Protein AF-A0A6A5SFN0-F1 (afdb_monomer_lite)

Organism: NCBI:txid706981

Secondary structure (DSSP, 8-state):
------HHHHHHHHT--HHHHHHHHHS--HHHHHHHHHHHHHHHHHHHHHHHHHHHHHHHHHHHHHHHHHHHHHHHHHHHHHHHHHHHHHHHHHHHHHHHHHHHHHHHHHHHHHHHHHHHHHHHHHHHHHHHHHHHHHHHHHHHHHHHHHHHHHHHHHHHHHHHHHHHHHHHHHHHHHHHHHHHHHHHHHHHHHHHHHHHHHHHHHHHHHHHHHHHHHHHHHHHHHHHHHHHHHHHHHHHHHHHHHHHHHHHHHHHHHHHHHHHHHHHHHHHHHHHHHHHHHHHHHHHHHHHHHHHHHHHHHHHHHHHHHHHHHHHHHHHHHHHHHHHHHHHHHHHHHHHHHHHHHHHHHGGGTTS-----------------------------------------------------TTHHHHHHHHHHHHHHHHHHHHHHHHHHHHHHHHHHHHHHHHHHHHHHHHHHHHHHHHHHHHHHHHHHHHHHHHHHHHHHHHHHHHHHHHHHHHHHHHHHHHHHHHHHHHHHHHHHHH-GGGS-HHHHHHHHHHHHHSS--GGGS-S--HHHHHHHHT----S-HHHHHHHHHHHHHHHHHHHHHHHHHHHHHHHHHHHHHHHHHHHHHHHHHHHHHHHHHHHHHHHHHHHHHHHHHHHHHHTS----------SS------------------PPPP---------

Structure (mmCIF, N/CA/C/O backbone):
data_AF-A0A6A5SFN0-F1
#
_entry.id   AF-A0A6A5SFN0-F1
#
loop_
_atom_site.group_PDB
_atom_site.id
_atom_site.type_symbol
_atom_site.label_atom_id
_atom_site.label_alt_id
_atom_site.label_comp_id
_atom_site.label_asym_id
_atom_site.label_entity_id
_atom_site.label_seq_id
_atom_site.pdbx_PDB_ins_code
_atom_site.Cartn_x
_atom_site.Cartn_y
_atom_site.Cartn_z
_atom_site.occupancy
_atom_site.B_iso_or_equiv
_atom_site.auth_seq_id
_atom_site.auth_comp_id
_atom_site.auth_asym_id
_atom_site.auth_atom_id
_atom_site.pdbx_PDB_model_num
ATOM 1 N N . MET A 1 1 ? 112.144 13.972 -182.171 1.00 34.22 1 MET A N 1
ATOM 2 C CA . MET A 1 1 ? 113.209 14.527 -183.037 1.00 34.22 1 MET A CA 1
ATOM 3 C C . MET A 1 1 ? 113.422 15.958 -182.572 1.00 34.22 1 MET A C 1
ATOM 5 O O . MET A 1 1 ? 113.724 16.100 -181.394 1.00 34.22 1 MET A O 1
ATOM 9 N N . ALA A 1 2 ? 113.160 16.989 -183.385 1.00 35.16 2 ALA A N 1
ATOM 10 C CA . ALA A 1 2 ? 112.775 18.293 -182.840 1.00 35.16 2 ALA A CA 1
ATOM 11 C C . ALA A 1 2 ? 111.522 18.144 -181.948 1.00 35.16 2 ALA A C 1
ATOM 13 O O . ALA A 1 2 ? 110.830 17.122 -182.026 1.00 35.16 2 ALA A O 1
ATOM 14 N N . ALA A 1 3 ? 111.270 19.121 -181.075 1.00 52.25 3 ALA A N 1
ATOM 15 C CA . ALA A 1 3 ? 110.121 19.097 -180.178 1.00 52.25 3 ALA A CA 1
ATOM 16 C C . ALA A 1 3 ? 108.836 19.442 -180.943 1.00 52.25 3 ALA A C 1
ATOM 18 O O . ALA A 1 3 ? 108.681 20.564 -181.422 1.00 52.25 3 ALA A O 1
ATOM 19 N N . GLU A 1 4 ? 107.916 18.485 -181.035 1.00 54.31 4 GLU A N 1
ATOM 20 C CA . GLU A 1 4 ? 106.543 18.751 -181.458 1.00 54.31 4 GLU A CA 1
ATOM 21 C C . GLU A 1 4 ? 105.792 19.352 -180.267 1.00 54.31 4 GLU A C 1
ATOM 23 O O . GLU A 1 4 ? 105.639 18.724 -179.219 1.00 54.31 4 GLU A O 1
ATOM 28 N N . VAL A 1 5 ? 105.386 20.611 -180.411 1.00 60.81 5 VAL A N 1
ATOM 29 C CA . VAL A 1 5 ? 104.535 21.301 -179.442 1.00 60.81 5 VAL A CA 1
ATOM 30 C C . VAL A 1 5 ? 103.116 20.759 -179.607 1.00 60.81 5 VAL A C 1
ATOM 32 O O . VAL A 1 5 ? 102.578 20.828 -180.709 1.00 60.81 5 VAL A O 1
ATOM 35 N N . ASP A 1 6 ? 102.505 20.240 -178.537 1.00 70.44 6 ASP A N 1
ATOM 36 C CA . ASP A 1 6 ? 101.108 19.786 -178.575 1.00 70.44 6 ASP A CA 1
ATOM 37 C C . ASP A 1 6 ? 100.172 20.989 -178.758 1.00 70.44 6 ASP A C 1
ATOM 39 O O . ASP A 1 6 ? 99.832 21.724 -177.823 1.00 70.44 6 ASP A O 1
ATOM 43 N N . VAL A 1 7 ? 99.793 21.199 -180.016 1.00 66.62 7 VAL A N 1
ATOM 44 C CA . VAL A 1 7 ? 98.977 22.329 -180.447 1.00 66.62 7 VAL A CA 1
ATOM 45 C C . VAL A 1 7 ? 97.553 22.223 -179.903 1.00 66.62 7 VAL A C 1
ATOM 47 O O . VAL A 1 7 ? 96.965 23.244 -179.549 1.00 66.62 7 VAL A O 1
ATOM 50 N N . GLY A 1 8 ? 97.017 21.006 -179.775 1.00 70.44 8 GLY A N 1
ATOM 51 C CA . GLY A 1 8 ? 95.661 20.757 -179.288 1.00 70.44 8 GLY A CA 1
ATOM 52 C C . GLY A 1 8 ? 95.521 21.059 -177.798 1.00 70.44 8 GLY A C 1
ATOM 53 O O . GLY A 1 8 ? 94.575 21.737 -177.389 1.00 70.44 8 GLY A O 1
ATOM 54 N N . TYR A 1 9 ? 96.493 20.638 -176.981 1.00 77.44 9 TYR A N 1
ATOM 55 C CA . TYR A 1 9 ? 96.492 20.957 -175.552 1.00 77.44 9 TYR A CA 1
ATOM 56 C C . TYR A 1 9 ? 96.646 22.464 -175.299 1.00 77.44 9 TYR A C 1
ATOM 58 O O . TYR A 1 9 ? 95.940 23.019 -174.452 1.00 77.44 9 TYR A O 1
ATOM 66 N N . LEU A 1 10 ? 97.511 23.162 -176.047 1.00 73.56 10 LEU A N 1
ATOM 67 C CA . LEU A 1 10 ? 97.648 24.620 -175.931 1.00 73.56 10 LEU A CA 1
ATOM 68 C C . LEU A 1 10 ? 96.405 25.369 -176.436 1.00 73.56 10 LEU A C 1
ATOM 70 O O . LEU A 1 10 ? 95.950 26.297 -175.768 1.00 73.56 10 LEU A O 1
ATOM 74 N N . ALA A 1 11 ? 95.806 24.934 -177.547 1.00 66.56 11 ALA A N 1
ATOM 75 C CA . ALA A 1 11 ? 94.547 25.479 -178.052 1.00 66.56 11 ALA A CA 1
ATOM 76 C C . ALA A 1 11 ? 93.419 25.369 -177.010 1.00 66.56 11 ALA A C 1
ATOM 78 O O . ALA A 1 11 ? 92.747 26.356 -176.716 1.00 66.56 11 ALA A O 1
ATOM 79 N N . ALA A 1 12 ? 93.255 24.198 -176.385 1.00 74.81 12 ALA A N 1
ATOM 80 C CA . ALA A 1 12 ? 92.227 23.966 -175.371 1.00 74.81 12 ALA A CA 1
ATOM 81 C C . ALA A 1 12 ? 92.503 24.685 -174.035 1.00 74.81 12 ALA A C 1
ATOM 83 O O . ALA A 1 12 ? 91.576 25.180 -173.393 1.00 74.81 12 ALA A O 1
ATOM 84 N N . SER A 1 13 ? 93.764 24.757 -173.596 1.00 76.69 13 SER A N 1
ATOM 85 C CA . SER A 1 13 ? 94.120 25.371 -172.306 1.00 76.69 13 SER A CA 1
ATOM 86 C C . SER A 1 13 ? 94.161 26.902 -172.346 1.00 76.69 13 SER A C 1
ATOM 88 O O . SER A 1 13 ? 93.802 27.524 -171.341 1.00 76.69 13 SER A O 1
ATOM 90 N N . TYR A 1 14 ? 94.507 27.509 -173.488 1.00 71.19 14 TYR A N 1
ATOM 91 C CA . TYR A 1 14 ? 94.588 28.967 -173.675 1.00 71.19 14 TYR A CA 1
ATOM 92 C C . TYR A 1 14 ? 93.484 29.568 -174.567 1.00 71.19 14 TYR A C 1
ATOM 94 O O . TYR A 1 14 ? 93.459 30.779 -174.765 1.00 71.19 14 TYR A O 1
ATOM 102 N N . SER A 1 15 ? 92.547 28.751 -175.060 1.00 72.69 15 SER A N 1
ATOM 103 C CA . SER A 1 15 ? 91.431 29.150 -175.940 1.00 72.69 15 SER A CA 1
ATOM 104 C C . SER A 1 15 ? 91.854 29.744 -177.298 1.00 72.69 15 SER A C 1
ATOM 106 O O . SER A 1 15 ? 91.111 30.519 -177.903 1.00 72.69 15 SER A O 1
ATOM 108 N N . VAL A 1 16 ? 93.034 29.360 -177.794 1.00 70.75 16 VAL A N 1
ATOM 109 C CA . VAL A 1 16 ? 93.592 29.799 -179.085 1.00 70.75 16 VAL A CA 1
ATOM 110 C C . VAL A 1 16 ? 93.090 28.873 -180.205 1.00 70.75 16 VAL A C 1
ATOM 112 O O . VAL A 1 16 ? 93.127 27.657 -180.023 1.00 70.75 16 VAL A O 1
ATOM 115 N N . PRO A 1 17 ? 92.683 29.366 -181.390 1.00 73.62 17 PRO A N 1
ATOM 116 C CA . PRO A 1 17 ? 92.381 28.491 -182.522 1.00 73.62 17 PRO A CA 1
ATOM 117 C C . PRO A 1 17 ? 93.615 27.691 -182.968 1.00 73.62 17 PRO A C 1
ATOM 119 O O . PRO A 1 17 ? 94.667 28.264 -183.252 1.00 73.62 17 PRO A O 1
ATOM 122 N N . GLU A 1 18 ? 93.480 26.368 -183.092 1.00 69.88 18 GLU A N 1
ATOM 123 C CA . GLU A 1 18 ? 94.599 25.467 -183.417 1.00 69.88 18 GLU A CA 1
ATOM 124 C C . GLU A 1 18 ? 95.299 25.849 -184.736 1.00 69.88 18 GLU A C 1
ATOM 126 O O . GLU A 1 18 ? 96.526 25.901 -184.808 1.00 69.88 18 GLU A O 1
ATOM 131 N N . ALA A 1 19 ? 94.525 26.237 -185.756 1.00 66.88 19 ALA A N 1
ATOM 132 C CA . ALA A 1 19 ? 95.046 26.709 -187.040 1.00 66.88 19 ALA A CA 1
ATOM 133 C C . ALA A 1 19 ? 95.943 27.960 -186.916 1.00 66.88 19 ALA A C 1
ATOM 135 O O . ALA A 1 19 ? 96.891 28.117 -187.685 1.00 66.88 19 ALA A O 1
ATOM 136 N N . SER A 1 20 ? 95.697 28.838 -185.936 1.00 66.19 20 SER A N 1
ATOM 137 C CA . SER A 1 20 ? 96.551 30.004 -185.669 1.00 66.19 20 SER A CA 1
ATOM 138 C C . SER A 1 20 ? 97.899 29.589 -185.073 1.00 66.19 20 SER A C 1
ATOM 140 O O . SER A 1 20 ? 98.931 30.143 -185.447 1.00 66.19 20 SER A O 1
ATOM 142 N N . LEU A 1 21 ? 97.920 28.575 -184.204 1.00 66.81 21 LEU A N 1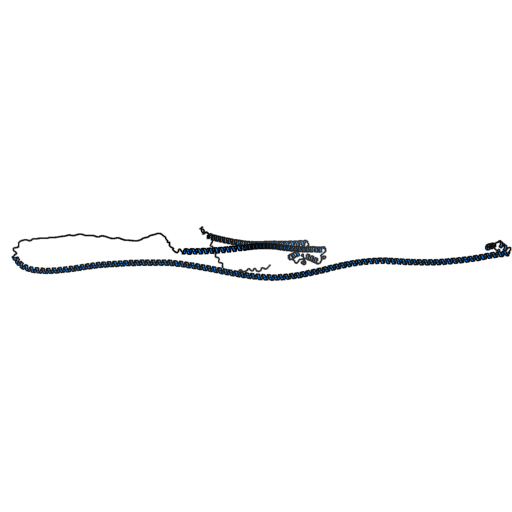
ATOM 143 C CA . LEU A 1 21 ? 99.158 28.019 -183.649 1.00 66.81 21 LEU A CA 1
ATOM 144 C C . LEU A 1 21 ? 99.956 27.208 -184.690 1.00 66.81 21 LEU A C 1
ATOM 146 O O . LEU A 1 21 ? 101.181 27.313 -184.742 1.00 66.81 21 LEU A O 1
ATOM 150 N N . GLN A 1 22 ? 99.286 26.456 -185.571 1.00 70.38 22 GLN A N 1
ATOM 151 C CA . GLN A 1 22 ? 99.940 25.779 -186.702 1.00 70.38 22 GLN A CA 1
ATOM 152 C C . GLN A 1 22 ? 100.518 26.789 -187.720 1.00 70.38 22 GLN A C 1
ATOM 154 O O . GLN A 1 22 ? 101.612 26.587 -188.255 1.00 70.38 22 GLN A O 1
ATOM 159 N N . SER A 1 23 ? 99.831 27.917 -187.944 1.00 64.56 23 SER A N 1
ATOM 160 C CA . SER A 1 23 ? 100.342 29.041 -188.745 1.00 64.56 23 SER A CA 1
ATOM 161 C C . SER A 1 23 ? 101.598 29.667 -188.118 1.00 64.56 23 SER A C 1
ATOM 163 O O . SER A 1 23 ? 102.597 29.868 -188.804 1.00 64.56 23 SER A O 1
ATOM 165 N N . LEU A 1 24 ? 101.617 29.861 -186.792 1.00 65.81 24 LEU A N 1
ATOM 166 C CA . LEU A 1 24 ? 102.796 30.335 -186.046 1.00 65.81 24 LEU A CA 1
ATOM 167 C C . LEU A 1 24 ? 104.043 29.461 -186.239 1.00 65.81 24 LEU A C 1
ATOM 169 O O . LEU A 1 24 ? 105.145 29.990 -186.369 1.00 65.81 24 LEU A O 1
ATOM 173 N N . LEU A 1 25 ? 103.872 28.137 -186.265 1.00 68.62 25 LEU A N 1
ATOM 174 C CA . LEU A 1 25 ? 104.961 27.173 -186.463 1.00 68.62 25 LEU A CA 1
ATOM 175 C C . LEU A 1 25 ? 105.492 27.127 -187.906 1.00 68.62 25 LEU A C 1
ATOM 177 O O . LEU A 1 25 ? 106.639 26.734 -188.112 1.00 68.62 25 LEU A O 1
ATOM 181 N N . SER A 1 26 ? 104.682 27.511 -188.897 1.00 66.69 26 SER A N 1
ATOM 182 C CA . SER A 1 26 ? 105.016 27.394 -190.326 1.00 66.69 26 SER A CA 1
ATOM 183 C C . SER A 1 26 ? 105.405 28.720 -190.993 1.00 66.69 26 SER A C 1
ATOM 185 O O . SER A 1 26 ? 106.253 28.721 -191.885 1.00 66.69 26 SER A O 1
ATOM 187 N N . ALA A 1 27 ? 104.832 29.846 -190.559 1.00 62.66 27 ALA A N 1
ATOM 188 C CA . ALA A 1 27 ? 105.102 31.185 -191.082 1.00 62.66 27 ALA A CA 1
ATOM 189 C C . ALA A 1 27 ? 104.865 32.268 -189.998 1.00 62.66 27 ALA A C 1
ATOM 191 O O . ALA A 1 27 ? 103.830 32.938 -190.004 1.00 62.66 27 ALA A O 1
ATOM 192 N N . PRO A 1 28 ? 105.803 32.468 -189.050 1.00 69.12 28 PRO A N 1
ATOM 193 C CA . PRO A 1 28 ? 105.602 33.373 -187.919 1.00 69.12 28 PRO A CA 1
ATOM 194 C C . PRO A 1 28 ? 105.538 34.851 -188.340 1.00 69.12 28 PRO A C 1
ATOM 196 O O . PRO A 1 28 ? 106.556 35.478 -188.639 1.00 69.12 28 PRO A O 1
ATOM 199 N N . THR A 1 29 ? 104.341 35.439 -188.288 1.00 63.84 29 THR A N 1
ATOM 200 C CA . THR A 1 29 ? 104.135 36.895 -188.316 1.00 63.84 29 THR A CA 1
ATOM 201 C C . THR A 1 29 ? 104.077 37.462 -186.895 1.00 63.84 29 THR A C 1
ATOM 203 O O . THR A 1 29 ? 103.599 36.815 -185.962 1.00 63.84 29 THR A O 1
ATOM 206 N N . VAL A 1 30 ? 104.559 38.697 -186.714 1.00 71.00 30 VAL A N 1
ATOM 207 C CA . VAL A 1 30 ? 104.664 39.347 -185.388 1.00 71.00 30 VAL A CA 1
ATOM 208 C C . VAL A 1 30 ? 103.293 39.500 -184.711 1.00 71.00 30 VAL A C 1
ATOM 210 O O . VAL A 1 30 ? 103.172 39.299 -183.503 1.00 71.00 30 VAL A O 1
ATOM 213 N N . GLU A 1 31 ? 102.253 39.787 -185.496 1.00 72.94 31 GLU A N 1
ATOM 214 C CA . GLU A 1 31 ? 100.871 39.955 -185.030 1.00 72.94 31 GLU A CA 1
ATOM 215 C C . GLU A 1 31 ? 100.316 38.679 -184.376 1.00 72.94 31 GLU A C 1
ATOM 217 O O . GLU A 1 31 ? 99.690 38.744 -183.317 1.00 72.94 31 GLU A O 1
ATOM 222 N N . LEU A 1 32 ? 100.597 37.500 -184.949 1.00 69.62 32 LEU A N 1
ATOM 223 C CA . LEU A 1 32 ? 100.154 36.223 -184.383 1.00 69.62 32 LEU A CA 1
ATOM 224 C C . LEU A 1 32 ? 100.845 35.917 -183.044 1.00 69.62 32 LEU A C 1
ATOM 226 O O . LEU A 1 32 ? 100.198 35.409 -182.128 1.00 69.62 32 LEU A O 1
ATOM 230 N N . VAL A 1 33 ? 102.128 36.271 -182.891 1.00 76.00 33 VAL A N 1
ATOM 231 C CA . VAL A 1 33 ? 102.851 36.119 -181.612 1.00 76.00 33 VAL A CA 1
ATOM 232 C C . VAL A 1 33 ? 102.227 37.012 -180.533 1.00 76.00 33 VAL A C 1
ATOM 234 O O . VAL A 1 33 ? 102.019 36.565 -179.406 1.00 76.00 33 VAL A O 1
ATOM 237 N N . GLN A 1 34 ? 101.868 38.255 -180.871 1.00 76.62 34 GLN A N 1
ATOM 238 C CA . GLN A 1 34 ? 101.181 39.161 -179.943 1.00 76.62 34 GLN A CA 1
ATOM 239 C C . GLN A 1 34 ? 99.765 38.676 -179.589 1.00 76.62 34 GLN A C 1
ATOM 241 O O . GLN A 1 34 ? 99.374 38.747 -178.421 1.00 76.62 34 GLN A O 1
ATOM 246 N N . SER A 1 35 ? 99.018 38.118 -180.549 1.00 77.06 35 SER A N 1
ATOM 247 C CA . SER A 1 35 ? 97.711 37.496 -180.284 1.00 77.06 35 SER A CA 1
ATOM 248 C C . SER A 1 35 ? 97.812 36.294 -179.340 1.00 77.06 35 SER A C 1
ATOM 250 O O . SER A 1 35 ? 96.906 36.078 -178.540 1.00 77.06 35 SER A O 1
ATOM 252 N N . LEU A 1 36 ? 98.896 35.515 -179.412 1.00 77.31 36 LEU A N 1
ATOM 253 C CA . LEU A 1 36 ? 99.126 34.405 -178.490 1.00 77.31 36 LEU A CA 1
ATOM 254 C C . LEU A 1 36 ? 99.480 34.911 -177.085 1.00 77.31 36 LEU A C 1
ATOM 256 O O . LEU A 1 36 ? 98.876 34.484 -176.103 1.00 77.31 36 LEU A O 1
ATOM 260 N N . LEU A 1 37 ? 100.428 35.848 -176.979 1.00 79.38 37 LEU A N 1
ATOM 261 C CA . LEU A 1 37 ? 100.883 36.379 -175.689 1.00 79.38 37 LEU A CA 1
ATOM 262 C C . LEU A 1 37 ? 99.765 37.092 -174.916 1.00 79.38 37 LEU A C 1
ATOM 264 O O . LEU A 1 37 ? 99.659 36.908 -173.708 1.00 79.38 37 LEU A O 1
ATOM 268 N N . THR A 1 38 ? 98.893 37.839 -175.597 1.00 81.88 38 THR A N 1
ATOM 269 C CA . THR A 1 38 ? 97.737 38.503 -174.962 1.00 81.88 38 THR A CA 1
ATOM 270 C C . THR A 1 38 ? 96.676 37.514 -174.467 1.00 81.88 38 THR A C 1
ATOM 272 O O . THR A 1 38 ? 96.080 37.738 -173.414 1.00 81.88 38 THR A O 1
ATOM 275 N N . GLN A 1 39 ? 96.469 36.386 -175.158 1.00 79.12 39 GLN A N 1
ATOM 276 C CA . GLN A 1 39 ? 95.572 35.319 -174.689 1.00 79.12 39 GLN A CA 1
ATOM 277 C C . GLN A 1 39 ? 96.179 34.539 -173.511 1.00 79.12 39 GLN A C 1
ATOM 279 O O . GLN A 1 39 ? 95.469 34.239 -172.550 1.00 79.12 39 GLN A O 1
ATOM 284 N N . ILE A 1 40 ? 97.497 34.299 -173.518 1.00 80.75 40 ILE A N 1
ATOM 285 C CA . ILE A 1 40 ? 98.229 33.743 -172.368 1.00 80.75 40 ILE A CA 1
ATOM 286 C C . ILE A 1 40 ? 98.139 34.683 -171.156 1.00 80.75 40 ILE A C 1
ATOM 288 O O . ILE A 1 40 ? 97.845 34.218 -170.057 1.00 80.75 40 ILE A O 1
ATOM 292 N N . GLU A 1 41 ? 98.322 35.994 -171.342 1.00 82.88 41 GLU A N 1
ATOM 293 C CA . GLU A 1 41 ? 98.200 36.988 -170.267 1.00 82.88 41 GLU A CA 1
ATOM 294 C C . GLU A 1 41 ? 96.783 37.016 -169.673 1.00 82.88 41 GLU A C 1
ATOM 296 O O . GLU A 1 41 ? 96.625 36.986 -168.452 1.00 82.88 41 GLU A O 1
ATOM 301 N N . ALA A 1 42 ? 95.744 37.008 -170.515 1.00 81.81 42 ALA A N 1
ATOM 302 C CA . ALA A 1 42 ? 94.356 36.955 -170.059 1.00 81.81 42 ALA A CA 1
ATOM 303 C C . ALA A 1 42 ? 94.061 35.683 -169.238 1.00 81.81 42 ALA A C 1
ATOM 305 O O . ALA A 1 42 ? 93.382 35.750 -168.214 1.00 81.81 42 ALA A O 1
ATOM 306 N N . LYS A 1 43 ? 94.611 34.532 -169.647 1.00 82.50 43 LYS A N 1
ATOM 307 C CA . LYS A 1 43 ? 94.486 33.260 -168.917 1.00 82.50 43 LYS A CA 1
ATOM 308 C C . LYS A 1 43 ? 95.298 33.209 -167.624 1.00 82.50 43 LYS A C 1
ATOM 310 O O . LYS A 1 43 ? 94.837 32.580 -166.676 1.00 82.50 43 LYS A O 1
ATOM 315 N N . ALA A 1 44 ? 96.458 33.864 -167.572 1.00 82.12 44 ALA A N 1
ATOM 316 C CA . ALA A 1 44 ? 97.243 34.009 -166.348 1.00 82.12 44 ALA A CA 1
ATOM 317 C C . ALA A 1 44 ? 96.487 34.860 -165.317 1.00 82.12 44 ALA A C 1
ATOM 319 O O . ALA A 1 44 ? 96.239 34.386 -164.213 1.00 82.12 44 ALA A O 1
ATOM 320 N N . ARG A 1 45 ? 95.997 36.044 -165.719 1.00 84.31 45 ARG A N 1
ATOM 321 C CA . ARG A 1 45 ? 95.159 36.902 -164.862 1.00 84.31 45 ARG A CA 1
ATOM 322 C C . ARG A 1 45 ? 93.926 36.157 -164.344 1.00 84.31 45 ARG A C 1
ATOM 324 O O . ARG A 1 45 ? 93.705 36.134 -163.144 1.00 84.31 45 ARG A O 1
ATOM 331 N N . ALA A 1 46 ? 93.196 35.452 -165.213 1.00 84.81 46 ALA A N 1
ATOM 332 C CA . ALA A 1 46 ? 92.029 34.665 -164.804 1.00 84.81 46 ALA A CA 1
ATOM 333 C C . ALA A 1 46 ? 92.361 33.499 -163.844 1.00 84.81 46 ALA A C 1
ATOM 335 O O . ALA A 1 46 ? 91.497 33.076 -163.077 1.00 84.81 46 ALA A O 1
ATOM 336 N N . TYR A 1 47 ? 93.588 32.964 -163.877 1.00 86.19 47 TYR A N 1
ATOM 337 C CA . TYR A 1 47 ? 94.053 31.982 -162.895 1.00 86.19 47 TYR A CA 1
ATOM 338 C C . TYR A 1 47 ? 94.404 32.643 -161.556 1.00 86.19 47 TYR A C 1
ATOM 340 O O . TYR A 1 47 ? 93.999 32.134 -160.513 1.00 86.19 47 TYR A O 1
ATOM 348 N N . ASP A 1 48 ? 95.100 33.783 -161.577 1.00 86.69 48 ASP A N 1
ATOM 349 C CA . ASP A 1 48 ? 95.427 34.556 -160.372 1.00 86.69 48 ASP A CA 1
ATOM 350 C C . ASP A 1 48 ? 94.155 35.069 -159.673 1.00 86.69 48 ASP A C 1
ATOM 352 O O . ASP A 1 48 ? 94.025 34.931 -158.454 1.00 86.69 48 ASP A O 1
ATOM 356 N N . ASP A 1 49 ? 93.179 35.566 -160.443 1.00 87.00 49 ASP A N 1
ATOM 357 C CA . ASP A 1 49 ? 91.848 35.960 -159.972 1.00 87.00 49 ASP A CA 1
ATOM 358 C C . ASP A 1 49 ? 91.156 34.779 -159.272 1.00 87.00 49 ASP A C 1
ATOM 360 O O . ASP A 1 49 ? 90.782 34.892 -158.104 1.00 87.00 49 ASP A O 1
ATOM 364 N N . LEU A 1 50 ? 91.062 33.615 -159.928 1.00 86.81 50 LEU A N 1
ATOM 365 C CA . LEU A 1 50 ? 90.400 32.422 -159.383 1.00 86.81 50 LEU A CA 1
ATOM 366 C C . LEU A 1 50 ? 91.156 31.811 -158.187 1.00 86.81 50 LEU A C 1
ATOM 368 O O . LEU A 1 50 ? 90.537 31.278 -157.264 1.00 86.81 50 LEU A O 1
ATOM 372 N N . GLN A 1 51 ? 92.486 31.928 -158.141 1.00 88.25 51 GLN A N 1
ATOM 373 C CA . GLN A 1 51 ? 93.275 31.569 -156.962 1.00 88.25 51 GLN A CA 1
ATOM 374 C C . GLN A 1 51 ? 93.021 32.548 -155.804 1.00 88.25 51 GLN A C 1
ATOM 376 O O . GLN A 1 51 ? 92.945 32.114 -154.652 1.00 88.25 51 GLN A O 1
ATOM 381 N N . SER A 1 52 ? 92.836 33.842 -156.088 1.00 87.06 52 SER A N 1
ATOM 382 C CA . SER A 1 52 ? 92.460 34.843 -155.084 1.00 87.06 52 SER A CA 1
ATOM 383 C C . SER A 1 52 ? 91.040 34.614 -154.551 1.00 87.06 52 SER A C 1
ATOM 385 O O . SER A 1 52 ? 90.838 34.666 -153.337 1.00 87.06 52 SER A O 1
ATOM 387 N N . GLU A 1 53 ? 90.085 34.250 -155.417 1.00 88.19 53 GLU A N 1
ATOM 388 C CA . GLU A 1 53 ? 88.735 33.848 -155.017 1.00 88.19 53 GLU A CA 1
ATOM 389 C C . GLU A 1 53 ? 88.775 32.592 -154.149 1.00 88.19 53 GLU A C 1
ATOM 391 O O . GLU A 1 53 ? 88.166 32.588 -153.085 1.00 88.19 53 GLU A O 1
ATOM 396 N N . ARG A 1 54 ? 89.553 31.566 -154.519 1.00 88.94 54 ARG A N 1
ATOM 397 C CA . ARG A 1 54 ? 89.704 30.345 -153.711 1.00 88.94 54 ARG A CA 1
ATOM 398 C C . ARG A 1 54 ? 90.315 30.621 -152.331 1.00 88.94 54 ARG A C 1
ATOM 400 O O . ARG A 1 54 ? 89.852 30.070 -151.337 1.00 88.94 54 ARG A O 1
ATOM 407 N N . ILE A 1 55 ? 91.335 31.479 -152.240 1.00 88.38 55 ILE A N 1
ATOM 408 C CA . ILE A 1 55 ? 91.906 31.889 -150.943 1.00 88.38 55 ILE A CA 1
ATOM 409 C C . ILE A 1 55 ? 90.859 32.657 -150.128 1.00 88.38 55 ILE A C 1
ATOM 411 O O . ILE A 1 55 ? 90.714 32.429 -148.928 1.00 88.38 55 ILE A O 1
ATOM 415 N N . ARG A 1 56 ? 90.090 33.534 -150.779 1.00 90.44 56 ARG A N 1
ATOM 416 C CA . ARG A 1 56 ? 89.011 34.286 -150.143 1.00 90.44 56 ARG A CA 1
ATOM 417 C C . ARG A 1 56 ? 87.891 33.373 -149.635 1.00 90.44 56 ARG A C 1
ATOM 419 O O . ARG A 1 56 ? 87.475 33.554 -148.496 1.00 90.44 56 ARG A O 1
ATOM 426 N N . THR A 1 57 ? 87.429 32.394 -150.414 1.00 89.25 57 THR A N 1
ATOM 427 C CA . THR A 1 57 ? 86.389 31.448 -149.977 1.00 89.25 57 THR A CA 1
ATOM 428 C C . THR A 1 57 ? 86.871 30.559 -148.843 1.00 89.25 57 THR A C 1
ATOM 430 O O . THR A 1 57 ? 86.091 30.280 -147.939 1.00 89.25 57 THR A O 1
ATOM 433 N N . ASP A 1 58 ? 88.145 30.159 -148.840 1.00 87.38 58 ASP A N 1
ATOM 434 C CA . ASP A 1 58 ? 88.717 29.377 -147.742 1.00 87.38 58 ASP A CA 1
ATOM 435 C C . ASP A 1 58 ? 88.791 30.207 -146.450 1.00 87.38 58 ASP A C 1
ATOM 437 O O . ASP A 1 58 ? 88.418 29.712 -145.392 1.00 87.38 58 ASP A O 1
ATOM 441 N N . VAL A 1 59 ? 89.173 31.490 -146.525 1.00 91.06 59 VAL A N 1
ATOM 442 C CA . VAL A 1 59 ? 89.164 32.408 -145.368 1.00 91.06 59 VAL A CA 1
ATOM 443 C C . VAL A 1 59 ? 87.738 32.727 -144.898 1.00 91.06 59 VAL A C 1
ATOM 445 O O . VAL A 1 59 ? 87.482 32.750 -143.695 1.00 91.06 59 VAL A O 1
ATOM 448 N N . GLU A 1 60 ? 86.787 32.941 -145.813 1.00 91.19 60 GLU A N 1
ATOM 449 C CA . GLU A 1 60 ? 85.368 33.128 -145.473 1.00 91.19 60 GLU A CA 1
ATOM 450 C C . GLU A 1 60 ? 84.774 31.855 -144.832 1.00 91.19 60 GLU A C 1
ATOM 452 O O . GLU A 1 60 ? 83.991 31.954 -143.883 1.00 91.19 60 GLU A O 1
ATOM 457 N N . LEU A 1 61 ? 85.198 30.662 -145.268 1.00 89.56 61 LEU A N 1
ATOM 458 C CA . LEU A 1 61 ? 84.791 29.377 -144.696 1.00 89.56 61 LEU A CA 1
ATOM 459 C C . LEU A 1 61 ? 85.461 29.099 -143.343 1.00 89.56 61 LEU A C 1
ATOM 461 O O . LEU A 1 61 ? 84.763 28.695 -142.416 1.00 89.56 61 LEU A O 1
ATOM 465 N N . GLU A 1 62 ? 86.758 29.366 -143.168 1.00 90.19 62 GLU A N 1
ATOM 466 C CA . GLU A 1 62 ? 87.414 29.285 -141.856 1.00 90.19 62 GLU A CA 1
ATOM 467 C C . GLU A 1 62 ? 86.788 30.267 -140.860 1.00 90.19 62 GLU A C 1
ATOM 469 O O . GLU A 1 62 ? 86.509 29.886 -139.724 1.00 90.19 62 GLU A O 1
ATOM 474 N N . ALA A 1 63 ? 86.481 31.500 -141.275 1.00 90.25 63 ALA A N 1
ATOM 475 C CA . ALA A 1 63 ? 85.779 32.469 -140.436 1.00 90.25 63 ALA A CA 1
ATOM 476 C C . ALA A 1 63 ? 84.354 32.000 -140.079 1.00 90.25 63 ALA A C 1
ATOM 478 O O . ALA A 1 63 ? 83.913 32.166 -138.936 1.00 90.25 63 ALA A O 1
ATOM 479 N N . ALA A 1 64 ? 83.639 31.366 -141.015 1.00 91.44 64 ALA A N 1
ATOM 480 C CA . ALA A 1 64 ? 82.330 30.770 -140.758 1.00 91.44 64 ALA A CA 1
ATOM 481 C C . ALA A 1 64 ? 82.408 29.557 -139.811 1.00 91.44 64 ALA A C 1
ATOM 483 O O . ALA A 1 64 ? 81.563 29.429 -138.922 1.00 91.44 64 ALA A O 1
ATOM 484 N N . VAL A 1 65 ? 83.429 28.703 -139.946 1.00 90.88 65 VAL A N 1
ATOM 485 C CA . VAL A 1 65 ? 83.673 27.538 -139.078 1.00 90.88 65 VAL A CA 1
ATOM 486 C C . VAL A 1 65 ? 84.099 27.980 -137.680 1.00 90.88 65 VAL A C 1
ATOM 488 O O . VAL A 1 65 ? 83.480 27.551 -136.710 1.00 90.88 65 VAL A O 1
ATOM 491 N N . GLN A 1 66 ? 85.067 28.891 -137.545 1.00 91.19 66 GLN A N 1
ATOM 492 C CA . GLN A 1 66 ? 85.486 29.440 -136.250 1.00 91.19 66 GLN A CA 1
ATOM 493 C C . GLN A 1 66 ? 84.341 30.196 -135.563 1.00 91.19 66 GLN A C 1
ATOM 495 O O . GLN A 1 66 ? 84.101 30.003 -134.371 1.00 91.19 66 GLN A O 1
ATOM 500 N N . GLY A 1 67 ? 83.574 31.001 -136.306 1.00 92.56 67 GLY A N 1
ATOM 501 C CA . GLY A 1 67 ? 82.377 31.668 -135.792 1.00 92.56 67 GLY A CA 1
ATOM 502 C C . GLY A 1 67 ? 81.270 30.684 -135.393 1.00 92.56 67 GLY A C 1
ATOM 503 O O . GLY A 1 67 ? 80.593 30.891 -134.385 1.00 92.56 67 GLY A O 1
ATOM 504 N N . GLY A 1 68 ? 81.103 29.590 -136.140 1.00 90.75 68 GLY A N 1
ATOM 505 C CA . GLY A 1 68 ? 80.197 28.487 -135.819 1.00 90.75 68 GLY A CA 1
ATOM 506 C C . GLY A 1 68 ? 80.613 27.745 -134.549 1.00 90.75 68 GLY A C 1
ATOM 507 O O . GLY A 1 68 ? 79.798 27.574 -133.644 1.00 90.75 68 GLY A O 1
ATOM 508 N N . GLU A 1 69 ? 81.890 27.386 -134.428 1.00 91.06 69 GLU A N 1
ATOM 509 C CA . GLU A 1 69 ? 82.473 26.785 -133.230 1.00 91.06 69 GLU A CA 1
ATOM 510 C C . GLU A 1 69 ? 82.369 27.702 -132.012 1.00 91.06 69 GLU A C 1
ATOM 512 O O . GLU A 1 69 ? 81.986 27.246 -130.937 1.00 91.06 69 GLU A O 1
ATOM 517 N N . GLN A 1 70 ? 82.662 28.997 -132.151 1.00 92.31 70 GLN A N 1
ATOM 518 C CA . GLN A 1 70 ? 82.562 29.946 -131.045 1.00 92.31 70 GLN A CA 1
ATOM 519 C C . GLN A 1 70 ? 81.111 30.077 -130.559 1.00 92.31 70 GLN A C 1
ATOM 521 O O . GLN A 1 70 ? 80.873 30.057 -129.350 1.00 92.31 70 GLN A O 1
ATOM 526 N N . ARG A 1 71 ? 80.131 30.112 -131.477 1.00 92.19 71 ARG A N 1
ATOM 527 C CA . ARG A 1 71 ? 78.698 30.046 -131.136 1.00 92.19 71 ARG A CA 1
ATOM 528 C C . ARG A 1 71 ? 78.330 28.717 -130.477 1.00 92.19 71 ARG A C 1
ATOM 530 O O . ARG A 1 71 ? 77.637 28.734 -129.468 1.00 92.19 71 ARG A O 1
ATOM 537 N N . ALA A 1 72 ? 78.804 27.580 -130.987 1.00 90.38 72 ALA A N 1
ATOM 538 C CA . ALA A 1 72 ? 78.513 26.260 -130.424 1.00 90.38 72 ALA A CA 1
ATOM 539 C C . ALA A 1 72 ? 79.098 26.091 -129.010 1.00 90.38 72 ALA A C 1
ATOM 541 O O . ALA A 1 72 ? 78.409 25.615 -128.109 1.00 90.38 72 ALA A O 1
ATOM 542 N N . ARG A 1 73 ? 80.337 26.547 -128.784 1.00 92.75 73 ARG A N 1
ATOM 543 C CA . ARG A 1 73 ? 80.995 26.585 -127.468 1.00 92.75 73 ARG A CA 1
ATOM 544 C C . ARG A 1 73 ? 80.257 27.526 -126.506 1.00 92.75 73 ARG A C 1
ATOM 546 O O . ARG A 1 73 ? 80.037 27.151 -125.356 1.00 92.75 73 ARG A O 1
ATOM 553 N N . ALA A 1 74 ? 79.823 28.703 -126.968 1.00 92.62 74 ALA A N 1
ATOM 554 C CA . ALA A 1 74 ? 79.031 29.640 -126.167 1.00 92.62 74 ALA A CA 1
ATOM 555 C C . ALA A 1 74 ? 77.651 29.069 -125.795 1.00 92.62 74 ALA A C 1
ATOM 557 O O . ALA A 1 74 ? 77.286 29.082 -124.621 1.00 92.62 74 ALA A O 1
ATOM 558 N N . LEU A 1 75 ? 76.920 28.502 -126.762 1.00 91.50 75 LEU A N 1
ATOM 559 C CA . LEU A 1 75 ? 75.630 27.846 -126.537 1.00 91.50 75 LEU A CA 1
ATOM 560 C C . LEU A 1 75 ? 75.770 26.683 -125.551 1.00 91.50 75 LEU A C 1
ATOM 562 O O . LEU A 1 75 ? 75.037 26.644 -124.564 1.00 91.50 75 LEU A O 1
ATOM 566 N N . LYS A 1 76 ? 76.766 25.806 -125.741 1.00 94.06 76 LYS A N 1
ATOM 567 C CA . LYS A 1 76 ? 77.062 24.708 -124.811 1.00 94.06 76 LYS A CA 1
ATOM 568 C C . LYS A 1 76 ? 77.347 25.220 -123.393 1.00 94.06 76 LYS A C 1
ATOM 570 O O . LYS A 1 76 ? 76.783 24.698 -122.435 1.00 94.06 76 LYS A O 1
ATOM 575 N N . ALA A 1 77 ? 78.144 26.280 -123.251 1.00 93.19 77 ALA A N 1
ATOM 576 C CA . ALA A 1 77 ? 78.400 26.903 -121.953 1.00 93.19 77 ALA A CA 1
ATOM 577 C C . ALA A 1 77 ? 77.128 27.506 -121.320 1.00 93.19 77 ALA A C 1
ATOM 579 O O . ALA A 1 77 ? 76.963 27.427 -120.103 1.00 93.19 77 ALA A O 1
ATOM 580 N N . THR A 1 78 ? 76.204 28.069 -122.111 1.00 93.50 78 THR A N 1
ATOM 581 C CA . THR A 1 78 ? 74.904 28.533 -121.590 1.00 93.50 78 THR A CA 1
ATOM 582 C C . THR A 1 78 ? 73.975 27.385 -121.201 1.00 93.50 78 THR A C 1
ATOM 584 O O . THR A 1 78 ? 73.344 27.473 -120.152 1.00 93.50 78 THR A O 1
ATOM 587 N N . THR A 1 79 ? 73.934 26.278 -121.952 1.00 91.44 79 THR A N 1
ATOM 588 C CA . THR A 1 79 ? 73.128 25.103 -121.577 1.00 91.44 79 THR A CA 1
ATOM 589 C C . THR A 1 79 ? 73.688 24.392 -120.348 1.00 91.44 79 THR A C 1
ATOM 591 O O . THR A 1 79 ? 72.915 23.974 -119.496 1.00 91.44 79 THR A O 1
ATOM 594 N N . GLU A 1 80 ? 75.014 24.311 -120.192 1.00 93.44 80 GLU A N 1
ATOM 595 C CA . GLU A 1 80 ? 75.640 23.747 -118.988 1.00 93.44 80 GLU A CA 1
ATOM 596 C C . GLU A 1 80 ? 75.407 24.613 -117.740 1.00 93.44 80 GLU A C 1
ATOM 598 O O . GLU A 1 80 ? 75.271 24.069 -116.645 1.00 93.44 80 GLU A O 1
ATOM 603 N N . ARG A 1 81 ? 75.338 25.945 -117.884 1.00 93.81 81 ARG A N 1
ATOM 604 C CA . ARG A 1 81 ? 74.930 26.853 -116.795 1.00 93.81 81 ARG A CA 1
ATOM 605 C C . ARG A 1 81 ? 73.457 26.668 -116.446 1.00 93.81 81 ARG A C 1
ATOM 607 O O . ARG A 1 81 ? 73.162 26.323 -115.310 1.00 93.81 81 ARG A O 1
ATOM 614 N N . ALA A 1 82 ? 72.564 26.769 -117.430 1.00 90.38 82 ALA A N 1
ATOM 615 C CA . ALA A 1 82 ? 71.126 26.599 -117.228 1.00 90.38 82 ALA A CA 1
ATOM 616 C C . ALA A 1 82 ? 70.766 25.213 -116.656 1.00 90.38 82 ALA A C 1
ATOM 618 O O . ALA A 1 82 ? 69.861 25.103 -115.832 1.00 90.38 82 ALA A O 1
ATOM 619 N N . GLN A 1 83 ? 71.492 24.152 -117.034 1.00 92.75 83 GLN A N 1
ATOM 620 C CA . GLN A 1 83 ? 71.328 22.829 -116.432 1.00 92.75 83 GLN A CA 1
ATOM 621 C C . GLN A 1 83 ? 71.762 22.817 -114.959 1.00 92.75 83 GLN A C 1
ATOM 623 O O . GLN A 1 83 ? 71.000 22.339 -114.124 1.00 92.75 83 GLN A O 1
ATOM 628 N N . LYS A 1 84 ? 72.937 23.368 -114.619 1.00 95.00 84 LYS A N 1
ATOM 629 C CA . LYS A 1 84 ? 73.408 23.459 -113.223 1.00 95.00 84 LYS A CA 1
ATOM 630 C C . LYS A 1 84 ? 72.466 24.297 -112.362 1.00 95.00 84 LYS A C 1
ATOM 632 O O . LYS A 1 84 ? 72.086 23.860 -111.282 1.00 95.00 84 LYS A O 1
ATOM 637 N N . GLU A 1 85 ? 72.012 25.438 -112.871 1.00 93.31 85 GLU A N 1
ATOM 638 C CA . GLU A 1 85 ? 71.007 26.293 -112.232 1.00 93.31 85 GLU A CA 1
ATOM 639 C C . GLU A 1 85 ? 69.687 25.530 -112.013 1.00 93.31 85 GLU A C 1
ATOM 641 O O . GLU A 1 85 ? 69.129 25.565 -110.918 1.00 93.31 85 GLU A O 1
ATOM 646 N N . ALA A 1 86 ? 69.218 24.753 -112.996 1.00 90.12 86 ALA A N 1
ATOM 647 C CA . ALA A 1 86 ? 68.023 23.918 -112.861 1.00 90.12 86 ALA A CA 1
ATOM 648 C C . ALA A 1 86 ? 68.212 22.686 -111.948 1.00 90.12 86 ALA A C 1
ATOM 650 O O . ALA A 1 86 ? 67.234 22.159 -111.416 1.00 90.12 86 ALA A O 1
ATOM 651 N N . GLU A 1 87 ? 69.432 22.184 -111.765 1.00 93.44 87 GLU A N 1
ATOM 652 C CA . GLU A 1 87 ? 69.755 21.133 -110.789 1.00 93.44 87 GLU A CA 1
ATOM 653 C C . GLU A 1 87 ? 69.847 21.702 -109.366 1.00 93.44 87 GLU A C 1
ATOM 655 O O . GLU A 1 87 ? 69.321 21.100 -108.430 1.00 93.44 87 GLU A O 1
ATOM 660 N N . GLU A 1 88 ? 70.433 22.887 -109.194 1.00 94.25 88 GLU A N 1
ATOM 661 C CA . GLU A 1 88 ? 70.431 23.621 -107.926 1.00 94.25 88 GLU A CA 1
ATOM 662 C C . GLU A 1 88 ? 69.024 24.036 -107.495 1.00 94.25 88 GLU A C 1
ATOM 664 O O . GLU A 1 88 ? 68.677 23.872 -106.328 1.00 94.25 88 GLU A O 1
ATOM 669 N N . LEU A 1 89 ? 68.199 24.546 -108.415 1.00 92.31 89 LEU A N 1
ATOM 670 C CA . LEU A 1 89 ? 66.811 24.909 -108.124 1.00 92.31 89 LEU A CA 1
ATOM 671 C C . LEU A 1 89 ? 65.966 23.683 -107.758 1.00 92.31 89 LEU A C 1
ATOM 673 O O . LEU A 1 89 ? 65.126 23.787 -106.871 1.00 92.31 89 LEU A O 1
ATOM 677 N N . ARG A 1 90 ? 66.214 22.510 -108.361 1.00 93.81 90 ARG A N 1
ATOM 678 C CA . ARG A 1 90 ? 65.562 21.253 -107.943 1.00 93.81 90 ARG A CA 1
ATOM 679 C C . ARG A 1 90 ? 66.002 20.790 -106.554 1.00 93.81 90 ARG A C 1
ATOM 681 O O . ARG A 1 90 ? 65.159 20.311 -105.806 1.00 93.81 90 ARG A O 1
ATOM 688 N N . LYS A 1 91 ? 67.284 20.942 -106.197 1.00 94.56 91 LYS A N 1
ATOM 689 C CA . LYS A 1 91 ? 67.777 20.644 -104.838 1.00 94.56 91 LYS A CA 1
ATOM 690 C C . LYS A 1 91 ? 67.130 21.566 -103.808 1.00 94.56 91 LYS A C 1
ATOM 692 O O . LYS A 1 91 ? 66.493 21.069 -102.891 1.00 94.56 91 LYS A O 1
ATOM 697 N N . LYS A 1 92 ? 67.176 22.881 -104.047 1.00 94.75 92 LYS A N 1
ATOM 698 C CA . LYS A 1 92 ? 66.528 23.902 -103.207 1.00 94.75 92 LYS A CA 1
ATOM 699 C C . LYS A 1 92 ? 65.022 23.648 -103.071 1.00 94.75 92 LYS A C 1
ATOM 701 O O . LYS A 1 92 ? 64.502 23.703 -101.968 1.00 94.75 92 LYS A O 1
ATOM 706 N N . LEU A 1 93 ? 64.326 23.286 -104.155 1.00 92.19 93 LEU A N 1
ATOM 707 C CA . LEU A 1 93 ? 62.905 22.921 -104.100 1.00 92.19 93 LEU A CA 1
ATOM 708 C C . LEU A 1 93 ? 62.655 21.676 -103.234 1.00 92.19 93 LEU A C 1
ATOM 710 O O . LEU A 1 93 ? 61.744 21.697 -102.418 1.00 92.19 93 LEU A O 1
ATOM 714 N N . ALA A 1 94 ? 63.459 20.618 -103.367 1.00 93.31 94 ALA A N 1
ATOM 715 C CA . ALA A 1 94 ? 63.318 19.412 -102.547 1.00 93.31 94 ALA A CA 1
ATOM 716 C C . ALA A 1 94 ? 63.677 19.650 -101.065 1.00 93.31 94 ALA A C 1
ATOM 718 O O . ALA A 1 94 ? 63.066 19.058 -100.176 1.00 93.31 94 ALA A O 1
ATOM 719 N N . GLU A 1 95 ? 64.647 20.526 -100.792 1.00 93.94 95 GLU A N 1
ATOM 720 C CA . GLU A 1 95 ? 65.015 20.980 -99.446 1.00 93.94 95 GLU A CA 1
ATOM 721 C C . GLU A 1 95 ? 63.867 21.779 -98.804 1.00 93.94 95 GLU A C 1
ATOM 723 O O . GLU A 1 95 ? 63.457 21.456 -97.689 1.00 93.94 95 GLU A O 1
ATOM 728 N N . GLU A 1 96 ? 63.278 22.737 -99.527 1.00 91.94 96 GLU A N 1
ATOM 729 C CA . GLU A 1 96 ? 62.121 23.531 -99.084 1.00 91.94 96 GLU A CA 1
ATOM 730 C C . GLU A 1 96 ? 60.832 22.696 -98.962 1.00 91.94 96 GLU A C 1
ATOM 732 O O . GLU A 1 96 ? 60.068 22.875 -98.017 1.00 91.94 96 GLU A O 1
ATOM 737 N N . GLU A 1 97 ? 60.573 21.737 -99.858 1.00 93.31 97 GLU A N 1
ATOM 738 C CA . GLU A 1 97 ? 59.423 20.825 -99.740 1.00 93.31 97 GLU A CA 1
ATOM 739 C C . GLU A 1 97 ? 59.549 19.904 -98.520 1.00 93.31 97 GLU A C 1
ATOM 741 O O . GLU A 1 97 ? 58.563 19.684 -97.813 1.00 93.31 97 GLU A O 1
ATOM 746 N N . ASN A 1 98 ? 60.755 19.410 -98.228 1.00 93.81 98 ASN A N 1
ATOM 747 C CA . ASN A 1 98 ? 61.037 18.625 -97.027 1.00 93.81 98 ASN A CA 1
ATOM 748 C C . ASN A 1 98 ? 60.920 19.493 -95.759 1.00 93.81 98 ASN A C 1
ATOM 750 O O . ASN A 1 98 ? 60.253 19.099 -94.804 1.00 93.81 98 ASN A O 1
ATOM 754 N N . ALA A 1 99 ? 61.468 20.713 -95.769 1.00 93.31 99 ALA A N 1
ATOM 755 C CA . ALA A 1 99 ? 61.301 21.678 -94.682 1.00 93.31 99 ALA A CA 1
ATOM 756 C C . ALA A 1 99 ? 59.820 22.030 -94.449 1.00 93.31 99 ALA A C 1
ATOM 758 O O . ALA A 1 99 ? 59.375 22.084 -93.301 1.00 93.31 99 ALA A O 1
ATOM 759 N N . ARG A 1 100 ? 59.020 22.178 -95.516 1.00 93.94 100 ARG A N 1
ATOM 760 C CA . ARG A 1 100 ? 57.570 22.395 -95.425 1.00 93.94 100 ARG A CA 1
ATOM 761 C C . ARG A 1 100 ? 56.852 21.193 -94.818 1.00 93.94 100 ARG A C 1
ATOM 763 O O . ARG A 1 100 ? 56.021 21.391 -93.942 1.00 93.94 100 ARG A O 1
ATOM 770 N N . GLN A 1 101 ? 57.178 19.965 -95.226 1.00 94.19 101 GLN A N 1
ATOM 771 C CA . GLN A 1 101 ? 56.597 18.744 -94.646 1.00 94.19 101 GLN A CA 1
ATOM 772 C C . GLN A 1 101 ? 56.972 18.574 -93.163 1.00 94.19 101 GLN A C 1
ATOM 774 O O . GLN A 1 101 ? 56.134 18.179 -92.349 1.00 94.19 101 GLN A O 1
ATOM 779 N N . GLN A 1 102 ? 58.201 18.928 -92.778 1.00 93.75 102 GLN A N 1
ATOM 780 C CA . GLN A 1 102 ? 58.636 18.948 -91.377 1.00 93.75 102 GLN A CA 1
ATOM 781 C C . GLN A 1 102 ? 57.905 20.030 -90.569 1.00 93.75 102 GLN A C 1
ATOM 783 O O . GLN A 1 102 ? 57.437 19.755 -89.468 1.00 93.75 102 GLN A O 1
ATOM 788 N N . ALA A 1 103 ? 57.728 21.234 -91.120 1.00 90.62 103 ALA A N 1
ATOM 789 C CA . ALA A 1 103 ? 56.955 22.299 -90.482 1.00 90.62 103 ALA A CA 1
ATOM 790 C C . ALA A 1 103 ? 55.459 21.949 -90.365 1.00 90.62 103 ALA A C 1
ATOM 792 O O . ALA A 1 103 ? 54.839 22.219 -89.341 1.00 90.62 103 ALA A O 1
ATOM 793 N N . GLU A 1 104 ? 54.882 21.309 -91.383 1.00 93.56 104 GLU A N 1
ATOM 794 C CA . GLU A 1 104 ? 53.482 20.876 -91.422 1.00 93.56 104 GLU A CA 1
ATOM 795 C C . GLU A 1 104 ? 53.213 19.745 -90.415 1.00 93.56 104 GLU A C 1
ATOM 797 O O . GLU A 1 104 ? 52.242 19.811 -89.662 1.00 93.56 104 GLU A O 1
ATOM 802 N N . THR A 1 105 ? 54.110 18.759 -90.303 1.00 93.81 105 THR A N 1
ATOM 803 C CA . THR A 1 105 ? 54.016 17.707 -89.273 1.00 93.81 105 THR A CA 1
ATOM 804 C C . THR A 1 105 ? 54.318 18.219 -87.860 1.00 93.81 105 THR A C 1
ATOM 806 O O . THR A 1 105 ? 53.644 17.808 -86.911 1.00 93.81 105 THR A O 1
ATOM 809 N N . ALA A 1 106 ? 55.240 19.173 -87.692 1.00 93.38 106 ALA A N 1
ATOM 810 C CA . ALA A 1 106 ? 55.440 19.881 -86.425 1.00 93.38 106 ALA A CA 1
ATOM 811 C C . ALA A 1 106 ? 54.193 20.690 -86.017 1.00 93.38 106 ALA A C 1
ATOM 813 O O . ALA A 1 106 ? 53.806 20.693 -84.852 1.00 93.38 106 ALA A O 1
ATOM 814 N N . LEU A 1 107 ? 53.509 21.327 -86.972 1.00 93.19 107 LEU A N 1
ATOM 815 C CA . LEU A 1 107 ? 52.275 22.072 -86.727 1.00 93.19 107 LEU A CA 1
ATOM 816 C C . LEU A 1 107 ? 51.106 21.137 -86.379 1.00 93.19 107 LEU A C 1
ATOM 818 O O . LEU A 1 107 ? 50.399 21.397 -85.407 1.00 93.19 107 LEU A O 1
ATOM 822 N N . GLN A 1 108 ? 50.931 20.023 -87.098 1.00 93.12 108 GLN A N 1
ATOM 823 C CA . GLN A 1 108 ? 49.908 19.013 -86.786 1.00 93.12 108 GLN A CA 1
ATOM 824 C C . GLN A 1 108 ? 50.136 18.368 -85.408 1.00 93.12 108 GLN A C 1
ATOM 826 O O . GLN A 1 108 ? 49.191 18.209 -84.634 1.00 93.12 108 GLN A O 1
ATOM 831 N N . THR A 1 109 ? 51.384 18.041 -85.055 1.00 93.44 109 THR A N 1
ATOM 832 C CA . THR A 1 109 ? 51.709 17.509 -83.718 1.00 93.44 109 THR A CA 1
ATOM 833 C C . THR A 1 109 ? 51.527 18.556 -82.619 1.00 93.44 109 THR A C 1
ATOM 835 O O . THR A 1 109 ? 50.967 18.232 -81.571 1.00 93.44 109 THR A O 1
ATOM 838 N N . LEU A 1 110 ? 51.888 19.824 -82.849 1.00 92.25 110 LEU A N 1
ATOM 839 C CA . LEU A 1 110 ? 51.579 20.919 -81.922 1.00 92.25 110 LEU A CA 1
ATOM 840 C C . LEU A 1 110 ? 50.067 21.127 -81.750 1.00 92.25 110 LEU A C 1
ATOM 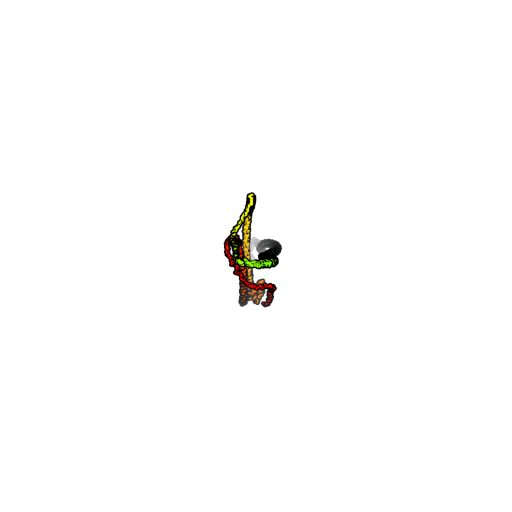842 O O . LEU A 1 110 ? 49.626 21.328 -80.623 1.00 92.25 110 LEU A O 1
ATOM 846 N N . GLN A 1 111 ? 49.257 21.009 -82.807 1.00 94.44 111 GLN A N 1
ATOM 847 C CA . GLN A 1 111 ? 47.791 21.057 -82.710 1.00 94.44 111 GLN A CA 1
ATOM 848 C C . GLN A 1 111 ? 47.218 19.870 -81.918 1.00 94.44 111 GLN A C 1
ATOM 850 O O . GLN A 1 111 ? 46.343 20.062 -81.071 1.00 94.44 111 GLN A O 1
ATOM 855 N N . ALA A 1 112 ? 47.735 18.655 -82.126 1.00 92.38 112 ALA A N 1
ATOM 856 C CA . ALA A 1 112 ? 47.348 17.479 -81.343 1.00 92.38 112 ALA A CA 1
ATOM 857 C C . ALA A 1 112 ? 47.729 17.630 -79.857 1.00 92.38 112 ALA A C 1
ATOM 859 O O . ALA A 1 112 ? 46.931 17.336 -78.968 1.00 92.38 112 ALA A O 1
ATOM 860 N N . THR A 1 113 ? 48.920 18.163 -79.570 1.00 94.12 113 THR A N 1
ATOM 861 C CA . THR A 1 113 ? 49.375 18.409 -78.192 1.00 94.12 113 THR A CA 1
ATOM 862 C C . THR A 1 113 ? 48.583 19.543 -77.535 1.00 94.12 113 THR A C 1
ATOM 864 O O . THR A 1 113 ? 48.202 19.427 -76.374 1.00 94.12 113 THR A O 1
ATOM 867 N N . ALA A 1 114 ? 48.272 20.614 -78.273 1.00 93.12 114 ALA A N 1
ATOM 868 C CA . ALA A 1 114 ? 47.471 21.735 -77.787 1.00 93.12 114 ALA A CA 1
ATOM 869 C C . ALA A 1 114 ? 46.028 21.320 -77.470 1.00 93.12 114 ALA A C 1
ATOM 871 O O . ALA A 1 114 ? 45.539 21.643 -76.394 1.00 93.12 114 ALA A O 1
ATOM 872 N N . SER A 1 115 ? 45.374 20.559 -78.353 1.00 93.62 115 SER A N 1
ATOM 873 C CA . SER A 1 115 ? 44.016 20.040 -78.115 1.00 93.62 115 SER A CA 1
ATOM 874 C C . SER A 1 115 ? 43.966 19.025 -76.967 1.00 93.62 115 SER A C 1
ATOM 876 O O . SER A 1 115 ? 43.085 19.100 -76.114 1.00 93.62 115 SER A O 1
ATOM 878 N N . SER A 1 116 ? 44.955 18.130 -76.869 1.00 93.69 116 SER A N 1
ATOM 879 C CA . SER A 1 116 ? 45.124 17.252 -75.701 1.00 93.69 116 SER A CA 1
ATOM 880 C C . SER A 1 116 ? 45.308 18.056 -74.403 1.00 93.69 116 SER A C 1
ATOM 882 O O . SER A 1 116 ? 44.690 17.748 -73.385 1.00 93.69 116 SER A O 1
ATOM 884 N N . SER A 1 117 ? 46.083 19.146 -74.453 1.00 93.62 117 SER A N 1
ATOM 885 C CA . SER A 1 117 ? 46.273 20.069 -73.329 1.00 93.62 117 SER A CA 1
ATOM 886 C C . SER A 1 117 ? 44.981 20.804 -72.947 1.00 93.62 117 SER A C 1
ATOM 888 O O . SER A 1 117 ? 44.666 20.871 -71.761 1.00 93.62 117 SER A O 1
ATOM 890 N N . THR A 1 118 ? 44.179 21.279 -73.911 1.00 95.38 118 THR A N 1
ATOM 891 C CA . THR A 1 118 ? 42.890 21.928 -73.606 1.00 95.38 118 THR A CA 1
ATOM 892 C C . THR A 1 118 ? 41.900 20.950 -72.978 1.00 95.38 118 THR A C 1
ATOM 894 O O . THR A 1 118 ? 41.320 21.272 -71.942 1.00 95.38 118 THR A O 1
ATOM 897 N N . PHE A 1 119 ? 41.785 19.723 -73.502 1.00 94.94 119 PHE A N 1
ATOM 898 C CA . PHE A 1 119 ? 40.960 18.683 -72.875 1.00 94.94 119 PHE A CA 1
ATOM 899 C C . PHE A 1 119 ? 41.462 18.313 -71.470 1.00 94.94 119 PHE A C 1
ATOM 901 O O . PHE A 1 119 ? 40.655 18.103 -70.565 1.00 94.94 119 PHE A O 1
ATOM 908 N N . ALA A 1 120 ? 42.780 18.286 -71.244 1.00 94.81 120 ALA A N 1
ATOM 909 C CA . ALA A 1 120 ? 43.347 18.084 -69.913 1.00 94.81 120 ALA A CA 1
ATOM 910 C C . ALA A 1 120 ? 43.009 19.245 -68.957 1.00 94.81 120 ALA A C 1
ATOM 912 O O . ALA A 1 120 ? 42.651 18.991 -67.807 1.00 94.81 120 ALA A O 1
ATOM 913 N N . THR A 1 121 ? 43.051 20.504 -69.410 1.00 95.38 121 THR A N 1
ATOM 914 C CA . THR A 1 121 ? 42.627 21.650 -68.585 1.00 95.38 121 THR A CA 1
ATOM 915 C C . THR A 1 121 ? 41.126 21.651 -68.302 1.00 95.38 121 THR A C 1
ATOM 917 O O . THR A 1 121 ? 40.743 21.896 -67.164 1.00 95.38 121 THR A O 1
ATOM 920 N N . GLU A 1 122 ? 40.271 21.289 -69.262 1.00 95.75 122 GLU A N 1
ATOM 921 C CA . GLU A 1 122 ? 38.818 21.160 -69.058 1.00 95.75 122 GLU A CA 1
ATOM 922 C C . GLU A 1 122 ? 38.474 20.015 -68.086 1.00 95.75 122 GLU A C 1
ATOM 924 O O . GLU A 1 122 ? 37.611 20.159 -67.211 1.00 95.75 122 GLU A O 1
ATOM 929 N N . ALA A 1 123 ? 39.189 18.889 -68.175 1.00 95.19 123 ALA A N 1
ATOM 930 C CA . ALA A 1 123 ? 39.076 17.775 -67.235 1.00 95.19 123 ALA A CA 1
ATOM 931 C C . ALA A 1 123 ? 39.542 18.163 -65.817 1.00 95.19 123 ALA A C 1
ATOM 933 O O . ALA A 1 123 ? 38.904 17.794 -64.830 1.00 95.19 123 ALA A O 1
ATOM 934 N N . LEU A 1 124 ? 40.620 18.945 -65.695 1.00 95.62 124 LEU A N 1
ATOM 935 C CA . LEU A 1 124 ? 41.089 19.462 -64.407 1.00 95.62 124 LEU A CA 1
ATOM 936 C C . LEU A 1 124 ? 40.138 20.520 -63.833 1.00 95.62 124 LEU A C 1
ATOM 938 O O . LEU A 1 124 ? 39.814 20.448 -62.651 1.00 95.62 124 LEU A O 1
ATOM 942 N N . GLU A 1 125 ? 39.626 21.449 -64.640 1.00 96.81 125 GLU A N 1
ATOM 943 C CA . GLU A 1 125 ? 38.639 22.446 -64.212 1.00 96.81 125 GLU A CA 1
ATOM 944 C C . GLU A 1 125 ? 37.339 21.804 -63.729 1.00 96.81 125 GLU A C 1
ATOM 946 O O . GLU A 1 125 ? 36.831 22.157 -62.665 1.00 96.81 125 GLU A O 1
ATOM 951 N N . SER A 1 126 ? 36.785 20.863 -64.497 1.00 95.94 126 SER A N 1
ATOM 952 C CA . SER A 1 126 ? 35.583 20.130 -64.091 1.00 95.94 126 SER A CA 1
ATOM 953 C C . SER A 1 126 ? 35.843 19.315 -62.824 1.00 95.94 126 SER A C 1
ATOM 955 O O . SER A 1 126 ? 35.022 19.341 -61.903 1.00 95.94 126 SER A O 1
ATOM 957 N N . ARG A 1 127 ? 37.024 18.691 -62.689 1.00 97.00 127 ARG A N 1
ATOM 958 C CA . ARG A 1 127 ? 37.416 18.017 -61.446 1.00 97.00 127 ARG A CA 1
ATOM 959 C C . ARG A 1 127 ? 37.502 18.985 -60.264 1.00 97.00 127 ARG A C 1
ATOM 961 O O . ARG A 1 127 ? 36.922 18.676 -59.224 1.00 97.00 127 ARG A O 1
ATOM 968 N N . ILE A 1 128 ? 38.136 20.148 -60.417 1.00 96.56 128 ILE A N 1
ATOM 969 C CA . ILE A 1 128 ? 38.201 21.201 -59.390 1.00 96.56 128 ILE A CA 1
ATOM 970 C C . ILE A 1 128 ? 36.787 21.637 -58.993 1.00 96.56 128 ILE A C 1
ATOM 972 O O . ILE A 1 128 ? 36.454 21.577 -57.815 1.00 96.56 128 ILE A O 1
ATOM 976 N N . LYS A 1 129 ? 35.910 21.940 -59.958 1.00 97.19 129 LYS A N 1
ATOM 977 C CA . LYS A 1 129 ? 34.506 22.316 -59.711 1.00 97.19 129 LYS A CA 1
ATOM 978 C C . LYS A 1 129 ? 33.744 21.237 -58.918 1.00 97.19 129 LYS A C 1
ATOM 980 O O . LYS A 1 129 ? 33.034 21.576 -57.971 1.00 97.19 129 LYS A O 1
ATOM 985 N N . THR A 1 130 ? 33.940 19.942 -59.212 1.00 96.31 130 THR A N 1
ATOM 986 C CA . THR A 1 130 ? 33.342 18.853 -58.400 1.00 96.31 130 THR A CA 1
ATOM 987 C C . THR A 1 130 ? 33.927 18.752 -56.989 1.00 96.31 130 THR A C 1
ATOM 989 O O . THR A 1 130 ? 33.183 18.503 -56.043 1.00 96.31 130 THR A O 1
ATOM 992 N N . LEU A 1 131 ? 35.238 18.961 -56.825 1.00 95.62 131 LEU A N 1
ATOM 993 C CA . LEU A 1 131 ? 35.904 18.922 -55.520 1.00 95.62 131 LEU A CA 1
ATOM 994 C C . LEU A 1 131 ? 35.518 20.122 -54.650 1.00 95.62 131 LEU A C 1
ATOM 996 O O . LEU A 1 131 ? 35.313 19.955 -53.452 1.00 95.62 131 LEU A O 1
ATOM 1000 N N . GLU A 1 132 ? 35.360 21.310 -55.236 1.00 97.12 132 GLU A N 1
ATOM 1001 C CA . GLU A 1 132 ? 34.843 22.478 -54.527 1.00 97.12 132 GLU A CA 1
ATOM 1002 C C . GLU A 1 132 ? 33.387 22.294 -54.090 1.00 97.12 132 GLU A C 1
ATOM 1004 O O . GLU A 1 132 ? 33.063 22.668 -52.966 1.00 97.12 132 GLU A O 1
ATOM 1009 N N . SER A 1 133 ? 32.515 21.728 -54.941 1.00 97.00 133 SER A N 1
ATOM 1010 C CA . SER A 1 133 ? 31.137 21.401 -54.538 1.00 97.00 133 SER A CA 1
ATOM 1011 C C . SER A 1 133 ? 31.159 20.452 -53.348 1.00 97.00 133 SER A C 1
ATOM 1013 O O . SER A 1 133 ? 30.697 20.823 -52.278 1.00 97.00 133 SER A O 1
ATOM 1015 N N . HIS A 1 134 ? 31.832 19.306 -53.483 1.00 96.38 134 HIS A N 1
ATOM 1016 C CA . HIS A 1 134 ? 31.947 18.320 -52.411 1.00 96.38 134 HIS A CA 1
ATOM 1017 C C . HIS A 1 134 ? 32.547 18.906 -51.120 1.00 96.38 134 HIS A C 1
ATOM 1019 O O . HIS A 1 134 ? 32.174 18.493 -50.027 1.00 96.38 134 HIS A O 1
ATOM 1025 N N . ASN A 1 135 ? 33.469 19.870 -51.211 1.00 97.12 135 ASN A N 1
ATOM 1026 C CA . ASN A 1 135 ? 34.014 20.565 -50.043 1.00 97.12 135 ASN A CA 1
ATOM 1027 C C . ASN A 1 135 ? 32.968 21.493 -49.392 1.00 97.12 135 ASN A C 1
ATOM 1029 O O . ASN A 1 135 ? 32.786 21.440 -48.180 1.00 97.12 135 ASN A O 1
ATOM 1033 N N . ARG A 1 136 ? 32.210 22.273 -50.178 1.00 96.88 136 ARG A N 1
ATOM 1034 C CA . ARG A 1 136 ? 31.073 23.074 -49.675 1.00 96.88 136 ARG A CA 1
ATOM 1035 C C . ARG A 1 136 ? 30.008 22.185 -49.023 1.00 96.88 136 ARG A C 1
ATOM 1037 O O . ARG A 1 136 ? 29.563 22.488 -47.921 1.00 96.88 136 ARG A O 1
ATOM 1044 N N . ASP A 1 137 ? 29.668 21.066 -49.659 1.00 96.81 137 ASP A N 1
ATOM 1045 C CA . ASP A 1 137 ? 28.694 20.088 -49.169 1.00 96.81 137 ASP A CA 1
ATOM 1046 C C . ASP A 1 137 ? 29.175 19.422 -47.861 1.00 96.81 137 ASP A C 1
ATOM 1048 O O . ASP A 1 137 ? 28.413 19.290 -46.901 1.00 96.81 137 ASP A O 1
ATOM 1052 N N . ALA A 1 138 ? 30.462 19.065 -47.774 1.00 96.25 138 ALA A N 1
ATOM 1053 C CA . ALA A 1 138 ? 31.075 18.509 -46.566 1.00 96.25 138 ALA A CA 1
ATOM 1054 C C . ALA A 1 138 ? 31.177 19.531 -45.420 1.00 96.25 138 ALA A C 1
ATOM 1056 O O . ALA A 1 138 ? 30.944 19.167 -44.266 1.00 96.25 138 ALA A O 1
ATOM 1057 N N . MET A 1 139 ? 31.472 20.800 -45.719 1.00 97.19 139 MET A N 1
ATOM 1058 C CA . MET A 1 139 ? 31.465 21.888 -44.735 1.00 97.19 139 MET A CA 1
ATOM 1059 C C . MET A 1 139 ? 30.053 22.150 -44.206 1.00 97.19 139 MET A C 1
ATOM 1061 O O . MET A 1 139 ? 29.865 22.154 -42.994 1.00 97.19 139 MET A O 1
ATOM 1065 N N . ALA A 1 140 ? 29.042 22.235 -45.076 1.00 97.31 140 ALA A N 1
ATOM 1066 C CA . ALA A 1 140 ? 27.644 22.358 -44.660 1.00 97.31 140 ALA A CA 1
ATOM 1067 C C . ALA A 1 140 ? 27.183 21.153 -43.811 1.00 97.31 140 ALA A C 1
ATOM 1069 O O . ALA A 1 140 ? 26.485 21.321 -42.809 1.00 97.31 140 ALA A O 1
ATOM 1070 N N . MET A 1 141 ? 27.625 19.932 -44.147 1.00 96.81 141 MET A N 1
ATOM 1071 C CA . MET A 1 141 ? 27.387 18.742 -43.319 1.00 96.81 141 MET A CA 1
ATOM 1072 C C . MET A 1 141 ? 28.093 18.831 -41.954 1.00 96.81 141 MET A C 1
ATOM 1074 O O . MET A 1 141 ? 27.557 18.353 -40.952 1.00 96.81 141 MET A O 1
ATOM 1078 N N . HIS A 1 142 ? 29.291 19.418 -41.895 1.00 96.94 142 HIS A N 1
ATOM 1079 C CA . HIS A 1 142 ? 30.028 19.604 -40.649 1.00 96.94 142 HIS A CA 1
ATOM 1080 C C . HIS A 1 142 ? 29.373 20.669 -39.761 1.00 96.94 142 HIS A C 1
ATOM 1082 O O . HIS A 1 142 ? 29.169 20.405 -38.577 1.00 96.94 142 HIS A O 1
ATOM 1088 N N . GLU A 1 143 ? 28.982 21.813 -40.320 1.00 97.50 143 GLU A N 1
ATOM 1089 C CA . GLU A 1 143 ? 28.249 22.880 -39.628 1.00 97.50 143 GLU A CA 1
ATOM 1090 C C . GLU A 1 143 ? 26.914 22.363 -39.073 1.00 97.50 143 GLU A C 1
ATOM 1092 O O . GLU A 1 143 ? 26.619 22.549 -37.892 1.00 97.50 143 GLU A O 1
ATOM 1097 N N . ALA A 1 144 ? 26.150 21.607 -39.871 1.00 97.06 144 ALA A N 1
ATOM 1098 C CA . ALA A 1 144 ? 24.917 20.963 -39.418 1.00 97.06 144 ALA A CA 1
ATOM 1099 C C . ALA A 1 144 ? 25.150 19.978 -38.254 1.00 97.06 144 ALA A C 1
ATOM 1101 O O . ALA A 1 144 ? 24.336 19.913 -37.330 1.00 97.06 144 ALA A O 1
ATOM 1102 N N . LYS A 1 145 ? 26.272 19.240 -38.257 1.00 97.00 145 LYS A N 1
ATOM 1103 C CA . LYS A 1 145 ? 26.675 18.376 -37.133 1.00 97.00 145 LYS A CA 1
ATOM 1104 C C . LYS A 1 145 ? 27.082 19.177 -35.896 1.00 97.00 145 LYS A C 1
ATOM 1106 O O . LYS A 1 145 ? 26.691 18.790 -34.803 1.00 97.00 145 LYS A O 1
ATOM 1111 N N . VAL A 1 146 ? 27.818 20.281 -36.044 1.00 97.88 146 VAL A N 1
ATOM 1112 C CA . VAL A 1 146 ? 28.189 21.161 -34.918 1.00 97.88 146 VAL A CA 1
ATOM 1113 C C . VAL A 1 146 ? 26.931 21.716 -34.251 1.00 97.88 146 VAL A C 1
ATOM 1115 O O . VAL A 1 146 ? 26.744 21.502 -33.059 1.00 97.88 146 VAL A O 1
ATOM 1118 N N . VAL A 1 147 ? 25.991 22.268 -35.025 1.00 98.06 147 VAL A N 1
ATOM 1119 C CA . VAL A 1 147 ? 24.703 22.762 -34.502 1.00 98.06 147 VAL A CA 1
ATOM 1120 C C . VAL A 1 147 ? 23.882 21.652 -33.824 1.00 98.06 147 VAL A C 1
ATOM 1122 O O . VAL A 1 147 ? 23.186 21.912 -32.842 1.00 98.06 147 VAL A O 1
ATOM 1125 N N . ALA A 1 148 ? 23.956 20.406 -34.304 1.00 96.31 148 ALA A N 1
ATOM 1126 C CA . ALA A 1 148 ? 23.319 19.266 -33.641 1.00 96.31 148 ALA A CA 1
ATOM 1127 C C . ALA A 1 148 ? 24.009 18.887 -32.314 1.00 96.31 148 ALA A C 1
ATOM 1129 O O . ALA A 1 148 ? 23.323 18.579 -31.340 1.00 96.31 148 ALA A O 1
ATOM 1130 N N . HIS A 1 149 ? 25.343 18.949 -32.244 1.00 96.75 149 HIS A N 1
ATOM 1131 C CA . HIS A 1 149 ? 26.096 18.734 -31.006 1.00 96.75 149 HIS A CA 1
ATOM 1132 C C . HIS A 1 149 ? 25.855 19.848 -29.976 1.00 96.75 149 HIS A C 1
ATOM 1134 O O . HIS A 1 149 ? 25.664 19.536 -28.803 1.00 96.75 149 HIS A O 1
ATOM 1140 N N . ASP A 1 150 ? 25.782 21.113 -30.401 1.00 97.62 150 ASP A N 1
ATOM 1141 C CA . ASP A 1 150 ? 25.477 22.250 -29.523 1.00 97.62 150 ASP A CA 1
ATOM 1142 C C . ASP A 1 150 ? 24.079 22.123 -28.898 1.00 97.62 150 ASP A C 1
ATOM 1144 O O . ASP A 1 150 ? 23.913 22.327 -27.695 1.00 97.62 150 ASP A O 1
ATOM 1148 N N . ARG A 1 151 ? 23.075 21.711 -29.689 1.00 97.00 151 ARG A N 1
ATOM 1149 C CA . ARG A 1 151 ? 21.723 21.408 -29.184 1.00 97.00 151 ARG A CA 1
ATOM 1150 C C . ARG A 1 151 ? 21.733 20.255 -28.187 1.00 97.00 151 ARG A C 1
ATOM 1152 O O . ARG A 1 151 ? 21.177 20.396 -27.106 1.00 97.00 151 ARG A O 1
ATOM 1159 N N . LEU A 1 152 ? 22.415 19.154 -28.500 1.00 96.19 152 LEU A N 1
ATOM 1160 C CA . LEU A 1 152 ? 22.510 18.004 -27.597 1.00 96.19 152 LEU A CA 1
ATOM 1161 C C . LEU A 1 152 ? 23.239 18.361 -26.286 1.00 96.19 152 LEU A C 1
ATOM 1163 O O . LEU A 1 152 ? 22.870 17.865 -25.224 1.00 96.19 152 LEU A O 1
ATOM 1167 N N . ALA A 1 153 ? 24.223 19.264 -26.326 1.00 97.25 153 ALA A N 1
ATOM 1168 C CA . ALA A 1 153 ? 24.876 19.799 -25.132 1.00 97.25 153 ALA A CA 1
ATOM 1169 C C . ALA A 1 153 ? 23.944 20.708 -24.303 1.00 97.25 153 ALA A C 1
ATOM 1171 O O . ALA A 1 153 ? 23.954 20.633 -23.072 1.00 97.25 153 ALA A O 1
ATOM 1172 N N . GLN A 1 154 ? 23.108 21.528 -24.952 1.00 97.44 154 GLN A N 1
ATOM 1173 C CA . GLN A 1 154 ? 22.068 22.325 -24.285 1.00 97.44 154 GLN A CA 1
ATOM 1174 C C . GLN A 1 154 ? 21.003 21.429 -23.637 1.00 97.44 154 GLN A C 1
ATOM 1176 O O . GLN A 1 154 ? 20.720 21.586 -22.451 1.00 97.44 154 GLN A O 1
ATOM 1181 N N . GLU A 1 155 ? 20.483 20.438 -24.364 1.00 96.50 155 GLU A N 1
ATOM 1182 C CA . GLU A 1 155 ? 19.526 19.449 -23.854 1.00 96.50 155 GLU A CA 1
ATOM 1183 C C . GLU A 1 155 ? 20.102 18.669 -22.661 1.00 96.50 155 GLU A C 1
ATOM 1185 O O . GLU A 1 155 ? 19.439 18.535 -21.633 1.00 96.50 155 GLU A O 1
ATOM 1190 N N . LEU A 1 156 ? 21.359 18.215 -22.741 1.00 96.50 156 LEU A N 1
ATOM 1191 C CA . LEU A 1 156 ? 22.040 17.530 -21.638 1.00 96.50 156 LEU A CA 1
ATOM 1192 C C . LEU A 1 156 ? 22.194 18.434 -20.402 1.00 96.50 156 LEU A C 1
ATOM 1194 O O . LEU A 1 156 ? 21.975 17.978 -19.277 1.00 96.50 156 LEU A O 1
ATOM 1198 N N . SER A 1 157 ? 22.526 19.713 -20.603 1.00 97.06 157 SER A N 1
ATOM 1199 C CA . SER A 1 157 ? 22.613 20.717 -19.534 1.00 97.06 157 SER A CA 1
ATOM 1200 C C . SER A 1 157 ? 21.250 20.961 -18.872 1.00 97.06 157 SER A C 1
ATOM 1202 O O . SER A 1 157 ? 21.135 20.922 -17.646 1.00 97.06 157 SER A O 1
ATOM 1204 N N . GLU A 1 158 ? 20.186 21.107 -19.667 1.00 97.69 158 GLU A N 1
ATOM 1205 C CA . GLU A 1 158 ? 18.818 21.222 -19.159 1.00 97.69 158 GLU A CA 1
ATOM 1206 C C . GLU A 1 158 ? 18.383 19.990 -18.357 1.00 97.69 158 GLU A C 1
ATOM 1208 O O . GLU A 1 158 ? 17.782 20.138 -17.294 1.00 97.69 158 GLU A O 1
ATOM 1213 N N . GLN A 1 159 ? 18.661 18.776 -18.842 1.00 95.81 159 GLN A N 1
ATOM 1214 C CA . GLN A 1 159 ? 18.307 17.548 -18.122 1.00 95.81 159 GLN A CA 1
ATOM 1215 C C . GLN A 1 159 ? 19.121 17.392 -16.832 1.00 95.81 159 GLN A C 1
ATOM 1217 O O . GLN A 1 159 ? 18.582 16.947 -15.816 1.00 95.81 159 GLN A O 1
ATOM 1222 N N . HIS A 1 160 ? 20.387 17.824 -16.820 1.00 96.81 160 HIS A N 1
ATOM 1223 C CA . HIS A 1 160 ? 21.179 17.883 -15.594 1.00 96.81 160 HIS A CA 1
ATOM 1224 C C . HIS A 1 160 ? 20.580 18.871 -14.581 1.00 96.81 160 HIS A C 1
ATOM 1226 O O . HIS A 1 160 ? 20.377 18.503 -13.424 1.00 96.81 160 HIS A O 1
ATOM 1232 N N . GLN A 1 161 ? 20.211 20.082 -15.015 1.00 97.75 161 GLN A N 1
ATOM 1233 C CA . GLN A 1 161 ? 19.561 21.080 -14.160 1.00 97.75 161 GLN A CA 1
ATOM 1234 C C . GLN A 1 161 ? 18.223 20.566 -13.601 1.00 97.75 161 GLN A C 1
ATOM 1236 O O . GLN A 1 161 ? 17.998 20.632 -12.393 1.00 97.75 161 GLN A O 1
ATOM 1241 N N . LYS A 1 162 ? 17.373 19.963 -14.447 1.00 97.62 162 LYS A N 1
ATOM 1242 C CA . LYS A 1 162 ? 16.108 19.326 -14.035 1.00 97.62 162 LYS A CA 1
ATOM 1243 C C . LYS A 1 162 ? 16.351 18.215 -13.006 1.00 97.62 162 LYS A C 1
ATOM 1245 O O . LYS A 1 162 ? 15.644 18.152 -12.005 1.00 97.62 162 LYS A O 1
ATOM 1250 N N . SER A 1 163 ? 17.384 17.385 -13.187 1.00 95.50 163 SER A N 1
ATOM 1251 C CA . SER A 1 163 ? 17.770 16.351 -12.213 1.00 95.50 163 SER A CA 1
ATOM 1252 C C . SER A 1 163 ? 18.246 16.944 -10.879 1.00 95.50 163 SER A C 1
ATOM 1254 O O . SER A 1 163 ? 17.867 16.453 -9.816 1.00 95.50 163 SER A O 1
ATOM 1256 N N . VAL A 1 164 ? 19.032 18.025 -10.911 1.00 98.06 164 VAL A N 1
ATOM 1257 C CA . VAL A 1 164 ? 19.490 18.745 -9.712 1.00 98.06 164 VAL A CA 1
ATOM 1258 C C . VAL A 1 164 ? 18.318 19.373 -8.953 1.00 98.06 164 VAL A C 1
ATOM 1260 O O . VAL A 1 164 ? 18.264 19.263 -7.728 1.00 98.06 164 VAL A O 1
ATOM 1263 N N . ASP A 1 165 ? 17.358 19.987 -9.643 1.00 97.19 165 ASP A N 1
ATOM 1264 C CA . ASP A 1 165 ? 16.204 20.614 -8.992 1.00 97.19 165 ASP A CA 1
ATOM 1265 C C . ASP A 1 165 ? 15.188 19.587 -8.471 1.00 97.19 165 ASP A C 1
ATOM 1267 O O . ASP A 1 165 ? 14.672 19.760 -7.366 1.00 97.19 165 ASP A O 1
ATOM 1271 N N . LEU A 1 166 ? 14.987 18.462 -9.169 1.00 95.81 166 LEU A N 1
ATOM 1272 C CA . LEU A 1 166 ? 14.226 17.322 -8.641 1.00 95.81 166 LEU A CA 1
ATOM 1273 C C . LEU A 1 166 ? 14.877 16.731 -7.379 1.00 95.81 166 LEU A C 1
ATOM 1275 O O . LEU A 1 166 ? 14.167 16.413 -6.429 1.00 95.81 166 LEU A O 1
ATOM 1279 N N . ARG A 1 167 ? 16.214 16.650 -7.306 1.00 96.50 167 ARG A N 1
ATOM 1280 C CA . ARG A 1 167 ? 16.923 16.217 -6.084 1.00 96.50 167 ARG A CA 1
ATOM 1281 C C . ARG A 1 167 ? 16.719 17.182 -4.910 1.00 96.50 167 ARG A C 1
ATOM 1283 O O . ARG A 1 167 ? 16.525 16.716 -3.794 1.00 96.50 167 ARG A O 1
ATOM 1290 N N . LYS A 1 168 ? 16.698 18.502 -5.147 1.00 97.31 168 LYS A N 1
ATOM 1291 C CA . LYS A 1 168 ? 16.369 19.505 -4.107 1.00 97.31 168 LYS A CA 1
ATOM 1292 C C . LYS A 1 168 ? 14.918 19.388 -3.630 1.00 97.31 168 LYS A C 1
ATOM 1294 O O . LYS A 1 168 ? 14.638 19.574 -2.446 1.00 97.31 168 LYS A O 1
ATOM 1299 N N . GLN A 1 169 ? 13.990 19.111 -4.548 1.00 97.44 169 GLN A N 1
ATOM 1300 C CA . GLN A 1 169 ? 12.585 18.878 -4.209 1.00 97.44 169 GLN A CA 1
ATOM 1301 C C . GLN A 1 169 ? 12.431 17.603 -3.377 1.00 97.44 169 GLN A C 1
ATOM 1303 O O . GLN A 1 169 ? 11.769 17.653 -2.345 1.00 97.44 169 GLN A O 1
ATOM 1308 N N . LEU A 1 170 ? 13.106 16.514 -3.765 1.00 96.12 170 LEU A N 1
ATOM 1309 C CA . LEU A 1 170 ? 13.153 15.263 -3.008 1.00 96.12 170 LEU A CA 1
ATOM 1310 C C . LEU A 1 170 ? 13.657 15.504 -1.578 1.00 96.12 170 LEU A C 1
ATOM 1312 O O . LEU A 1 170 ? 12.911 15.246 -0.639 1.00 96.12 170 LEU A O 1
ATOM 1316 N N . SER A 1 171 ? 14.832 16.119 -1.399 1.00 96.44 171 SER A N 1
ATOM 1317 C CA . SER A 1 171 ? 15.384 16.372 -0.058 1.00 96.44 171 SER A CA 1
ATOM 1318 C C . SER A 1 171 ? 14.501 17.291 0.798 1.00 96.44 171 SER A C 1
ATOM 1320 O O . SER A 1 171 ? 14.404 17.110 2.008 1.00 96.44 171 SER A O 1
ATOM 1322 N N . SER A 1 172 ? 13.804 18.259 0.187 1.00 96.88 172 SER A N 1
ATOM 1323 C CA . SER A 1 172 ? 12.846 19.113 0.906 1.00 96.88 172 SER A CA 1
ATOM 1324 C C . SER A 1 172 ? 11.536 18.395 1.256 1.00 96.88 172 SER A C 1
ATOM 1326 O O . SER A 1 172 ? 10.843 18.811 2.184 1.00 96.88 172 SER A O 1
ATOM 1328 N N . LEU A 1 173 ? 11.156 17.348 0.519 1.00 95.19 173 LEU A N 1
ATOM 1329 C CA . LEU A 1 173 ? 10.023 16.485 0.858 1.00 95.19 173 LEU A CA 1
ATOM 1330 C C . LEU A 1 173 ? 10.414 15.455 1.926 1.00 95.19 173 LEU A C 1
ATOM 1332 O O . LEU A 1 173 ? 9.623 15.214 2.831 1.00 95.19 173 LEU A O 1
ATOM 1336 N N . GLU A 1 174 ? 11.637 14.925 1.884 1.00 96.12 174 GLU A N 1
ATOM 1337 C CA . GLU A 1 174 ? 12.209 14.051 2.917 1.00 96.12 174 GLU A CA 1
ATOM 1338 C C . GLU A 1 174 ? 12.303 14.773 4.274 1.00 96.12 174 GLU A C 1
ATOM 1340 O O . GLU A 1 174 ? 11.807 14.257 5.273 1.00 96.12 174 GLU A O 1
ATOM 1345 N N . GLU A 1 175 ? 12.818 16.009 4.308 1.00 97.06 175 GLU A N 1
ATOM 1346 C CA . GLU A 1 175 ? 12.854 16.860 5.511 1.00 97.06 175 GLU A CA 1
ATOM 1347 C C . GLU A 1 175 ? 11.443 17.139 6.072 1.00 97.06 175 GLU A C 1
ATOM 1349 O O . GLU A 1 175 ? 11.204 17.059 7.282 1.00 97.06 175 GLU A O 1
ATOM 1354 N N . LYS A 1 176 ? 10.467 17.417 5.196 1.00 96.81 176 LYS A N 1
ATOM 1355 C CA . LYS A 1 176 ? 9.055 17.592 5.586 1.00 96.81 176 LYS A CA 1
ATOM 1356 C C . LYS A 1 176 ? 8.438 16.301 6.118 1.00 96.81 176 LYS A C 1
ATOM 1358 O O . LYS A 1 176 ? 7.674 16.351 7.076 1.00 96.81 176 LYS A O 1
ATOM 1363 N N . ASN A 1 177 ? 8.775 15.153 5.536 1.00 95.88 177 ASN A N 1
ATOM 1364 C CA . ASN A 1 177 ? 8.275 13.863 5.994 1.00 95.88 177 ASN A CA 1
ATOM 1365 C C . ASN A 1 177 ? 8.854 13.517 7.376 1.00 95.88 177 ASN A C 1
ATOM 1367 O O . ASN A 1 177 ? 8.101 13.225 8.298 1.00 95.88 177 ASN A O 1
ATOM 1371 N N . GLN A 1 178 ? 10.168 13.677 7.565 1.00 96.25 178 GLN A N 1
ATOM 1372 C CA . GLN A 1 178 ? 10.838 13.444 8.848 1.00 96.25 178 GLN A CA 1
ATOM 1373 C C . GLN A 1 178 ? 10.322 14.380 9.956 1.00 96.25 178 GLN A C 1
ATOM 1375 O O . GLN A 1 178 ? 10.118 13.956 11.096 1.00 96.25 178 GLN A O 1
ATOM 1380 N N . THR A 1 179 ? 10.064 15.654 9.642 1.00 96.50 179 THR A N 1
ATOM 1381 C CA . THR A 1 179 ? 9.483 16.594 10.616 1.00 96.50 179 THR A CA 1
ATOM 1382 C C . THR A 1 179 ? 8.030 16.249 10.953 1.00 96.50 179 THR A C 1
ATOM 1384 O O . THR A 1 179 ? 7.681 16.250 12.137 1.00 96.50 179 THR A O 1
ATOM 1387 N N . LEU A 1 180 ? 7.204 15.859 9.974 1.00 94.56 180 LEU A N 1
ATOM 1388 C CA . LEU A 1 180 ? 5.841 15.362 10.213 1.00 94.56 180 LEU A CA 1
ATOM 1389 C C . LEU A 1 180 ? 5.821 14.056 11.022 1.00 94.56 180 LEU A C 1
ATOM 1391 O O . LEU A 1 180 ? 5.002 13.920 11.928 1.00 94.56 180 LEU A O 1
ATOM 1395 N N . GLU A 1 181 ? 6.746 13.129 10.777 1.00 96.50 181 GLU A N 1
ATOM 1396 C CA . GLU A 1 181 ? 6.896 11.890 11.547 1.00 96.50 181 GLU A CA 1
ATOM 1397 C C . GLU A 1 181 ? 7.325 12.171 13.000 1.00 96.50 181 GLU A C 1
ATOM 1399 O O . GLU A 1 181 ? 6.768 11.599 13.945 1.00 96.50 181 GLU A O 1
ATOM 1404 N N . SER A 1 182 ? 8.231 13.134 13.212 1.00 96.12 182 SER A N 1
ATOM 1405 C CA . SER A 1 182 ? 8.604 13.606 14.556 1.00 96.12 182 SER A CA 1
ATOM 1406 C C . SER A 1 182 ? 7.431 14.274 15.297 1.00 96.12 182 SER A C 1
ATOM 1408 O O . SER A 1 182 ? 7.293 14.143 16.515 1.00 96.12 182 SER A O 1
ATOM 1410 N N . ALA A 1 183 ? 6.531 14.943 14.568 1.00 96.44 183 ALA A N 1
ATOM 1411 C CA . ALA A 1 183 ? 5.309 15.511 15.127 1.00 96.44 183 ALA A CA 1
ATOM 1412 C C . ALA A 1 183 ? 4.273 14.419 15.450 1.00 96.44 183 ALA A C 1
ATOM 1414 O O . ALA A 1 183 ? 3.706 14.423 16.542 1.00 96.44 183 ALA A O 1
ATOM 1415 N N . ALA A 1 184 ? 4.066 13.450 14.554 1.00 94.94 184 ALA A N 1
ATOM 1416 C CA . ALA A 1 184 ? 3.135 12.338 14.745 1.00 94.94 184 ALA A CA 1
ATOM 1417 C C . ALA A 1 184 ? 3.540 11.429 15.918 1.00 94.94 184 ALA A C 1
ATOM 1419 O O . ALA A 1 184 ? 2.690 11.026 16.711 1.00 94.94 184 ALA A O 1
ATOM 1420 N N . THR A 1 185 ? 4.834 11.148 16.084 1.00 95.81 185 THR A N 1
ATOM 1421 C CA . THR A 1 185 ? 5.355 10.390 17.237 1.00 95.81 185 THR A CA 1
ATOM 1422 C C . THR A 1 185 ? 5.204 11.159 18.556 1.00 95.81 185 THR A C 1
ATOM 1424 O O . THR A 1 185 ? 4.800 10.570 19.558 1.00 95.81 185 THR A O 1
ATOM 1427 N N . ASN A 1 186 ? 5.416 12.481 18.563 1.00 97.00 186 ASN A N 1
ATOM 1428 C CA . ASN A 1 186 ? 5.154 13.350 19.721 1.00 97.00 186 ASN A CA 1
ATOM 1429 C C . ASN A 1 186 ? 3.653 13.395 20.081 1.00 97.00 186 ASN A C 1
ATOM 1431 O O . ASN A 1 186 ? 3.300 13.317 21.257 1.00 97.00 186 ASN A O 1
ATOM 1435 N N . VAL A 1 187 ? 2.759 13.454 19.086 1.00 95.81 187 VAL A N 1
ATOM 1436 C CA . VAL A 1 187 ? 1.303 13.361 19.297 1.00 95.81 187 VAL A CA 1
ATOM 1437 C C . VAL A 1 187 ? 0.916 11.997 19.872 1.00 95.81 187 VAL A C 1
ATOM 1439 O O . VAL A 1 187 ? 0.244 11.972 20.898 1.00 95.81 187 VAL A O 1
ATOM 1442 N N . ARG A 1 188 ? 1.407 10.884 19.307 1.00 97.00 188 ARG A N 1
ATOM 1443 C CA . ARG A 1 188 ? 1.174 9.531 19.851 1.00 97.00 188 ARG A CA 1
ATOM 1444 C C . ARG A 1 188 ? 1.651 9.393 21.297 1.00 97.00 188 ARG A C 1
ATOM 1446 O O . ARG A 1 188 ? 0.931 8.835 22.111 1.00 97.00 188 ARG A O 1
ATOM 1453 N N . PHE A 1 189 ? 2.817 9.941 21.648 1.00 96.38 189 PHE A N 1
ATOM 1454 C CA . PHE A 1 189 ? 3.310 9.910 23.031 1.00 96.38 189 PHE A CA 1
ATOM 1455 C C . PHE A 1 189 ? 2.404 10.692 23.999 1.00 96.38 189 PHE A C 1
ATOM 1457 O O . PHE A 1 189 ? 2.132 10.239 25.111 1.00 96.38 189 PHE A O 1
ATOM 1464 N N . ARG A 1 190 ? 1.879 11.851 23.577 1.00 96.69 190 ARG A N 1
ATOM 1465 C CA . ARG A 1 190 ? 0.879 12.604 24.359 1.00 96.69 190 ARG A CA 1
ATOM 1466 C C . ARG A 1 190 ? -0.429 11.833 24.489 1.00 96.69 190 ARG A C 1
ATOM 1468 O O . ARG A 1 190 ? -1.000 11.809 25.572 1.00 96.69 190 ARG A O 1
ATOM 1475 N N . GLU A 1 191 ? -0.876 11.196 23.411 1.00 94.25 191 GLU A N 1
ATOM 1476 C CA . GLU A 1 191 ? -2.071 10.357 23.391 1.00 94.25 191 GLU A CA 1
ATOM 1477 C C . GLU A 1 191 ? -1.940 9.187 24.376 1.00 94.25 191 GLU A C 1
ATOM 1479 O O . GLU A 1 191 ? -2.803 9.030 25.233 1.00 94.25 191 GLU A O 1
ATOM 1484 N N . THR A 1 192 ? -0.830 8.438 24.351 1.00 95.88 192 THR A N 1
ATOM 1485 C CA . THR A 1 192 ? -0.596 7.334 25.297 1.00 95.88 192 THR A CA 1
ATOM 1486 C C . THR A 1 192 ? -0.511 7.807 26.746 1.00 95.88 192 THR A C 1
ATOM 1488 O O . THR A 1 192 ? -0.998 7.116 27.637 1.00 95.88 192 THR A O 1
ATOM 1491 N N . ASN A 1 193 ? 0.051 8.993 27.003 1.00 96.88 193 ASN A N 1
ATOM 1492 C CA . ASN A 1 193 ? 0.104 9.553 28.357 1.00 96.88 193 ASN A CA 1
ATOM 1493 C C . ASN A 1 193 ? -1.294 9.964 28.851 1.00 96.88 193 ASN A C 1
ATOM 1495 O O . ASN A 1 193 ? -1.650 9.662 29.987 1.00 96.88 193 ASN A O 1
ATOM 1499 N N . LEU A 1 194 ? -2.113 10.585 27.993 1.00 94.94 194 LEU A N 1
ATOM 1500 C CA . LEU A 1 194 ? -3.502 10.934 28.314 1.00 94.94 194 LEU A CA 1
ATOM 1501 C C . LEU A 1 194 ? -4.386 9.687 28.471 1.00 94.94 194 LEU A C 1
ATOM 1503 O O . LEU A 1 194 ? -5.245 9.661 29.345 1.00 94.94 194 LEU A O 1
ATOM 1507 N N . GLN A 1 195 ? -4.164 8.633 27.680 1.00 96.31 195 GLN A N 1
ATOM 1508 C CA . GLN A 1 195 ? -4.831 7.338 27.854 1.00 96.31 195 GLN A CA 1
ATOM 1509 C C . GLN A 1 195 ? -4.486 6.716 29.217 1.00 96.31 195 GLN A C 1
ATOM 1511 O O . GLN A 1 195 ? -5.394 6.302 29.936 1.00 96.31 195 GLN A O 1
ATOM 1516 N N . GLN A 1 196 ? -3.208 6.726 29.618 1.00 96.56 196 GLN A N 1
ATOM 1517 C CA . GLN A 1 196 ? -2.773 6.260 30.943 1.00 96.56 196 GLN A CA 1
ATOM 1518 C C . GLN A 1 196 ? -3.354 7.109 32.085 1.00 96.56 196 GLN A C 1
ATOM 1520 O O . GLN A 1 196 ? -3.758 6.555 33.105 1.00 96.56 196 GLN A O 1
ATOM 1525 N N . GLU A 1 197 ? -3.441 8.433 31.927 1.00 96.12 197 GLU A N 1
ATOM 1526 C CA . GLU A 1 197 ? -4.081 9.321 32.907 1.00 96.12 197 GLU A CA 1
ATOM 1527 C C . GLU A 1 197 ? -5.587 9.031 33.028 1.00 96.12 197 GLU A C 1
ATOM 1529 O O . GLU A 1 197 ? -6.100 8.874 34.136 1.00 96.12 197 GLU A O 1
ATOM 1534 N N . ILE A 1 198 ? -6.293 8.862 31.904 1.00 95.50 198 ILE A N 1
ATOM 1535 C CA . ILE A 1 198 ? -7.712 8.471 31.870 1.00 95.50 198 ILE A CA 1
ATOM 1536 C C . ILE A 1 198 ? -7.926 7.104 32.532 1.00 95.50 198 ILE A C 1
ATOM 1538 O O . ILE A 1 198 ? -8.895 6.930 33.269 1.00 95.50 198 ILE A O 1
ATOM 1542 N N . GLU A 1 199 ? -7.041 6.134 32.306 1.00 96.69 199 GLU A N 1
ATOM 1543 C CA . GLU A 1 199 ? -7.140 4.803 32.908 1.00 96.69 199 GLU A CA 1
ATOM 1544 C C . GLU A 1 199 ? -6.847 4.824 34.417 1.00 96.69 199 GLU A C 1
ATOM 1546 O O . GLU A 1 199 ? -7.577 4.208 35.193 1.00 96.69 199 GLU A O 1
ATOM 1551 N N . GLN A 1 200 ? -5.873 5.616 34.875 1.00 96.19 200 GLN A N 1
ATOM 1552 C CA . GLN A 1 200 ? -5.658 5.870 36.305 1.00 96.19 200 GLN A CA 1
ATOM 1553 C C . GLN A 1 200 ? -6.868 6.566 36.948 1.00 96.19 200 GLN A C 1
ATOM 1555 O O . GLN A 1 200 ? -7.304 6.168 38.029 1.00 96.19 200 GLN A O 1
ATOM 1560 N N . LEU A 1 201 ? -7.463 7.562 36.283 1.00 94.81 201 LEU A N 1
ATOM 1561 C CA . LEU A 1 201 ? -8.669 8.247 36.760 1.00 94.81 201 LEU A CA 1
ATOM 1562 C C . LEU A 1 201 ? -9.896 7.321 36.802 1.00 94.81 201 LEU A C 1
ATOM 1564 O O . LEU A 1 201 ? -10.679 7.417 37.748 1.00 94.81 201 LEU A O 1
ATOM 1568 N N . ARG A 1 202 ? -10.043 6.397 35.841 1.00 96.62 202 ARG A N 1
ATOM 1569 C CA . ARG A 1 202 ? -11.068 5.336 35.864 1.00 96.62 202 ARG A CA 1
ATOM 1570 C C . ARG A 1 202 ? -10.860 4.389 37.039 1.00 96.62 202 ARG A C 1
ATOM 1572 O O . ARG A 1 202 ? -11.756 4.280 37.864 1.00 96.62 202 ARG A O 1
ATOM 1579 N N . ASN A 1 203 ? -9.664 3.818 37.187 1.00 96.94 203 ASN A N 1
ATOM 1580 C CA . ASN A 1 203 ? -9.329 2.923 38.299 1.00 96.94 203 ASN A CA 1
ATOM 1581 C C . ASN A 1 203 ? -9.554 3.589 39.671 1.00 96.94 203 ASN A C 1
ATOM 1583 O O . ASN A 1 203 ? -10.077 2.962 40.592 1.00 96.94 203 ASN A O 1
ATOM 1587 N N . ASN A 1 204 ? -9.233 4.881 39.801 1.00 96.38 204 ASN A N 1
ATOM 1588 C CA . ASN A 1 204 ? -9.544 5.664 40.998 1.00 96.38 204 ASN A CA 1
ATOM 1589 C C . ASN A 1 204 ? -11.062 5.837 41.200 1.00 96.38 204 ASN A C 1
ATOM 1591 O O . ASN A 1 204 ? -11.542 5.714 42.325 1.00 96.38 204 ASN A O 1
ATOM 1595 N N . ASN A 1 205 ? -11.838 6.102 40.143 1.00 94.94 205 ASN A N 1
ATOM 1596 C CA . ASN A 1 205 ? -13.297 6.225 40.229 1.00 94.94 205 ASN A CA 1
ATOM 1597 C C . ASN A 1 205 ? -13.974 4.891 40.591 1.00 94.94 205 ASN A C 1
ATOM 1599 O O . ASN A 1 205 ? -14.843 4.862 41.462 1.00 94.94 205 ASN A O 1
ATOM 1603 N N . ASP A 1 206 ? -13.526 3.787 39.998 1.00 96.50 206 ASP A N 1
ATOM 1604 C CA . ASP A 1 206 ? -13.984 2.433 40.312 1.00 96.50 206 ASP A CA 1
ATOM 1605 C C . ASP A 1 206 ? -13.644 2.060 41.764 1.00 96.50 206 ASP A C 1
ATOM 1607 O O . ASP A 1 206 ? -14.480 1.500 42.473 1.00 96.50 206 ASP A O 1
ATOM 1611 N N . TRP A 1 207 ? -12.470 2.463 42.269 1.00 97.62 207 TRP A N 1
ATOM 1612 C CA . TRP A 1 207 ? -12.122 2.309 43.685 1.00 97.62 207 TRP A CA 1
ATOM 1613 C C . TRP A 1 207 ? -13.016 3.153 44.608 1.00 97.62 207 TRP A C 1
ATOM 1615 O O . TRP A 1 207 ? -13.563 2.630 45.581 1.00 97.62 207 TRP A O 1
ATOM 1625 N N . TYR A 1 208 ? -13.231 4.439 44.300 1.00 95.06 208 TYR A N 1
ATOM 1626 C CA . TYR A 1 208 ? -14.106 5.308 45.097 1.00 95.06 208 TYR A CA 1
ATOM 1627 C C . TYR A 1 208 ? -15.568 4.843 45.081 1.00 95.06 208 TYR A C 1
ATOM 1629 O O . TYR A 1 208 ? -16.236 4.903 46.112 1.00 95.06 208 TYR A O 1
ATOM 1637 N N . THR A 1 209 ? -16.085 4.365 43.947 1.00 95.69 209 THR A N 1
ATOM 1638 C CA . THR A 1 209 ? -17.459 3.847 43.849 1.00 95.69 209 THR A CA 1
ATOM 1639 C C . THR A 1 209 ? -17.605 2.483 44.521 1.00 95.69 209 THR A C 1
ATOM 1641 O O . THR A 1 209 ? -18.625 2.245 45.172 1.00 95.69 209 THR A O 1
ATOM 1644 N N . ALA A 1 210 ? -16.582 1.622 44.465 1.00 96.31 210 ALA A N 1
ATOM 1645 C CA . ALA A 1 210 ? -16.530 0.389 45.245 1.00 96.31 210 ALA A CA 1
ATOM 1646 C C . ALA A 1 210 ? -16.531 0.673 46.755 1.00 96.31 210 ALA A C 1
ATOM 1648 O O . ALA A 1 210 ? -17.349 0.095 47.467 1.00 96.31 210 ALA A O 1
ATOM 1649 N N . GLU A 1 211 ? -15.698 1.598 47.244 1.00 95.38 211 GLU A N 1
ATOM 1650 C CA . GLU A 1 211 ? -15.643 1.952 48.670 1.00 95.38 211 GLU A CA 1
ATOM 1651 C C . GLU A 1 211 ? -16.909 2.699 49.137 1.00 95.38 211 GLU A C 1
ATOM 1653 O O . GLU A 1 211 ? -17.424 2.452 50.225 1.00 95.38 211 GLU A O 1
ATOM 1658 N N . LEU A 1 212 ? -17.510 3.556 48.304 1.00 94.94 212 LEU A N 1
ATOM 1659 C CA . LEU A 1 212 ? -18.831 4.126 48.601 1.00 94.94 212 LEU A CA 1
ATOM 1660 C C . LEU A 1 212 ? -19.907 3.035 48.708 1.00 94.94 212 LEU A C 1
ATOM 1662 O O . LEU A 1 212 ? -20.782 3.117 49.573 1.00 94.94 212 LEU A O 1
ATOM 1666 N N . LYS A 1 213 ? -19.835 1.997 47.866 1.00 96.56 213 LYS A N 1
ATOM 1667 C CA . LYS A 1 213 ? -20.764 0.865 47.893 1.00 96.56 213 LYS A CA 1
ATOM 1668 C C . LYS A 1 213 ? -20.554 -0.032 49.115 1.00 96.56 213 LYS A C 1
ATOM 1670 O O . LYS A 1 213 ? -21.542 -0.336 49.778 1.00 96.56 213 LYS A O 1
ATOM 1675 N N . THR A 1 214 ? -19.320 -0.410 49.463 1.00 96.12 214 THR A N 1
ATOM 1676 C CA . THR A 1 214 ? -19.033 -1.200 50.681 1.00 96.12 214 THR A CA 1
ATOM 1677 C C . THR A 1 214 ? -19.518 -0.461 51.925 1.00 96.12 214 THR A C 1
ATOM 1679 O O . THR A 1 214 ? -20.240 -1.043 52.732 1.00 96.12 214 THR A O 1
ATOM 1682 N N . ARG A 1 215 ? -19.246 0.847 52.041 1.00 95.62 215 ARG A N 1
ATOM 1683 C CA . ARG A 1 215 ? -19.741 1.687 53.146 1.00 95.62 215 ARG A CA 1
ATOM 1684 C C . ARG A 1 215 ? -21.265 1.787 53.164 1.00 95.62 215 ARG A C 1
ATOM 1686 O O . ARG A 1 215 ? -21.862 1.701 54.236 1.00 95.62 215 ARG A O 1
ATOM 1693 N N . ALA A 1 216 ? -21.918 1.937 52.011 1.00 95.00 216 ALA A N 1
ATOM 1694 C CA . ALA A 1 216 ? -23.379 1.961 51.926 1.00 95.00 216 ALA A CA 1
ATOM 1695 C C . ALA A 1 216 ? -24.010 0.615 52.330 1.00 95.00 216 ALA A C 1
ATOM 1697 O O . ALA A 1 216 ? -24.998 0.602 53.074 1.00 95.00 216 ALA A O 1
ATOM 1698 N N . ASP A 1 217 ? -23.420 -0.504 51.899 1.00 95.44 217 ASP A N 1
ATOM 1699 C CA . ASP A 1 217 ? -23.836 -1.858 52.262 1.00 95.44 217 ASP A CA 1
ATOM 1700 C C . ASP A 1 217 ? -23.583 -2.147 53.749 1.00 95.44 217 ASP A C 1
ATOM 1702 O O . ASP A 1 217 ? -24.462 -2.692 54.413 1.00 95.44 217 ASP A O 1
ATOM 1706 N N . ASP A 1 218 ? -22.462 -1.715 54.326 1.00 95.56 218 ASP A N 1
ATOM 1707 C CA . ASP A 1 218 ? -22.169 -1.873 55.757 1.00 95.56 218 ASP A CA 1
ATOM 1708 C C . ASP A 1 218 ? -23.070 -0.993 56.633 1.00 95.56 218 ASP A C 1
ATOM 1710 O O . ASP A 1 218 ? -23.624 -1.468 57.625 1.00 95.56 218 ASP A O 1
ATOM 1714 N N . HIS A 1 219 ? -23.357 0.248 56.228 1.00 94.75 219 HIS A N 1
ATOM 1715 C CA . HIS A 1 219 ? -24.408 1.049 56.862 1.00 94.75 219 HIS A CA 1
ATOM 1716 C C . HIS A 1 219 ? -25.810 0.439 56.666 1.00 94.75 219 HIS A C 1
ATOM 1718 O O . HIS A 1 219 ? -26.706 0.678 57.478 1.00 94.75 219 HIS A O 1
ATOM 1724 N N . SER A 1 220 ? -26.048 -0.340 55.606 1.00 94.31 220 SER A N 1
ATOM 1725 C CA . SER A 1 220 ? -27.290 -1.101 55.403 1.00 94.31 220 SER A CA 1
ATOM 1726 C C . SER A 1 220 ? -27.371 -2.303 56.355 1.00 94.31 220 SER A C 1
ATOM 1728 O O . SER A 1 220 ? -28.392 -2.466 57.024 1.00 94.31 220 SER A O 1
ATOM 1730 N N . LYS A 1 221 ? -26.290 -3.086 56.494 1.00 96.19 221 LYS A N 1
ATOM 1731 C CA . LYS A 1 221 ? -26.150 -4.188 57.467 1.00 96.19 221 LYS A CA 1
ATOM 1732 C C . LYS A 1 221 ? -26.332 -3.680 58.895 1.00 96.19 221 LYS A C 1
ATOM 1734 O O . LYS A 1 221 ? -27.267 -4.108 59.560 1.00 96.19 221 LYS A O 1
ATOM 1739 N N . TYR A 1 222 ? -25.567 -2.669 59.309 1.00 95.06 222 TYR A N 1
ATOM 1740 C CA . TYR A 1 222 ? -25.643 -2.083 60.649 1.00 95.06 222 TYR A CA 1
ATOM 1741 C C . TYR A 1 222 ? -27.052 -1.572 60.995 1.00 95.06 222 TYR A C 1
ATOM 1743 O O . TYR A 1 222 ? -27.546 -1.804 62.097 1.00 95.06 222 TYR A O 1
ATOM 1751 N N . ARG A 1 223 ? -27.757 -0.929 60.049 1.00 96.12 223 ARG A N 1
ATOM 1752 C CA . ARG A 1 223 ? -29.163 -0.528 60.253 1.00 96.12 223 ARG A CA 1
ATOM 1753 C C . ARG A 1 223 ? -30.102 -1.730 60.372 1.00 96.12 223 ARG A C 1
ATOM 1755 O O . ARG A 1 223 ? -30.986 -1.702 61.222 1.00 96.12 223 ARG A O 1
ATOM 1762 N N . LYS A 1 224 ? -29.923 -2.787 59.571 1.00 95.88 224 LYS A N 1
ATOM 1763 C CA . LYS A 1 224 ? -30.713 -4.029 59.680 1.00 95.88 224 LYS A CA 1
ATOM 1764 C C . LYS A 1 224 ? -30.467 -4.736 61.014 1.00 95.88 224 LYS A C 1
ATOM 1766 O O . LYS A 1 224 ? -31.430 -5.093 61.680 1.00 95.88 224 LYS A O 1
ATOM 1771 N N . GLU A 1 225 ? -29.212 -4.870 61.429 1.00 95.56 225 GLU A N 1
ATOM 1772 C CA . GLU A 1 225 ? -28.800 -5.458 62.709 1.00 95.56 225 GLU A CA 1
ATOM 1773 C C . GLU A 1 225 ? -29.345 -4.665 63.898 1.00 95.56 225 GLU A C 1
ATOM 1775 O O . GLU A 1 225 ? -29.932 -5.249 64.804 1.00 95.56 225 GLU A O 1
ATOM 1780 N N . LYS A 1 226 ? -29.232 -3.330 63.886 1.00 95.62 226 LYS A N 1
ATOM 1781 C CA . LYS A 1 226 ? -29.782 -2.489 64.958 1.00 95.62 226 LYS A CA 1
ATOM 1782 C C . LYS A 1 226 ? -31.306 -2.494 64.977 1.00 95.62 226 LYS A C 1
ATOM 1784 O O . LYS A 1 226 ? -31.873 -2.575 66.060 1.00 95.62 226 LYS A O 1
ATOM 1789 N N . ASN A 1 227 ? -31.976 -2.508 63.826 1.00 94.75 227 ASN A N 1
ATOM 1790 C CA . ASN A 1 227 ? -33.431 -2.666 63.775 1.00 94.75 227 ASN A CA 1
ATOM 1791 C C . ASN A 1 227 ? -33.876 -4.057 64.258 1.00 94.75 227 ASN A C 1
ATOM 1793 O O . ASN A 1 227 ? -34.882 -4.156 64.952 1.00 94.75 227 ASN A O 1
ATOM 1797 N N . ALA A 1 228 ? -33.123 -5.119 63.952 1.00 94.94 228 ALA A N 1
ATOM 1798 C CA . ALA A 1 228 ? -33.379 -6.461 64.472 1.00 94.94 228 ALA A CA 1
ATOM 1799 C C . ALA A 1 228 ? -33.155 -6.534 65.992 1.00 94.94 228 ALA A C 1
ATOM 1801 O O . ALA A 1 228 ? -33.998 -7.074 66.699 1.00 94.94 228 ALA A O 1
ATOM 1802 N N . GLN A 1 229 ? -32.085 -5.917 66.506 1.00 95.50 229 GLN A N 1
ATOM 1803 C CA . GLN A 1 229 ? -31.813 -5.812 67.942 1.00 95.50 229 GLN A CA 1
ATOM 1804 C C . GLN A 1 229 ? -32.904 -5.009 68.671 1.00 95.50 229 GLN A C 1
ATOM 1806 O O . GLN A 1 229 ? -33.347 -5.414 69.741 1.00 95.50 229 GLN A O 1
ATOM 1811 N N . ILE A 1 230 ? -33.389 -3.910 68.083 1.00 94.62 230 ILE A N 1
ATOM 1812 C CA . ILE A 1 230 ? -34.524 -3.137 68.612 1.00 94.62 230 ILE A CA 1
ATOM 1813 C C . ILE A 1 230 ? -35.805 -3.982 68.604 1.00 94.62 230 ILE A C 1
ATOM 1815 O O . ILE A 1 230 ? -36.503 -4.015 69.611 1.00 94.62 230 ILE A O 1
ATOM 1819 N N . ALA A 1 231 ? -36.099 -4.702 67.518 1.00 93.62 231 ALA A N 1
ATOM 1820 C CA . ALA A 1 231 ? -37.276 -5.568 67.429 1.00 93.62 231 ALA A CA 1
ATOM 1821 C C . ALA A 1 231 ? -37.212 -6.767 68.397 1.00 93.62 231 ALA A C 1
ATOM 1823 O O . ALA A 1 231 ? -38.244 -7.186 68.917 1.00 93.62 231 ALA A O 1
ATOM 1824 N N . GLN A 1 232 ? -36.017 -7.301 68.670 1.00 95.12 232 GLN A N 1
ATOM 1825 C CA . GLN A 1 232 ? -35.797 -8.318 69.698 1.00 95.12 232 GLN A CA 1
ATOM 1826 C C . GLN A 1 232 ? -36.042 -7.742 71.098 1.00 95.12 232 GLN A C 1
ATOM 1828 O O . GLN A 1 232 ? -36.883 -8.270 71.816 1.00 95.12 232 GLN A O 1
ATOM 1833 N N . LEU A 1 233 ? -35.409 -6.618 71.449 1.00 94.19 233 LEU A N 1
ATOM 1834 C CA . LEU A 1 233 ? -35.619 -5.946 72.738 1.00 94.19 233 LEU A CA 1
ATOM 1835 C C . LEU A 1 233 ? -37.084 -5.520 72.942 1.00 94.19 233 LEU A C 1
ATOM 1837 O O . LEU A 1 233 ? -37.585 -5.544 74.061 1.00 94.19 233 LEU A O 1
ATOM 1841 N N . GLN A 1 234 ? -37.800 -5.155 71.874 1.00 95.38 234 GLN A N 1
ATOM 1842 C CA . GLN A 1 234 ? -39.238 -4.867 71.925 1.00 95.38 234 GLN A CA 1
ATOM 1843 C C . GLN A 1 234 ? -40.087 -6.113 72.206 1.00 95.38 234 GLN A C 1
ATOM 1845 O O . GLN A 1 234 ? -41.081 -5.992 72.916 1.00 95.38 234 GLN A O 1
ATOM 1850 N N . ARG A 1 235 ? -39.704 -7.293 71.695 1.00 94.12 235 ARG A N 1
ATOM 1851 C CA . ARG A 1 235 ? -40.349 -8.570 72.047 1.00 94.12 235 ARG A CA 1
ATOM 1852 C C . ARG A 1 235 ? -40.043 -8.955 73.486 1.00 94.12 235 ARG A C 1
ATOM 1854 O O . ARG A 1 235 ? -40.972 -9.104 74.259 1.00 94.12 235 ARG A O 1
ATOM 1861 N N . GLU A 1 236 ? -38.771 -8.977 73.874 1.00 94.25 236 GLU A N 1
ATOM 1862 C CA . GLU A 1 236 ? -38.343 -9.305 75.242 1.00 94.25 236 GLU A CA 1
ATOM 1863 C C . GLU A 1 236 ? -39.014 -8.397 76.289 1.00 94.25 236 GLU A C 1
ATOM 1865 O O . GLU A 1 236 ? -39.421 -8.864 77.349 1.00 94.25 236 GLU A O 1
ATOM 1870 N N . ASN A 1 237 ? -39.203 -7.108 75.981 1.00 92.62 237 ASN A N 1
ATOM 1871 C CA . ASN A 1 237 ? -39.909 -6.163 76.849 1.00 92.62 237 ASN A CA 1
ATOM 1872 C C . ASN A 1 237 ? -41.446 -6.340 76.821 1.00 92.62 237 ASN A C 1
ATOM 1874 O O . ASN A 1 237 ? -42.110 -6.055 77.815 1.00 92.62 237 ASN A O 1
ATOM 1878 N N . ALA A 1 238 ? -42.026 -6.833 75.721 1.00 94.31 238 ALA A N 1
ATOM 1879 C CA . ALA A 1 238 ? -43.441 -7.211 75.659 1.00 94.31 238 ALA A CA 1
ATOM 1880 C C . ALA A 1 238 ? -43.715 -8.514 76.431 1.00 94.31 238 ALA A C 1
ATOM 1882 O O . ALA A 1 238 ? -44.654 -8.560 77.221 1.00 94.31 238 ALA A O 1
ATOM 1883 N N . ASP A 1 239 ? -42.850 -9.520 76.290 1.00 94.88 239 ASP A N 1
ATOM 1884 C CA . ASP A 1 239 ? -42.893 -10.782 77.034 1.00 94.88 239 ASP A CA 1
ATOM 1885 C C . ASP A 1 239 ? -42.683 -10.526 78.544 1.00 94.88 239 ASP A C 1
ATOM 1887 O O . ASP A 1 239 ? -43.376 -11.089 79.398 1.00 94.88 239 ASP A O 1
ATOM 1891 N N . ALA A 1 240 ? -41.778 -9.603 78.899 1.00 93.44 240 ALA A N 1
ATOM 1892 C CA . ALA A 1 240 ? -41.606 -9.115 80.268 1.00 93.44 240 ALA A CA 1
ATOM 1893 C C . ALA A 1 240 ? -42.853 -8.373 80.787 1.00 93.44 240 ALA A C 1
ATOM 1895 O O . ALA A 1 240 ? -43.249 -8.566 81.935 1.00 93.44 240 ALA A O 1
ATOM 1896 N N . ALA A 1 241 ? -43.511 -7.555 79.960 1.00 94.94 241 ALA A N 1
ATOM 1897 C CA . ALA A 1 241 ? -44.751 -6.882 80.342 1.00 94.94 241 ALA A CA 1
ATOM 1898 C C . ALA A 1 241 ? -45.916 -7.871 80.535 1.00 94.94 241 ALA A C 1
ATOM 1900 O O . ALA A 1 241 ? -46.643 -7.762 81.523 1.00 94.94 241 ALA A O 1
ATOM 1901 N N . GLU A 1 242 ? -46.073 -8.865 79.654 1.00 95.00 242 GLU A N 1
ATOM 1902 C CA . GLU A 1 242 ? -47.109 -9.895 79.787 1.00 95.00 242 GLU A CA 1
ATOM 1903 C C . GLU A 1 242 ? -46.867 -10.793 81.007 1.00 95.00 242 GLU A C 1
ATOM 1905 O O . GLU A 1 242 ? -47.808 -11.076 81.748 1.00 95.00 242 GLU A O 1
ATOM 1910 N N . THR A 1 243 ? -45.619 -11.179 81.288 1.00 95.06 243 THR A N 1
ATOM 1911 C CA . THR A 1 243 ? -45.290 -11.934 82.511 1.00 95.06 243 THR A CA 1
ATOM 1912 C C . THR A 1 243 ? -45.484 -11.104 83.782 1.00 95.06 243 THR A C 1
ATOM 1914 O O . THR A 1 243 ? -46.014 -11.630 84.762 1.00 95.06 243 THR A O 1
ATOM 1917 N N . ILE A 1 244 ? -45.168 -9.803 83.776 1.00 93.69 244 ILE A N 1
ATOM 1918 C CA . ILE A 1 244 ? -45.494 -8.884 84.882 1.00 93.69 244 ILE A CA 1
ATOM 1919 C C . ILE A 1 244 ? -47.011 -8.782 85.089 1.00 93.69 244 ILE A C 1
ATOM 1921 O O . ILE A 1 244 ? -47.474 -8.855 86.227 1.00 93.69 244 ILE A O 1
ATOM 1925 N N . ASP A 1 245 ? -47.805 -8.648 84.027 1.00 94.38 245 ASP A N 1
ATOM 1926 C CA . ASP A 1 245 ? -49.264 -8.563 84.144 1.00 94.38 245 ASP A CA 1
ATOM 1927 C C . ASP A 1 245 ? -49.914 -9.907 84.505 1.00 94.38 245 ASP A C 1
ATOM 1929 O O . ASP A 1 245 ? -50.903 -9.926 85.239 1.00 94.38 245 ASP A O 1
ATOM 1933 N N . ALA A 1 246 ? -49.346 -11.039 84.085 1.00 94.56 246 ALA A N 1
ATOM 1934 C CA . ALA A 1 246 ? -49.738 -12.363 84.562 1.00 94.56 246 ALA A CA 1
ATOM 1935 C C . ALA A 1 246 ? -49.455 -12.519 86.067 1.00 94.56 246 ALA A C 1
ATOM 1937 O O . ALA A 1 246 ? -50.351 -12.913 86.817 1.00 94.56 246 ALA A O 1
ATOM 1938 N N . LEU A 1 247 ? -48.261 -12.126 86.527 1.00 93.00 247 LEU A N 1
ATOM 1939 C CA . LEU A 1 247 ? -47.897 -12.126 87.947 1.00 93.00 247 LEU A CA 1
ATOM 1940 C C . LEU A 1 247 ? -48.787 -11.184 88.768 1.00 93.00 247 LEU A C 1
ATOM 1942 O O . LEU A 1 247 ? -49.249 -11.571 89.839 1.00 93.00 247 LEU A O 1
ATOM 1946 N N . ARG A 1 248 ? -49.109 -9.988 88.258 1.00 94.69 248 ARG A N 1
ATOM 1947 C CA . ARG A 1 248 ? -50.081 -9.069 88.881 1.00 94.69 248 ARG A CA 1
ATOM 1948 C C . ARG A 1 248 ? -51.469 -9.689 88.982 1.00 94.69 248 ARG A C 1
ATOM 1950 O O . ARG A 1 248 ? -52.094 -9.578 90.030 1.00 94.69 248 ARG A O 1
ATOM 1957 N N . ARG A 1 249 ? -51.953 -10.379 87.940 1.00 94.06 249 ARG A N 1
ATOM 1958 C CA . ARG A 1 249 ? -53.239 -11.100 87.989 1.00 94.06 249 ARG A CA 1
ATOM 1959 C C . ARG A 1 249 ? -53.213 -12.162 89.091 1.00 94.06 249 ARG A C 1
ATOM 1961 O O . ARG A 1 249 ? -54.112 -12.161 89.932 1.00 94.06 249 ARG A O 1
ATOM 1968 N N . THR A 1 250 ? -52.168 -12.992 89.174 1.00 94.69 250 THR A N 1
ATOM 1969 C CA . THR A 1 250 ? -52.049 -13.983 90.260 1.00 94.69 250 THR A CA 1
ATOM 1970 C C . THR A 1 250 ? -51.902 -13.332 91.636 1.00 94.69 250 THR A C 1
ATOM 1972 O O . THR A 1 250 ? -52.510 -13.801 92.589 1.00 94.69 250 THR A O 1
ATOM 1975 N N . GLU A 1 251 ? -51.180 -12.215 91.751 1.00 92.19 251 GLU A N 1
ATOM 1976 C CA . GLU A 1 251 ? -51.059 -11.437 92.990 1.00 92.19 251 GLU A CA 1
ATOM 1977 C C . GLU A 1 251 ? -52.418 -10.866 93.434 1.00 92.19 251 GLU A C 1
ATOM 1979 O O . GLU A 1 251 ? -52.765 -10.948 94.610 1.00 92.19 251 GLU A O 1
ATOM 1984 N N . THR A 1 252 ? -53.233 -10.343 92.508 1.00 94.00 252 THR A N 1
ATOM 1985 C CA . THR A 1 252 ? -54.590 -9.862 92.825 1.00 94.00 252 THR A CA 1
ATOM 1986 C C . THR A 1 252 ? -55.540 -10.988 93.227 1.00 94.00 252 THR A C 1
ATOM 1988 O O . THR A 1 252 ? -56.297 -10.802 94.175 1.00 94.00 252 THR A O 1
ATOM 1991 N N . LEU A 1 253 ? -55.457 -12.163 92.591 1.00 94.44 253 LEU A N 1
ATOM 1992 C CA . LEU A 1 253 ? -56.236 -13.346 92.977 1.00 94.44 253 LEU A CA 1
ATOM 1993 C C . LEU A 1 253 ? -55.816 -13.871 94.359 1.00 94.44 253 LEU A C 1
ATOM 1995 O O . LEU A 1 253 ? -56.671 -14.186 95.183 1.00 94.44 253 LEU A O 1
ATOM 1999 N N . LEU A 1 254 ? -54.512 -13.903 94.655 1.00 92.31 254 LEU A N 1
ATOM 2000 C CA . LEU A 1 254 ? -54.000 -14.275 95.977 1.00 92.31 254 LEU A CA 1
ATOM 2001 C C . LEU A 1 254 ? -54.410 -13.260 97.053 1.00 92.31 254 LEU A C 1
ATOM 2003 O O . LEU A 1 254 ? -54.822 -13.673 98.133 1.00 92.31 254 LEU A O 1
ATOM 2007 N N . ARG A 1 255 ? -54.377 -11.949 96.765 1.00 94.50 255 ARG A N 1
ATOM 2008 C CA . ARG A 1 255 ? -54.920 -10.920 97.672 1.00 94.50 255 ARG A CA 1
ATOM 2009 C C . ARG A 1 255 ? -56.414 -11.118 97.918 1.00 94.50 255 ARG A C 1
ATOM 2011 O O . ARG A 1 255 ? -56.823 -11.131 99.070 1.00 94.50 255 ARG A O 1
ATOM 2018 N N . GLN A 1 256 ? -57.212 -11.315 96.867 1.00 93.69 256 GLN A N 1
ATOM 2019 C CA . GLN A 1 256 ? -58.648 -11.586 96.996 1.00 93.69 256 GLN A CA 1
ATOM 2020 C C . GLN A 1 256 ? -58.903 -12.815 97.873 1.00 93.69 256 GLN A C 1
ATOM 2022 O O . GLN A 1 256 ? -59.692 -12.732 98.806 1.00 93.69 256 GLN A O 1
ATOM 2027 N N . HIS A 1 257 ? -58.175 -13.911 97.655 1.00 92.62 257 HIS A N 1
ATOM 2028 C CA . HIS A 1 257 ? -58.326 -15.119 98.462 1.00 92.62 257 HIS A CA 1
ATOM 2029 C C . HIS A 1 257 ? -57.858 -14.940 99.921 1.00 92.62 257 HIS A C 1
ATOM 2031 O O . HIS A 1 257 ? -58.451 -15.511 100.832 1.00 92.62 257 HIS A O 1
ATOM 2037 N N . ILE A 1 258 ? -56.848 -14.101 100.179 1.00 93.06 258 ILE A N 1
ATOM 2038 C CA . ILE A 1 258 ? -56.451 -13.715 101.544 1.00 93.06 258 ILE A CA 1
ATOM 2039 C C . ILE A 1 258 ? -57.557 -12.900 102.230 1.00 93.06 258 ILE A C 1
ATOM 2041 O O . ILE A 1 258 ? -57.867 -13.178 103.387 1.00 93.06 258 ILE A O 1
ATOM 2045 N N . GLU A 1 259 ? -58.192 -11.943 101.545 1.00 94.62 259 GLU A N 1
ATOM 2046 C CA . GLU A 1 259 ? -59.331 -11.204 102.113 1.00 94.62 259 GLU A CA 1
ATOM 2047 C C . GLU A 1 259 ? -60.579 -12.094 102.287 1.00 94.62 259 GLU A C 1
ATOM 2049 O O . GLU A 1 259 ? -61.270 -11.969 103.292 1.00 94.62 259 GLU A O 1
ATOM 2054 N N . GLU A 1 260 ? -60.836 -13.063 101.398 1.00 93.81 260 GLU A N 1
ATOM 2055 C CA . GLU A 1 260 ? -61.875 -14.089 101.603 1.00 93.81 260 GLU A CA 1
ATOM 2056 C C . GLU A 1 260 ? -61.611 -14.953 102.843 1.00 93.81 260 GLU A C 1
ATOM 2058 O O . GLU A 1 260 ? -62.546 -15.308 103.560 1.00 93.81 260 GLU A O 1
ATOM 2063 N N . LEU A 1 261 ? -60.354 -15.346 103.078 1.00 92.06 261 LEU A N 1
ATOM 2064 C CA . LEU A 1 261 ? -59.963 -16.158 104.232 1.00 92.06 261 LEU A CA 1
ATOM 2065 C C . LEU A 1 261 ? -60.016 -15.352 105.535 1.00 92.06 261 LEU A C 1
ATOM 2067 O O . LEU A 1 261 ? -60.467 -15.888 106.544 1.00 92.06 261 LEU A O 1
ATOM 2071 N N . LYS A 1 262 ? -59.640 -14.067 105.509 1.00 93.69 262 LYS A N 1
ATOM 2072 C CA . LYS A 1 262 ? -59.862 -13.136 106.627 1.00 93.69 262 LYS A CA 1
ATOM 2073 C C . LYS A 1 262 ? -61.346 -12.969 106.928 1.00 93.69 262 LYS A C 1
ATOM 2075 O O . LYS A 1 262 ? -61.739 -13.190 108.062 1.00 93.69 262 LYS A O 1
ATOM 2080 N N . ALA A 1 263 ? -62.174 -12.666 105.927 1.00 93.38 263 ALA A N 1
ATOM 2081 C CA . ALA A 1 263 ? -63.611 -12.473 106.115 1.00 93.38 263 ALA A CA 1
ATOM 2082 C C . ALA A 1 263 ? -64.300 -13.729 106.681 1.00 93.38 263 ALA A C 1
ATOM 2084 O O . ALA A 1 263 ? -65.189 -13.615 107.518 1.00 93.38 263 ALA A O 1
ATOM 2085 N N . LYS A 1 264 ? -63.855 -14.932 106.288 1.00 94.25 264 LYS A N 1
ATOM 2086 C CA . LYS A 1 264 ? -64.298 -16.199 106.901 1.00 94.25 264 LYS A CA 1
ATOM 2087 C C . LYS A 1 264 ? -63.808 -16.349 108.341 1.00 94.25 264 LYS A C 1
ATOM 2089 O O . LYS A 1 264 ? -64.592 -16.731 109.197 1.00 94.25 264 LYS A O 1
ATOM 2094 N N . ALA A 1 265 ? -62.548 -16.018 108.628 1.00 90.44 265 ALA A N 1
ATOM 2095 C CA . ALA A 1 265 ? -62.019 -16.046 109.992 1.00 90.44 265 ALA A CA 1
ATOM 2096 C C . ALA A 1 265 ? -62.710 -15.021 110.914 1.00 90.44 265 ALA A C 1
ATOM 2098 O O . ALA A 1 265 ? -62.894 -15.309 112.094 1.00 90.44 265 ALA A O 1
ATOM 2099 N N . GLU A 1 266 ? -63.123 -13.869 110.380 1.00 94.25 266 GLU A N 1
ATOM 2100 C CA . GLU A 1 266 ? -63.938 -12.850 111.053 1.00 94.25 266 GLU A CA 1
ATOM 2101 C C . GLU A 1 266 ? -65.394 -13.316 111.242 1.00 94.25 266 GLU A C 1
ATOM 2103 O O . GLU A 1 266 ? -65.939 -13.129 112.327 1.00 94.25 266 GLU A O 1
ATOM 2108 N N . GLU A 1 267 ? -66.013 -13.988 110.258 1.00 94.00 267 GLU A N 1
ATOM 2109 C CA . GLU A 1 267 ? -67.334 -14.629 110.419 1.00 94.00 267 GLU A CA 1
ATOM 2110 C C . GLU A 1 267 ? -67.291 -15.725 111.496 1.00 94.00 267 GLU A C 1
ATOM 2112 O O . GLU A 1 267 ? -68.169 -15.783 112.357 1.00 94.00 267 GLU A O 1
ATOM 2117 N N . ASP A 1 268 ? -66.257 -16.569 111.491 1.00 90.88 268 ASP A N 1
ATOM 2118 C CA . ASP A 1 268 ? -66.077 -17.617 112.494 1.00 90.88 268 ASP A CA 1
ATOM 2119 C C . ASP A 1 268 ? -65.739 -17.038 113.879 1.00 90.88 268 ASP A C 1
ATOM 2121 O O . ASP A 1 268 ? -66.244 -17.556 114.873 1.00 90.88 268 ASP A O 1
ATOM 2125 N N . HIS A 1 269 ? -64.988 -15.931 113.980 1.00 91.56 269 HIS A N 1
ATOM 2126 C CA . HIS A 1 269 ? -64.813 -15.207 115.250 1.00 91.56 269 HIS A CA 1
ATOM 2127 C C . HIS A 1 269 ? -66.133 -14.613 115.747 1.00 91.56 269 HIS A C 1
ATOM 2129 O O . HIS A 1 269 ? -66.485 -14.828 116.901 1.00 91.56 269 HIS A O 1
ATOM 2135 N N . ALA A 1 270 ? -66.909 -13.943 114.891 1.00 92.50 270 ALA A N 1
ATOM 2136 C CA . ALA A 1 270 ? -68.217 -13.405 115.265 1.00 92.50 270 ALA A CA 1
ATOM 2137 C C . ALA A 1 270 ? -69.204 -14.516 115.677 1.00 92.50 270 ALA A C 1
ATOM 2139 O O . ALA A 1 270 ? -69.996 -14.333 116.600 1.00 92.50 270 ALA A O 1
ATOM 2140 N N . ARG A 1 271 ? -69.128 -15.698 115.046 1.00 93.12 271 ARG A N 1
ATOM 2141 C CA . ARG A 1 271 ? -69.873 -16.902 115.447 1.00 93.12 271 ARG A CA 1
ATOM 2142 C C . ARG A 1 271 ? -69.393 -17.455 116.793 1.00 93.12 271 ARG A C 1
ATOM 2144 O O . ARG A 1 271 ? -70.229 -17.894 117.578 1.00 93.12 271 ARG A O 1
ATOM 2151 N N . ILE A 1 272 ? -68.090 -17.436 117.079 1.00 91.25 272 ILE A N 1
ATOM 2152 C CA . ILE A 1 272 ? -67.547 -17.806 118.396 1.00 91.25 272 ILE A CA 1
ATOM 2153 C C . ILE A 1 272 ? -68.025 -16.808 119.458 1.00 91.25 272 ILE A C 1
ATOM 2155 O O . ILE A 1 272 ? -68.585 -17.243 120.457 1.00 91.25 272 ILE A O 1
ATOM 2159 N N . GLU A 1 273 ? -67.929 -15.498 119.220 1.00 91.94 273 GLU A N 1
ATOM 2160 C CA . GLU A 1 273 ? -68.447 -14.464 120.128 1.00 91.94 273 GLU A CA 1
ATOM 2161 C C . GLU A 1 273 ? -69.966 -14.586 120.344 1.00 91.94 273 GLU A C 1
ATOM 2163 O O . GLU A 1 273 ? -70.441 -14.435 121.470 1.00 91.94 273 GLU A O 1
ATOM 2168 N N . GLU A 1 274 ? -70.755 -14.907 119.310 1.00 91.81 274 GLU A N 1
ATOM 2169 C CA . GLU A 1 274 ? -72.193 -15.164 119.459 1.00 91.81 274 GLU A CA 1
ATOM 2170 C C . GLU A 1 274 ? -72.458 -16.414 120.315 1.00 91.81 274 GLU A C 1
ATOM 2172 O O . GLU A 1 274 ? -73.320 -16.374 121.198 1.00 91.81 274 GLU A O 1
ATOM 2177 N N . LEU A 1 275 ? -71.698 -17.496 120.114 1.00 90.31 275 LEU A N 1
ATOM 2178 C CA . LEU A 1 275 ? -71.804 -18.730 120.899 1.00 90.31 275 LEU A CA 1
ATOM 2179 C C . LEU A 1 275 ? -71.342 -18.544 122.351 1.00 90.31 275 LEU A C 1
ATOM 2181 O O . LEU A 1 275 ? -72.022 -19.022 123.256 1.00 90.31 275 LEU A O 1
ATOM 2185 N N . GLU A 1 276 ? -70.259 -17.811 122.604 1.00 90.69 276 GLU A N 1
ATOM 2186 C CA . GLU A 1 276 ? -69.795 -17.446 123.950 1.00 90.69 276 GLU A CA 1
ATOM 2187 C C . GLU A 1 276 ? -70.771 -16.482 124.635 1.00 90.69 276 GLU A C 1
ATOM 2189 O O . GLU A 1 276 ? -71.062 -16.613 125.826 1.00 90.69 276 GLU A O 1
ATOM 2194 N N . SER A 1 277 ? -71.369 -15.553 123.884 1.00 90.31 277 SER A N 1
ATOM 2195 C CA . SER A 1 277 ? -72.428 -14.679 124.385 1.00 90.31 277 SER A CA 1
ATOM 2196 C C . SER A 1 277 ? -73.709 -15.461 124.696 1.00 90.31 277 SER A C 1
ATOM 2198 O O . SER A 1 277 ? -74.383 -15.166 125.680 1.00 90.31 277 SER A O 1
ATOM 2200 N N . ALA A 1 278 ? -74.061 -16.471 123.898 1.00 90.25 278 ALA A N 1
ATOM 2201 C CA . ALA A 1 278 ? -75.186 -17.364 124.167 1.00 90.25 278 ALA A CA 1
ATOM 2202 C C . ALA A 1 278 ? -74.913 -18.282 125.370 1.00 90.25 278 ALA A C 1
ATOM 2204 O O . ALA A 1 278 ? -75.790 -18.440 126.220 1.00 90.25 278 ALA A O 1
ATOM 2205 N N . ALA A 1 279 ? -73.698 -18.827 125.483 1.00 88.69 279 ALA A N 1
ATOM 2206 C CA . ALA A 1 279 ? -73.259 -19.652 126.603 1.00 88.69 279 ALA A CA 1
ATOM 2207 C C . ALA A 1 279 ? -73.258 -18.857 127.913 1.00 88.69 279 ALA A C 1
ATOM 2209 O O . ALA A 1 279 ? -73.931 -19.255 128.855 1.00 88.69 279 ALA A O 1
ATOM 2210 N N . SER A 1 280 ? -72.622 -17.684 127.956 1.00 89.00 280 SER A N 1
ATOM 2211 C CA . SER A 1 280 ? -72.600 -16.822 129.149 1.00 89.00 280 SER A CA 1
ATOM 2212 C C . SER A 1 280 ? -73.987 -16.284 129.534 1.00 89.00 280 SER A C 1
ATOM 2214 O O . SER A 1 280 ? -74.297 -16.185 130.721 1.00 89.00 280 SER A O 1
ATOM 2216 N N . LYS A 1 281 ? -74.881 -16.011 128.567 1.00 90.44 281 LYS A N 1
ATOM 2217 C CA . LYS A 1 281 ? -76.307 -15.734 128.848 1.00 90.44 281 LYS A CA 1
ATOM 2218 C C . LYS A 1 281 ? -77.017 -16.947 129.452 1.00 90.44 281 LYS A C 1
ATOM 2220 O O . LYS A 1 281 ? -77.809 -16.774 130.376 1.00 90.44 281 LYS A O 1
ATOM 2225 N N . ALA A 1 282 ? -76.743 -18.156 128.959 1.00 89.06 282 ALA A N 1
ATOM 2226 C CA . ALA A 1 282 ? -77.299 -19.387 129.513 1.00 89.06 282 ALA A CA 1
ATOM 2227 C C . ALA A 1 282 ? -76.751 -19.668 130.922 1.00 89.06 282 ALA A C 1
ATOM 2229 O O . ALA A 1 282 ? -77.532 -19.950 131.819 1.00 89.06 282 ALA A O 1
ATOM 2230 N N . GLU A 1 283 ? -75.449 -19.515 131.164 1.00 89.25 283 GLU A N 1
ATOM 2231 C CA . GLU A 1 283 ? -74.831 -19.628 132.492 1.00 89.25 283 GLU A CA 1
ATOM 2232 C C . GLU A 1 283 ? -75.401 -18.596 133.471 1.00 89.25 283 GLU A C 1
ATOM 2234 O O . GLU A 1 283 ? -75.790 -18.956 134.579 1.00 89.25 283 GLU A O 1
ATOM 2239 N N . ALA A 1 284 ? -75.543 -17.332 133.061 1.00 88.75 284 ALA A N 1
ATOM 2240 C CA . ALA A 1 284 ? -76.185 -16.301 133.875 1.00 88.75 284 ALA A CA 1
ATOM 2241 C C . ALA A 1 284 ? -77.661 -16.629 134.175 1.00 88.75 284 ALA A C 1
ATOM 2243 O O . ALA A 1 284 ? -78.133 -16.380 135.286 1.00 88.75 284 ALA A O 1
ATOM 2244 N N . HIS A 1 285 ? -78.383 -17.231 133.224 1.00 90.44 285 HIS A N 1
ATOM 2245 C CA . HIS A 1 285 ? -79.747 -17.722 133.425 1.00 90.44 285 HIS 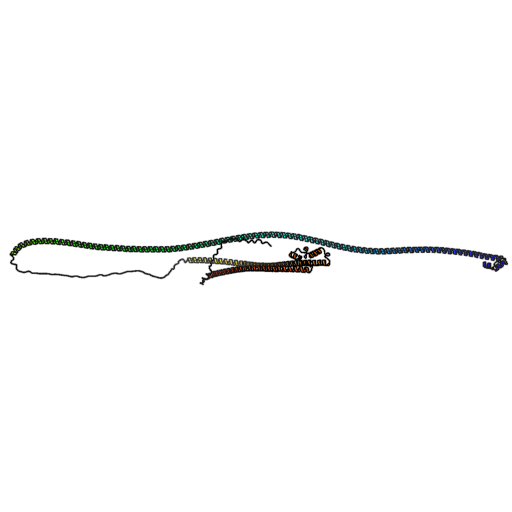A CA 1
ATOM 2246 C C . HIS A 1 285 ? -79.788 -18.905 134.405 1.00 90.44 285 HIS A C 1
ATOM 2248 O O . HIS A 1 285 ? -80.576 -18.857 135.350 1.00 90.44 285 HIS A O 1
ATOM 2254 N N . TRP A 1 286 ? -78.917 -19.909 134.254 1.00 87.88 286 TRP A N 1
ATOM 2255 C CA . TRP A 1 286 ? -78.781 -21.032 135.188 1.00 87.88 286 TRP A CA 1
ATOM 2256 C C . TRP A 1 286 ? -78.400 -20.553 136.594 1.00 87.88 286 TRP A C 1
ATOM 2258 O O . TRP A 1 286 ? -78.968 -21.022 137.576 1.00 87.88 286 TRP A O 1
ATOM 2268 N N . HIS A 1 287 ? -77.499 -19.575 136.721 1.00 90.44 287 HIS A N 1
ATOM 2269 C CA . HIS A 1 287 ? -77.172 -18.947 138.002 1.00 90.44 287 HIS A CA 1
ATOM 2270 C C . HIS A 1 287 ? -78.372 -18.204 138.604 1.00 90.44 287 HIS A C 1
ATOM 2272 O O . HIS A 1 287 ? -78.642 -18.358 139.796 1.00 90.44 287 HIS A O 1
ATOM 2278 N N . ALA A 1 288 ? -79.138 -17.460 137.801 1.00 87.50 288 ALA A N 1
ATOM 2279 C CA . ALA A 1 288 ? -80.352 -16.788 138.261 1.00 87.50 288 ALA A CA 1
ATOM 2280 C C . ALA A 1 288 ? -81.449 -17.781 138.697 1.00 87.50 288 ALA A C 1
ATOM 2282 O O . ALA A 1 288 ? -82.152 -17.514 139.676 1.00 87.50 288 ALA A O 1
ATOM 2283 N N . GLU A 1 289 ? -81.568 -18.935 138.030 1.00 84.62 289 GLU A N 1
ATOM 2284 C CA . GLU A 1 289 ? -82.442 -20.037 138.445 1.00 84.62 289 GLU A CA 1
ATOM 2285 C C . GLU A 1 289 ? -81.947 -20.715 139.724 1.00 84.62 289 GLU A C 1
ATOM 2287 O O . GLU A 1 289 ? -82.744 -20.923 140.635 1.00 84.62 289 GLU A O 1
ATOM 2292 N N . ILE A 1 290 ? -80.645 -20.988 139.854 1.00 86.31 290 ILE A N 1
ATOM 2293 C CA . ILE A 1 290 ? -80.038 -21.543 141.074 1.00 86.31 290 ILE A CA 1
ATOM 2294 C C . ILE A 1 290 ? -80.254 -20.599 142.261 1.00 86.31 290 ILE A C 1
ATOM 2296 O O . ILE A 1 290 ? -80.663 -21.048 143.331 1.00 86.31 290 ILE A O 1
ATOM 2300 N N . ASP A 1 291 ? -80.052 -19.292 142.095 1.00 88.19 291 ASP A N 1
ATOM 2301 C CA . ASP A 1 291 ? -80.292 -18.312 143.158 1.00 88.19 291 ASP A CA 1
ATOM 2302 C C . ASP A 1 291 ? -81.786 -18.031 143.382 1.00 88.19 291 ASP A C 1
ATOM 2304 O O . ASP A 1 291 ? -82.183 -17.612 144.472 1.00 88.19 291 ASP A O 1
ATOM 2308 N N . GLY A 1 292 ? -82.645 -18.282 142.392 1.00 86.81 292 GLY A N 1
ATOM 2309 C CA . GLY A 1 292 ? -84.099 -18.347 142.554 1.00 86.81 292 GLY A CA 1
ATOM 2310 C C . GLY A 1 292 ? -84.518 -19.547 143.408 1.00 86.81 292 GLY A C 1
ATOM 2311 O O . GLY A 1 292 ? -85.187 -19.378 144.426 1.00 86.81 292 GLY A O 1
ATOM 2312 N N . ALA A 1 293 ? -84.045 -20.744 143.060 1.00 79.69 293 ALA A N 1
ATOM 2313 C CA . ALA A 1 293 ? -84.268 -21.986 143.791 1.00 79.69 293 ALA A CA 1
ATOM 2314 C C . ALA A 1 293 ? -83.701 -21.921 145.218 1.00 79.69 293 ALA A C 1
ATOM 2316 O O . ALA A 1 293 ? -84.370 -22.344 146.157 1.00 79.69 293 ALA A O 1
ATOM 2317 N N . ARG A 1 294 ? -82.524 -21.309 145.417 1.00 85.19 294 ARG A N 1
ATOM 2318 C CA . ARG A 1 294 ? -81.963 -21.014 146.747 1.00 85.19 294 ARG A CA 1
ATOM 2319 C C . ARG A 1 294 ? -82.853 -20.070 147.549 1.00 85.19 294 ARG A C 1
ATOM 2321 O O . ARG A 1 294 ? -83.084 -20.350 148.717 1.00 85.19 294 ARG A O 1
ATOM 2328 N N . ARG A 1 295 ? -83.387 -18.995 146.953 1.00 85.25 295 ARG A N 1
ATOM 2329 C CA . ARG A 1 295 ? -84.341 -18.092 147.631 1.00 85.25 295 ARG A CA 1
ATOM 2330 C C . ARG A 1 295 ? -85.653 -18.790 147.989 1.00 85.25 295 ARG A C 1
ATOM 2332 O O . ARG A 1 295 ? -86.190 -18.556 149.064 1.00 85.25 295 ARG A O 1
ATOM 2339 N N . VAL A 1 296 ? -86.151 -19.682 147.134 1.00 83.00 296 VAL A N 1
ATOM 2340 C CA . VAL A 1 296 ? -87.319 -20.522 147.444 1.00 83.00 296 VAL A CA 1
ATOM 2341 C C . VAL A 1 296 ? -86.993 -21.512 148.571 1.00 83.00 296 VAL A C 1
ATOM 2343 O O . VAL A 1 296 ? -87.776 -21.645 149.507 1.00 83.00 296 VAL A O 1
ATOM 2346 N N . ALA A 1 297 ? -85.814 -22.137 148.559 1.00 80.88 297 ALA A N 1
ATOM 2347 C CA . ALA A 1 297 ? -85.357 -23.027 149.625 1.00 80.88 297 ALA A CA 1
ATOM 2348 C C . ALA A 1 297 ? -85.169 -22.296 150.968 1.00 80.88 297 ALA A C 1
ATOM 2350 O O . ALA A 1 297 ? -85.614 -22.805 151.995 1.00 80.88 297 ALA A O 1
ATOM 2351 N N . THR A 1 298 ? -84.590 -21.088 150.984 1.00 84.12 298 THR A N 1
ATOM 2352 C CA . THR A 1 298 ? -84.469 -20.291 152.216 1.00 84.12 298 THR A CA 1
ATOM 2353 C C . THR A 1 298 ? -85.815 -19.757 152.695 1.00 84.12 298 THR A C 1
ATOM 2355 O O . THR A 1 298 ? -86.022 -19.709 153.902 1.00 84.12 298 THR A O 1
ATOM 2358 N N . LEU A 1 299 ? -86.771 -19.453 151.808 1.00 84.44 299 LEU A N 1
ATOM 2359 C CA . LEU A 1 299 ? -88.155 -19.157 152.200 1.00 84.44 299 LEU A CA 1
ATOM 2360 C C . LEU A 1 299 ? -88.864 -20.386 152.792 1.00 84.44 299 LEU A C 1
ATOM 2362 O O . LEU A 1 299 ? -89.555 -20.256 153.799 1.00 84.44 299 LEU A O 1
ATOM 2366 N N . HIS A 1 300 ? -88.668 -21.588 152.238 1.00 81.56 300 HIS A N 1
ATOM 2367 C CA . HIS A 1 300 ? -89.172 -22.825 152.847 1.00 81.56 300 HIS A CA 1
ATOM 2368 C C . HIS A 1 300 ? -88.517 -23.109 154.205 1.00 81.56 300 HIS A C 1
ATOM 2370 O O . HIS A 1 300 ? -89.209 -23.534 155.130 1.00 81.56 300 HIS A O 1
ATOM 2376 N N . GLN A 1 301 ? -87.221 -22.828 154.359 1.00 84.06 301 GLN A N 1
ATOM 2377 C CA . GLN A 1 301 ? -86.518 -22.940 155.636 1.00 84.06 301 GLN A CA 1
ATOM 2378 C C . GLN A 1 301 ? -87.034 -21.914 156.656 1.00 84.06 301 GLN A C 1
ATOM 2380 O O . GLN A 1 301 ? -87.397 -22.300 157.760 1.00 84.06 301 GLN A O 1
ATOM 2385 N N . GLN A 1 302 ? -87.173 -20.640 156.281 1.00 82.69 302 GLN A N 1
ATOM 2386 C CA . GLN A 1 302 ? -87.738 -19.590 157.139 1.00 82.69 302 GLN A CA 1
ATOM 2387 C C . GLN A 1 302 ? -89.191 -19.880 157.536 1.00 82.69 302 GLN A C 1
ATOM 2389 O O . GLN A 1 302 ? -89.565 -19.649 158.680 1.00 82.69 302 GLN A O 1
ATOM 2394 N N . ASN A 1 303 ? -90.002 -20.428 156.627 1.00 81.50 303 ASN A N 1
ATOM 2395 C CA . ASN A 1 303 ? -91.369 -20.865 156.914 1.00 81.50 303 ASN A CA 1
ATOM 2396 C C . ASN A 1 303 ? -91.368 -22.072 157.875 1.00 81.50 303 ASN A C 1
ATOM 2398 O O . ASN A 1 303 ? -92.094 -22.071 158.864 1.00 81.50 303 ASN A O 1
ATOM 2402 N N . SER A 1 304 ? -90.489 -23.058 157.662 1.00 75.12 304 SER A N 1
ATOM 2403 C CA . SER A 1 304 ? -90.263 -24.170 158.600 1.00 75.12 304 SER A CA 1
ATOM 2404 C C . SER A 1 304 ? -89.865 -23.669 159.994 1.00 75.12 304 SER A C 1
ATOM 2406 O O . SER A 1 304 ? -90.486 -24.052 160.981 1.00 75.12 304 SER A O 1
ATOM 2408 N N . ASP A 1 305 ? -88.906 -22.748 160.084 1.00 82.00 305 ASP A N 1
ATOM 2409 C CA . ASP A 1 305 ? -88.419 -22.196 161.351 1.00 82.00 305 ASP A CA 1
ATOM 2410 C C . ASP A 1 305 ? -89.440 -21.253 162.021 1.00 82.00 305 ASP A C 1
ATOM 2412 O O . ASP A 1 305 ? -89.536 -21.233 163.246 1.00 82.00 305 ASP A O 1
ATOM 2416 N N . MET A 1 306 ? -90.279 -20.544 161.255 1.00 79.38 306 MET A N 1
ATOM 2417 C CA . MET A 1 306 ? -91.463 -19.854 161.786 1.00 79.38 306 MET A CA 1
ATOM 2418 C C . MET A 1 306 ? -92.494 -20.836 162.348 1.00 79.38 306 MET A C 1
ATOM 2420 O O . MET A 1 306 ? -93.036 -20.589 163.421 1.00 79.38 306 MET A O 1
ATOM 2424 N N . ASN A 1 307 ? -92.762 -21.950 161.663 1.00 75.25 307 ASN A N 1
ATOM 2425 C CA . ASN A 1 307 ? -93.697 -22.962 162.156 1.00 75.25 307 ASN A CA 1
ATOM 2426 C C . ASN A 1 307 ? -93.153 -23.684 163.400 1.00 75.25 307 ASN A C 1
ATOM 2428 O O . ASN A 1 307 ? -93.944 -23.999 164.282 1.00 75.25 307 ASN A O 1
ATOM 2432 N N . LYS A 1 308 ? -91.828 -23.877 163.520 1.00 81.69 308 LYS A N 1
ATOM 2433 C CA . LYS A 1 308 ? -91.183 -24.338 164.765 1.00 81.69 308 LYS A CA 1
ATOM 2434 C C . LYS A 1 308 ? -91.386 -23.340 165.900 1.00 81.69 308 LYS A C 1
ATOM 2436 O O . LYS A 1 308 ? -91.943 -23.727 166.915 1.00 81.69 308 LYS A O 1
ATOM 2441 N N . ARG A 1 309 ? -91.048 -22.058 165.705 1.00 80.62 309 ARG A N 1
ATOM 2442 C CA . ARG A 1 309 ? -91.271 -21.008 166.722 1.00 80.62 309 ARG A CA 1
ATOM 2443 C C . ARG A 1 309 ? -92.728 -20.937 167.163 1.00 80.62 309 ARG A C 1
ATOM 2445 O O . ARG A 1 309 ? -93.005 -20.867 168.348 1.00 80.62 309 ARG A O 1
ATOM 2452 N N . ARG A 1 310 ? -93.664 -21.044 166.220 1.00 76.75 310 ARG A N 1
ATOM 2453 C CA . ARG A 1 310 ? -95.102 -21.054 166.514 1.00 76.75 310 ARG A CA 1
ATOM 2454 C C . ARG A 1 310 ? -95.555 -22.317 167.258 1.00 76.75 310 ARG A C 1
ATOM 2456 O O . ARG A 1 310 ? -96.534 -22.270 167.994 1.00 76.75 310 ARG A O 1
ATOM 2463 N N . LEU A 1 311 ? -94.858 -23.441 167.077 1.00 74.06 311 LEU A N 1
ATOM 2464 C CA . LEU A 1 311 ? -95.054 -24.667 167.854 1.00 74.06 311 LEU A CA 1
ATOM 2465 C C . LEU A 1 311 ? -94.465 -24.530 169.268 1.00 74.06 311 LEU A C 1
ATOM 2467 O O . LEU A 1 311 ? -95.103 -24.954 170.224 1.00 74.06 311 LEU A O 1
ATOM 2471 N N . GLU A 1 312 ? -93.289 -23.912 169.399 1.00 80.62 312 GLU A N 1
ATOM 2472 C CA . GLU A 1 312 ? -92.622 -23.596 170.671 1.00 80.62 312 GLU A CA 1
ATOM 2473 C C . GLU A 1 312 ? -93.466 -22.609 171.503 1.00 80.62 312 GLU A C 1
ATOM 2475 O O . GLU A 1 312 ? -93.720 -22.858 172.679 1.00 80.62 312 GLU A O 1
ATOM 2480 N N . GLU A 1 313 ? -94.000 -21.552 170.882 1.00 77.06 313 GLU A N 1
ATOM 2481 C CA . GLU A 1 313 ? -94.963 -20.612 171.478 1.00 77.06 313 GLU A CA 1
ATOM 2482 C C . GLU A 1 313 ? -96.205 -21.355 172.004 1.00 77.06 313 GLU A C 1
ATOM 2484 O O . GLU A 1 313 ? -96.517 -21.272 173.195 1.00 77.06 313 GLU A O 1
ATOM 2489 N N . LEU A 1 314 ? -96.854 -22.174 171.162 1.00 74.75 314 LEU A N 1
ATOM 2490 C CA . LEU A 1 314 ? -98.006 -22.996 171.559 1.00 74.75 314 LEU A CA 1
ATOM 2491 C C . LEU A 1 314 ? -97.676 -24.004 172.676 1.00 74.75 314 LEU A C 1
ATOM 2493 O O . LEU A 1 314 ? -98.534 -24.281 173.513 1.00 74.75 314 LEU A O 1
ATOM 2497 N N . GLN A 1 315 ? -96.452 -24.537 172.725 1.00 75.56 315 GLN A N 1
ATOM 2498 C CA . GLN A 1 315 ? -95.991 -25.376 173.834 1.00 75.56 315 GLN A CA 1
ATOM 2499 C C . GLN A 1 315 ? -95.833 -24.568 175.129 1.00 75.56 315 GLN A C 1
ATOM 2501 O O . GLN A 1 315 ? -96.247 -25.047 176.183 1.00 75.56 315 GLN A O 1
ATOM 2506 N N . THR A 1 316 ? -95.307 -23.339 175.074 1.00 77.00 316 THR A N 1
ATOM 2507 C CA . THR A 1 316 ? -95.191 -22.482 176.269 1.00 77.00 316 THR A CA 1
ATOM 2508 C C . THR A 1 316 ? -96.542 -22.010 176.807 1.00 77.00 316 THR A C 1
ATOM 2510 O O . THR A 1 316 ? -96.735 -22.002 178.022 1.00 77.00 316 THR A O 1
ATOM 2513 N N . ASP A 1 317 ? -97.510 -21.697 175.943 1.00 76.06 317 ASP A N 1
ATOM 2514 C CA . ASP A 1 317 ? -98.862 -21.338 176.387 1.00 76.06 317 ASP A CA 1
ATOM 2515 C C . ASP A 1 317 ? -99.648 -22.567 176.878 1.00 76.06 317 ASP A C 1
ATOM 2517 O O . ASP A 1 317 ? -100.385 -22.477 177.860 1.00 76.06 317 ASP A O 1
ATOM 2521 N N . SER A 1 318 ? -99.418 -23.750 176.290 1.00 71.00 318 SER A N 1
ATOM 2522 C CA . SER A 1 318 ? -99.933 -25.017 176.828 1.00 71.00 318 SER A CA 1
ATOM 2523 C C . SER A 1 318 ? -99.343 -25.371 178.198 1.00 71.00 318 SER A C 1
ATOM 2525 O O . SER A 1 318 ? -100.024 -26.033 178.977 1.00 71.00 318 SER A O 1
ATOM 2527 N N . ALA A 1 319 ? -98.100 -24.979 178.494 1.00 74.94 319 ALA A N 1
ATOM 2528 C CA . ALA A 1 319 ? -97.493 -25.179 179.810 1.00 74.94 319 ALA A CA 1
ATOM 2529 C C . ALA A 1 319 ? -98.083 -24.214 180.855 1.00 74.94 319 ALA A C 1
ATOM 2531 O O . ALA A 1 319 ? -98.446 -24.644 181.946 1.00 74.94 319 ALA A O 1
ATOM 2532 N N . ARG A 1 320 ? -98.279 -22.936 180.498 1.00 76.81 320 ARG A N 1
ATOM 2533 C CA . ARG A 1 320 ? -98.949 -21.945 181.365 1.00 76.81 320 ARG A CA 1
ATOM 2534 C C . ARG A 1 320 ? -100.352 -22.384 181.773 1.00 76.81 320 ARG A C 1
ATOM 2536 O O . ARG A 1 320 ? -100.665 -22.390 182.955 1.00 76.81 320 ARG A O 1
ATOM 2543 N N . LEU A 1 321 ? -101.152 -22.854 180.813 1.00 72.06 321 LEU A N 1
ATOM 2544 C CA . LEU A 1 321 ? -102.494 -23.384 181.081 1.00 72.06 321 LEU A CA 1
ATOM 2545 C C . LEU A 1 321 ? -102.500 -24.614 182.009 1.00 72.06 321 LEU A C 1
ATOM 2547 O O . LEU A 1 321 ? -103.526 -24.894 182.624 1.00 72.06 321 LEU A O 1
ATOM 2551 N N . GLN A 1 322 ? -101.387 -25.350 182.125 1.00 74.12 322 GLN A N 1
ATOM 2552 C CA . GLN A 1 322 ? -101.251 -26.448 183.089 1.00 74.12 322 GLN A CA 1
ATOM 2553 C C . GLN A 1 322 ? -100.888 -25.945 184.492 1.00 74.12 322 GLN A C 1
ATOM 2555 O O . GLN A 1 322 ? -101.478 -26.429 185.458 1.00 74.12 322 GLN A O 1
ATOM 2560 N N . ASP A 1 323 ? -99.995 -24.957 184.615 1.00 74.56 323 ASP A N 1
ATOM 2561 C CA . ASP A 1 323 ? -99.688 -24.311 185.902 1.00 74.56 323 ASP A CA 1
ATOM 2562 C C . ASP A 1 323 ? -100.912 -23.565 186.465 1.00 74.56 323 ASP A C 1
ATOM 2564 O O . ASP A 1 323 ? -101.240 -23.713 187.643 1.00 74.56 323 ASP A O 1
ATOM 2568 N N . ASP A 1 324 ? -101.641 -22.808 185.639 1.00 76.75 324 ASP A N 1
ATOM 2569 C CA . ASP A 1 324 ? -102.852 -22.089 186.061 1.00 76.75 324 ASP A CA 1
ATOM 2570 C C . ASP A 1 324 ? -103.936 -23.069 186.558 1.00 76.75 324 ASP A C 1
ATOM 2572 O O . ASP A 1 324 ? -104.477 -22.902 187.654 1.00 76.75 324 ASP A O 1
ATOM 2576 N N . ALA A 1 325 ? -104.178 -24.162 185.822 1.00 71.19 325 ALA A N 1
ATOM 2577 C CA . ALA A 1 325 ? -105.115 -25.210 186.236 1.00 71.19 325 ALA A CA 1
ATOM 2578 C C . ALA A 1 325 ? -104.669 -25.949 187.514 1.00 71.19 325 ALA A C 1
ATOM 2580 O O . ALA A 1 325 ? -105.506 -26.314 188.342 1.00 71.19 325 ALA A O 1
ATOM 2581 N N . ALA A 1 326 ? -103.363 -26.159 187.716 1.00 72.25 326 ALA A N 1
ATOM 2582 C CA . ALA A 1 326 ? -102.838 -26.746 188.950 1.00 72.25 326 ALA A CA 1
ATOM 2583 C C . ALA A 1 326 ? -103.071 -25.830 190.167 1.00 72.25 326 ALA A C 1
ATOM 2585 O O . ALA A 1 326 ? -103.413 -26.317 191.248 1.00 72.25 326 ALA A O 1
ATOM 2586 N N . ASN A 1 327 ? -102.950 -24.510 189.986 1.00 72.75 327 ASN A N 1
ATOM 2587 C CA . ASN A 1 327 ? -103.223 -23.524 191.030 1.00 72.75 327 ASN A CA 1
ATOM 2588 C C . ASN A 1 327 ? -104.716 -23.460 191.406 1.00 72.75 327 ASN A C 1
ATOM 2590 O O . ASN A 1 327 ? -105.032 -23.431 192.597 1.00 72.75 327 ASN A O 1
ATOM 2594 N N . GLU A 1 328 ? -105.637 -23.502 190.434 1.00 67.75 328 GLU A N 1
ATOM 2595 C CA . GLU A 1 328 ? -107.083 -23.570 190.720 1.00 67.75 328 GLU A CA 1
ATOM 2596 C C . GLU A 1 328 ? -107.470 -24.873 191.442 1.00 67.75 328 GLU A C 1
ATOM 2598 O O . GLU A 1 328 ? -108.219 -24.839 192.421 1.00 67.75 328 GLU A O 1
ATOM 2603 N N . ILE A 1 329 ? -106.913 -26.021 191.033 1.00 67.81 329 ILE A N 1
ATOM 2604 C CA . ILE A 1 329 ? -107.144 -27.310 191.711 1.00 67.81 329 ILE A CA 1
ATOM 2605 C C . ILE A 1 329 ? -106.653 -27.268 193.167 1.00 67.81 329 ILE A C 1
ATOM 2607 O O . ILE A 1 329 ? -107.341 -27.780 194.051 1.00 67.81 329 ILE A O 1
ATOM 2611 N N . GLY A 1 330 ? -105.506 -26.636 193.438 1.00 68.62 330 GLY A N 1
ATOM 2612 C CA . GLY A 1 330 ? -104.985 -26.471 194.799 1.00 68.62 330 GLY A CA 1
ATOM 2613 C C . GLY A 1 330 ? -105.893 -25.626 195.702 1.00 68.62 330 GLY A C 1
ATOM 2614 O O . GLY A 1 330 ? -106.093 -25.972 196.866 1.00 68.62 330 GLY A O 1
ATOM 2615 N N . GLN A 1 331 ? -106.493 -24.558 195.167 1.00 70.56 331 GLN A N 1
ATOM 2616 C CA . GLN A 1 331 ? -107.442 -23.716 195.909 1.00 70.56 331 GLN A CA 1
ATOM 2617 C C . GLN A 1 331 ? -108.755 -24.464 196.188 1.00 70.56 331 GLN A C 1
ATOM 2619 O O . GLN A 1 331 ? -109.197 -24.531 197.335 1.00 70.56 331 GLN A O 1
ATOM 2624 N N . LEU A 1 332 ? -109.320 -25.128 195.174 1.00 63.66 332 LEU A N 1
ATOM 2625 C CA . LEU A 1 332 ? -110.554 -25.911 195.312 1.00 63.66 332 LEU A CA 1
ATOM 2626 C C . LEU A 1 332 ? -110.414 -27.099 196.282 1.00 63.66 332 LEU A C 1
ATOM 2628 O O . LEU A 1 332 ? -111.392 -27.488 196.918 1.00 63.66 332 LEU A O 1
ATOM 2632 N N . GLN A 1 333 ? -109.216 -27.675 196.433 1.00 66.19 333 GLN A N 1
ATOM 2633 C CA . GLN A 1 333 ? -108.968 -28.717 197.437 1.00 66.19 333 GLN A CA 1
ATOM 2634 C C . GLN A 1 333 ? -108.990 -28.168 198.872 1.00 66.19 333 GLN A C 1
ATOM 2636 O O . GLN A 1 333 ? -109.559 -28.820 199.749 1.00 66.19 333 GLN A O 1
ATOM 2641 N N . ALA A 1 334 ? -108.450 -26.968 199.110 1.00 67.31 334 ALA A N 1
ATOM 2642 C CA . ALA A 1 334 ? -108.453 -26.341 200.433 1.00 67.31 334 ALA A CA 1
ATOM 2643 C C . ALA A 1 334 ? -109.876 -25.992 200.913 1.00 67.31 334 ALA A C 1
ATOM 2645 O O . ALA A 1 334 ? -110.236 -26.295 202.054 1.00 67.31 334 ALA A O 1
ATOM 2646 N N . ASP A 1 335 ? -110.714 -25.432 200.034 1.00 67.31 335 ASP A N 1
ATOM 2647 C CA . ASP A 1 335 ? -112.110 -25.107 200.360 1.00 67.31 335 ASP A CA 1
ATOM 2648 C C . ASP A 1 335 ? -112.942 -26.368 200.668 1.00 67.31 335 ASP A C 1
ATOM 2650 O O . ASP A 1 335 ? -113.756 -26.377 201.595 1.00 67.31 335 ASP A O 1
ATOM 2654 N N . VAL A 1 336 ? -112.697 -27.475 199.953 1.00 68.38 336 VAL A N 1
ATOM 2655 C CA . VAL A 1 336 ? -113.381 -28.762 200.185 1.00 68.38 336 VAL A CA 1
ATOM 2656 C C . VAL A 1 336 ? -113.018 -29.389 201.537 1.00 68.38 336 VAL A C 1
ATOM 2658 O O . VAL A 1 336 ? -113.872 -30.029 202.155 1.00 68.38 336 VAL A O 1
ATOM 2661 N N . GLU A 1 337 ? -111.794 -29.218 202.042 1.00 69.12 337 GLU A N 1
ATOM 2662 C CA . GLU A 1 337 ? -111.450 -29.666 203.401 1.00 69.12 337 GLU A CA 1
ATOM 2663 C C . GLU A 1 337 ? -112.093 -28.787 204.483 1.00 69.12 337 GLU A C 1
ATOM 2665 O O . GLU A 1 337 ? -112.532 -29.298 205.518 1.00 69.12 337 GLU A O 1
ATOM 2670 N N . LEU A 1 338 ? -112.228 -27.482 204.238 1.00 72.81 338 LEU A N 1
ATOM 2671 C CA . LEU A 1 338 ? -112.876 -26.554 205.166 1.00 72.81 338 LEU A CA 1
ATOM 2672 C C . LEU A 1 338 ? -114.387 -26.842 205.281 1.00 72.81 338 LEU A C 1
ATOM 2674 O O . LEU A 1 338 ? -114.914 -26.938 206.392 1.00 72.81 338 LEU A O 1
ATOM 2678 N N . GLU A 1 339 ? -115.068 -27.101 204.161 1.00 60.53 339 GLU A N 1
ATOM 2679 C CA . GLU A 1 339 ? -116.481 -27.510 204.161 1.00 60.53 339 GLU A CA 1
ATOM 2680 C C . GLU A 1 339 ? -116.709 -28.932 204.704 1.00 60.53 339 GLU A C 1
ATOM 2682 O O . GLU A 1 339 ? -117.712 -29.170 205.375 1.00 60.53 339 GLU A O 1
ATOM 2687 N N . ARG A 1 340 ? -115.770 -29.876 204.535 1.00 68.06 340 ARG A N 1
ATOM 2688 C CA . ARG A 1 340 ? -115.866 -31.203 205.187 1.00 68.06 340 ARG A CA 1
ATOM 2689 C C . ARG A 1 340 ? -115.875 -31.119 206.712 1.00 68.06 340 ARG A C 1
ATOM 2691 O O . ARG A 1 340 ? -116.607 -31.867 207.355 1.00 68.06 340 ARG A O 1
ATOM 2698 N N . ASN A 1 341 ? -115.108 -30.196 207.292 1.00 64.19 341 ASN A N 1
ATOM 2699 C CA . ASN A 1 341 ? -115.126 -29.970 208.738 1.00 64.19 341 ASN A CA 1
ATOM 2700 C C . ASN A 1 341 ? -116.462 -29.362 209.214 1.00 64.19 341 ASN A C 1
ATOM 2702 O O . ASN A 1 341 ? -116.913 -29.681 210.311 1.00 64.19 341 ASN A O 1
ATOM 2706 N N . ARG A 1 342 ? -117.138 -28.556 208.379 1.00 63.25 342 ARG A N 1
ATOM 2707 C CA . ARG A 1 342 ? -118.502 -28.056 208.647 1.00 63.25 342 ARG A CA 1
ATOM 2708 C C . ARG A 1 342 ? -119.568 -29.141 208.495 1.00 63.25 342 ARG A C 1
ATOM 2710 O O . ARG A 1 342 ? -120.492 -29.192 209.303 1.00 63.25 342 ARG A O 1
ATOM 2717 N N . ALA A 1 343 ? -119.430 -30.026 207.507 1.00 54.56 343 ALA A N 1
ATOM 2718 C CA . ALA A 1 343 ? -120.334 -31.159 207.317 1.00 54.56 343 ALA A CA 1
ATOM 2719 C C . ALA A 1 343 ? -120.370 -32.067 208.560 1.00 54.56 343 ALA A C 1
ATOM 2721 O O . ALA A 1 343 ? -121.452 -32.397 209.034 1.00 54.56 343 ALA A O 1
ATOM 2722 N N . ALA A 1 344 ? -119.216 -32.355 209.172 1.00 64.31 344 ALA A N 1
ATOM 2723 C CA . ALA A 1 344 ? -119.135 -33.193 210.372 1.00 64.31 344 ALA A CA 1
ATOM 2724 C C . ALA A 1 344 ? -119.909 -32.641 211.597 1.00 64.31 344 ALA A C 1
ATOM 2726 O O . ALA A 1 344 ? -120.438 -33.426 212.384 1.00 64.31 344 ALA A O 1
ATOM 2727 N N . GLU A 1 345 ? -120.028 -31.315 211.761 1.00 58.78 345 GLU A N 1
ATOM 2728 C CA . GLU A 1 345 ? -120.876 -30.709 212.810 1.00 58.78 345 GLU A CA 1
ATOM 2729 C C . GLU A 1 345 ? -122.381 -30.749 212.478 1.00 58.78 345 GLU A C 1
ATOM 2731 O O . GLU A 1 345 ? -123.222 -30.639 213.376 1.00 58.78 345 GLU A O 1
ATOM 2736 N N . LEU A 1 346 ? -122.735 -30.898 211.199 1.00 56.47 346 LEU A N 1
ATOM 2737 C CA . LEU A 1 346 ? -124.118 -30.982 210.722 1.00 56.47 346 LEU A CA 1
ATOM 2738 C C . LEU A 1 346 ? -124.619 -32.430 210.652 1.00 56.47 346 LEU A C 1
ATOM 2740 O O . LEU A 1 346 ? -125.783 -32.674 210.970 1.00 56.47 346 LEU A O 1
ATOM 2744 N N . ASP A 1 347 ? -123.751 -33.394 210.341 1.00 55.25 347 ASP A N 1
ATOM 2745 C CA . ASP A 1 347 ? -124.086 -34.823 210.312 1.00 55.25 347 ASP A CA 1
ATOM 2746 C C . ASP A 1 347 ? -124.468 -35.362 211.705 1.00 55.25 347 ASP A C 1
ATOM 2748 O O . ASP A 1 347 ? -125.350 -36.208 211.846 1.00 55.25 347 ASP A O 1
ATOM 2752 N N . ALA A 1 348 ? -123.913 -34.775 212.771 1.00 58.94 348 ALA A N 1
ATOM 2753 C CA . ALA A 1 348 ? -124.346 -35.037 214.146 1.00 58.94 348 ALA A CA 1
ATOM 2754 C C . ALA A 1 348 ? -125.793 -34.576 214.449 1.00 58.94 348 ALA A C 1
ATOM 2756 O O . ALA A 1 348 ? -126.362 -34.986 215.458 1.00 58.94 348 ALA A O 1
ATOM 2757 N N . ARG A 1 349 ? -126.394 -33.729 213.597 1.00 58.38 349 ARG A N 1
ATOM 2758 C CA . ARG A 1 349 ? -127.786 -33.248 213.707 1.00 58.38 349 ARG A CA 1
ATOM 2759 C C . ARG A 1 349 ? -128.736 -33.871 212.688 1.00 58.38 349 ARG A C 1
ATOM 2761 O O . ARG A 1 349 ? -129.931 -33.938 212.962 1.00 58.38 349 ARG A O 1
ATOM 2768 N N . THR A 1 350 ? -128.250 -34.348 211.542 1.00 49.94 350 THR A N 1
ATOM 2769 C CA . THR A 1 350 ? -129.075 -35.162 210.632 1.00 49.94 350 THR A CA 1
ATOM 2770 C C . THR A 1 350 ? -129.369 -36.537 211.235 1.00 49.94 350 THR A C 1
ATOM 2772 O O . THR A 1 350 ? -130.474 -37.037 211.039 1.00 49.94 350 THR A O 1
ATOM 2775 N N . ALA A 1 351 ? -128.475 -37.064 212.084 1.00 55.47 351 ALA A N 1
ATOM 2776 C CA . ALA A 1 351 ? -128.725 -38.228 212.942 1.00 55.47 351 ALA A CA 1
ATOM 2777 C C . ALA A 1 351 ? -129.998 -38.093 213.816 1.00 55.47 351 ALA A C 1
ATOM 2779 O O . ALA A 1 351 ? -130.747 -39.052 213.982 1.00 55.47 351 ALA A O 1
ATOM 2780 N N . GLU A 1 352 ? -130.312 -36.895 214.330 1.00 53.53 352 GLU A N 1
ATOM 2781 C CA . GLU A 1 352 ? -131.540 -36.655 215.116 1.00 53.53 352 GLU A CA 1
ATOM 2782 C C . GLU A 1 352 ? -132.816 -36.536 214.249 1.00 53.53 352 GLU A C 1
ATOM 2784 O O . GLU A 1 352 ? -133.924 -36.465 214.783 1.00 53.53 352 GLU A O 1
ATOM 2789 N N . LEU A 1 353 ? -132.686 -36.542 212.915 1.00 51.34 353 LEU A N 1
ATOM 2790 C CA . LEU A 1 353 ? -133.788 -36.449 211.946 1.00 51.34 353 LEU A CA 1
ATOM 2791 C C . LEU A 1 353 ? -133.826 -37.620 210.937 1.00 51.34 353 LEU A C 1
ATOM 2793 O O . LEU A 1 353 ? -134.584 -37.561 209.968 1.00 51.34 353 LEU A O 1
ATOM 2797 N N . GLU A 1 354 ? -133.091 -38.711 211.191 1.00 52.56 354 GLU A N 1
ATOM 2798 C CA . GLU A 1 354 ? -133.019 -39.920 210.341 1.00 52.56 354 GLU A CA 1
ATOM 2799 C C . GLU A 1 354 ? -134.382 -40.553 209.996 1.00 52.56 354 GLU A C 1
ATOM 2801 O O . GLU A 1 354 ? -134.510 -41.266 209.005 1.00 52.56 354 GLU A O 1
ATOM 2806 N N . THR A 1 355 ? -135.417 -40.324 210.807 1.00 47.66 355 THR A N 1
ATOM 2807 C CA . THR A 1 355 ? -136.560 -41.247 210.929 1.00 47.66 355 THR A CA 1
ATOM 2808 C C . THR A 1 355 ? -137.841 -40.852 210.181 1.00 47.66 355 THR A C 1
ATOM 2810 O O . THR A 1 355 ? -138.847 -41.549 210.317 1.00 47.66 355 THR A O 1
ATOM 2813 N N . LEU A 1 356 ? -137.858 -39.750 209.410 1.00 37.06 356 LEU A N 1
ATOM 2814 C CA . LEU A 1 356 ? -139.124 -39.180 208.894 1.00 37.06 356 LEU A CA 1
ATOM 2815 C C . LEU A 1 356 ? -139.176 -38.773 207.409 1.00 37.06 356 LEU A C 1
ATOM 2817 O O . LEU A 1 356 ? -140.255 -38.433 206.926 1.00 37.06 356 LEU A O 1
ATOM 2821 N N . VAL A 1 357 ? -138.071 -38.844 206.659 1.00 44.44 357 VAL A N 1
ATOM 2822 C CA . VAL A 1 357 ? -138.078 -38.641 205.186 1.00 44.44 357 VAL A CA 1
ATOM 2823 C C . VAL A 1 357 ? -137.558 -39.879 204.435 1.00 44.44 357 VAL A C 1
ATOM 2825 O O . VAL A 1 357 ? -137.305 -39.843 203.233 1.00 44.44 357 VAL A O 1
ATOM 2828 N N . GLU A 1 358 ? -137.505 -41.033 205.107 1.00 41.53 358 GLU A N 1
ATOM 2829 C CA . GLU A 1 358 ? -137.405 -42.341 204.450 1.00 41.53 358 GLU A CA 1
ATOM 2830 C C . GLU A 1 358 ? -138.742 -42.696 203.766 1.00 41.53 358 GLU A C 1
ATOM 2832 O O . GLU A 1 358 ? -139.495 -43.564 204.201 1.00 41.53 358 GLU A O 1
ATOM 2837 N N . ASN A 1 359 ? -139.087 -41.962 202.702 1.00 30.34 359 ASN A N 1
ATOM 2838 C CA . ASN A 1 359 ? -140.171 -42.293 201.778 1.00 30.34 359 ASN A CA 1
ATOM 2839 C C . ASN A 1 359 ? -140.002 -41.598 200.406 1.00 30.34 359 ASN A C 1
ATOM 2841 O O . ASN A 1 359 ? -140.522 -40.516 200.161 1.00 30.34 359 ASN A O 1
ATOM 2845 N N . LEU A 1 360 ? -139.392 -42.343 199.476 1.00 29.06 360 LEU A N 1
ATOM 2846 C CA . LEU A 1 360 ? -139.747 -42.405 198.046 1.00 29.06 360 LEU A CA 1
ATOM 2847 C C . LEU A 1 360 ? -139.427 -41.232 197.074 1.00 29.06 360 LEU A C 1
ATOM 2849 O O . LEU A 1 360 ? -140.149 -40.246 196.993 1.00 29.06 360 LEU A O 1
ATOM 2853 N N . LYS A 1 361 ? -138.546 -41.580 196.113 1.00 30.73 361 LYS A N 1
ATOM 2854 C CA . LYS A 1 361 ? -138.655 -41.403 194.634 1.00 30.73 361 LYS A CA 1
ATOM 2855 C C . LYS A 1 361 ? -137.998 -40.204 193.911 1.00 30.73 361 LYS A C 1
ATOM 2857 O O . LYS A 1 361 ? -138.452 -39.068 193.931 1.00 30.73 361 LYS A O 1
ATOM 2862 N N . SER A 1 362 ? -136.991 -40.613 193.139 1.00 35.91 362 SER A N 1
ATOM 2863 C CA . SER A 1 362 ? -136.339 -40.086 191.928 1.00 35.91 362 SER A CA 1
ATOM 2864 C C . SER A 1 362 ? -137.234 -39.673 190.731 1.00 35.91 362 SER A C 1
ATOM 2866 O O . SER A 1 362 ? -138.355 -40.173 190.645 1.00 35.91 362 SER A O 1
ATOM 2868 N N . ASP A 1 363 ? -136.708 -38.842 189.785 1.00 34.44 363 ASP A N 1
ATOM 2869 C CA . ASP A 1 363 ? -136.578 -39.124 188.306 1.00 34.44 363 ASP A CA 1
ATOM 2870 C C . ASP A 1 363 ? -136.340 -37.902 187.314 1.00 34.44 363 ASP A C 1
ATOM 2872 O O . ASP A 1 363 ? -137.167 -37.003 187.243 1.00 34.44 363 ASP A O 1
ATOM 2876 N N . ASN A 1 364 ? -135.292 -37.975 186.439 1.00 34.66 364 ASN A N 1
ATOM 2877 C CA . ASN A 1 364 ? -135.237 -37.785 184.930 1.00 34.66 364 ASN A CA 1
ATOM 2878 C C . ASN A 1 364 ? -135.245 -36.413 184.095 1.00 34.66 364 ASN A C 1
ATOM 2880 O O . ASN A 1 364 ? -135.687 -35.378 184.583 1.00 34.66 364 ASN A O 1
ATOM 2884 N N . SER A 1 365 ? -134.843 -36.465 182.775 1.00 38.34 365 SER A N 1
ATOM 2885 C CA . SER A 1 365 ? -134.902 -35.503 181.574 1.00 38.34 365 SER A CA 1
ATOM 2886 C C . SER A 1 365 ? -133.724 -34.485 181.263 1.00 38.34 365 SER A C 1
ATOM 2888 O O . SER A 1 365 ? -132.954 -34.247 182.184 1.00 38.34 365 SER A O 1
ATOM 2890 N N . ASP A 1 366 ? -133.406 -33.846 180.078 1.00 38.72 366 ASP A N 1
ATOM 2891 C CA . ASP A 1 366 ? -133.840 -33.778 178.618 1.00 38.72 366 ASP A CA 1
ATOM 2892 C C . ASP A 1 366 ? -132.689 -33.406 177.549 1.00 38.72 366 ASP A C 1
ATOM 2894 O O . ASP A 1 366 ? -131.581 -33.913 177.704 1.00 38.72 366 ASP A O 1
ATOM 2898 N N . LEU A 1 367 ? -132.901 -32.643 176.419 1.00 39.78 367 LEU A N 1
ATOM 2899 C CA . LEU A 1 367 ? -132.150 -32.707 175.092 1.00 39.78 367 LEU A CA 1
ATOM 2900 C C . LEU A 1 367 ? -132.145 -31.458 174.083 1.00 39.78 367 LEU A C 1
ATOM 2902 O O . LEU A 1 367 ? -132.841 -30.483 174.347 1.00 39.78 367 LEU A O 1
ATOM 2906 N N . ARG A 1 368 ? -131.491 -31.575 172.858 1.00 42.19 368 ARG A N 1
ATOM 2907 C CA . ARG A 1 368 ? -131.620 -30.855 171.484 1.00 42.19 368 ARG A CA 1
ATOM 2908 C C . ARG A 1 368 ? -130.544 -29.752 171.087 1.00 42.19 368 ARG A C 1
ATOM 2910 O O . ARG A 1 368 ? -129.946 -29.251 172.022 1.00 42.19 368 ARG A O 1
ATOM 2917 N N . SER A 1 369 ? -130.209 -29.208 169.857 1.00 37.69 369 SER A N 1
ATOM 2918 C CA . SER A 1 369 ? -130.167 -29.427 168.330 1.00 37.69 369 SER A CA 1
ATOM 2919 C C . SER A 1 369 ? -129.376 -28.216 167.623 1.00 37.69 369 SER A C 1
ATOM 2921 O O . SER A 1 369 ? -129.014 -27.354 168.412 1.00 37.69 369 SER A O 1
ATOM 2923 N N . SER A 1 370 ? -129.050 -27.872 166.322 1.00 40.44 370 SER A N 1
ATOM 2924 C CA . SER A 1 370 ? -128.950 -28.264 164.835 1.00 40.44 370 SER A CA 1
ATOM 2925 C C . SER A 1 370 ? -128.050 -27.163 164.055 1.00 40.44 370 SER A C 1
ATOM 2927 O O . SER A 1 370 ? -127.445 -26.427 164.823 1.00 40.44 370 SER A O 1
ATOM 2929 N N . VAL A 1 371 ? -127.718 -26.830 162.744 1.00 39.44 371 VAL A N 1
ATOM 2930 C CA . VAL A 1 371 ? -127.951 -26.923 161.212 1.00 39.44 371 VAL A CA 1
ATOM 2931 C C . VAL A 1 371 ? -126.608 -26.415 160.460 1.00 39.44 371 VAL A C 1
ATOM 2933 O O . VAL A 1 371 ? -125.798 -25.890 161.212 1.00 39.44 371 VAL A O 1
ATOM 2936 N N . ARG A 1 372 ? -126.080 -26.454 159.172 1.00 41.06 372 ARG A N 1
ATOM 2937 C CA . ARG A 1 372 ? -126.290 -26.703 157.660 1.00 41.06 372 ARG A CA 1
ATOM 2938 C C . ARG A 1 372 ? -126.412 -25.432 156.693 1.00 41.06 372 ARG A C 1
ATOM 2940 O O . ARG A 1 372 ? -126.973 -24.475 157.196 1.00 41.06 372 ARG A O 1
ATOM 2947 N N . ILE A 1 373 ? -125.991 -25.219 155.384 1.00 38.28 373 ILE A N 1
ATOM 2948 C CA . ILE A 1 373 ? -125.397 -25.895 154.131 1.00 38.28 373 ILE A CA 1
ATOM 2949 C C . ILE A 1 373 ? -124.744 -24.893 153.023 1.00 38.28 373 ILE A C 1
ATOM 2951 O O . ILE A 1 373 ? -124.876 -23.694 153.245 1.00 38.28 373 ILE A O 1
ATOM 2955 N N . PRO A 1 374 ? -124.069 -25.293 151.863 1.00 60.91 374 PRO A N 1
ATOM 2956 C CA . PRO A 1 374 ? -123.138 -24.466 150.952 1.00 60.91 374 PRO A CA 1
ATOM 2957 C C . PRO A 1 374 ? -123.220 -24.487 149.337 1.00 60.91 374 PRO A C 1
ATOM 2959 O O . PRO A 1 374 ? -123.934 -25.341 148.817 1.00 60.91 374 PRO A O 1
ATOM 2962 N N . GLY A 1 375 ? -122.419 -23.699 148.511 1.00 39.00 375 GLY A N 1
ATOM 2963 C CA . GLY A 1 375 ? -122.059 -24.030 147.050 1.00 39.00 375 GLY A CA 1
ATOM 2964 C C . GLY A 1 375 ? -121.497 -23.061 145.883 1.00 39.00 375 GLY A C 1
ATOM 2965 O O . GLY A 1 375 ? -122.152 -22.090 145.523 1.00 39.00 375 GLY A O 1
ATOM 2966 N N . THR A 1 376 ? -120.444 -23.502 145.105 1.00 34.81 376 THR A N 1
ATOM 2967 C CA . THR A 1 376 ? -120.206 -23.503 143.571 1.00 34.81 376 THR A CA 1
ATOM 2968 C C . THR A 1 376 ? -119.333 -22.411 142.730 1.00 34.81 376 THR A C 1
ATOM 2970 O O . THR A 1 376 ? -118.853 -21.493 143.384 1.00 34.81 376 THR A O 1
ATOM 2973 N N . PRO A 1 377 ? -118.932 -22.522 141.381 1.00 72.06 377 PRO A N 1
ATOM 2974 C CA . PRO A 1 377 ? -117.508 -22.328 140.845 1.00 72.06 377 PRO A CA 1
ATOM 2975 C C . PRO A 1 377 ? -117.166 -21.797 139.347 1.00 72.06 377 PRO A C 1
ATOM 2977 O O . PRO A 1 377 ? -118.066 -21.406 138.609 1.00 72.06 377 PRO A O 1
ATOM 2980 N N . ARG A 1 378 ? -115.885 -21.946 138.834 1.00 40.44 378 ARG A N 1
ATOM 2981 C CA . ARG A 1 378 ? -115.284 -21.900 137.403 1.00 40.44 378 ARG A CA 1
ATOM 2982 C C . ARG A 1 378 ? -114.613 -20.562 136.881 1.00 40.44 378 ARG A C 1
ATOM 2984 O O . ARG A 1 378 ? -114.761 -19.586 137.596 1.00 40.44 378 ARG A O 1
ATOM 2991 N N . ARG A 1 379 ? -113.835 -20.362 135.753 1.00 32.44 379 ARG A N 1
ATOM 2992 C CA . ARG A 1 379 ? -113.365 -21.060 134.472 1.00 32.44 379 ARG A CA 1
ATOM 2993 C C . ARG A 1 379 ? -112.060 -20.399 133.816 1.00 32.44 379 ARG A C 1
ATOM 2995 O O . ARG A 1 379 ? -111.593 -19.417 134.370 1.00 32.44 379 ARG A O 1
ATOM 3002 N N . GLY A 1 380 ? -111.515 -20.843 132.636 1.00 36.03 380 GLY A N 1
ATOM 3003 C CA . GLY A 1 380 ? -110.392 -20.227 131.804 1.00 36.03 380 GLY A CA 1
ATOM 3004 C C . GLY A 1 380 ? -110.199 -20.794 130.335 1.00 36.03 380 GLY A C 1
ATOM 3005 O O . GLY A 1 380 ? -111.072 -21.596 129.994 1.00 36.03 380 GLY A O 1
ATOM 3006 N N . ILE A 1 381 ? -109.180 -20.389 129.483 1.00 30.88 381 ILE A N 1
ATOM 3007 C CA . ILE A 1 381 ? -108.580 -21.023 128.204 1.00 30.88 381 ILE A CA 1
ATOM 3008 C C . ILE A 1 381 ? -107.696 -20.094 127.241 1.00 30.88 381 ILE A C 1
ATOM 3010 O O . ILE A 1 381 ? -108.020 -18.921 127.144 1.00 30.88 381 ILE A O 1
ATOM 3014 N N . ASN A 1 382 ? -106.662 -20.653 126.524 1.00 30.94 382 ASN A N 1
ATOM 3015 C CA . ASN A 1 382 ? -105.820 -20.343 125.273 1.00 30.94 382 ASN A CA 1
ATOM 3016 C C . ASN A 1 382 ? -105.727 -18.944 124.543 1.00 30.94 382 ASN A C 1
ATOM 3018 O O . ASN A 1 382 ? -106.614 -18.124 124.715 1.00 30.94 382 ASN A O 1
ATOM 3022 N N . GLY A 1 383 ? -104.780 -18.616 123.606 1.00 28.23 383 GLY A N 1
ATOM 3023 C CA . GLY A 1 383 ? -103.472 -19.202 123.145 1.00 28.23 383 GLY A CA 1
ATOM 3024 C C . GLY A 1 383 ? -102.976 -18.919 121.663 1.00 28.23 383 GLY A C 1
ATOM 3025 O O . GLY A 1 383 ? -103.792 -18.944 120.755 1.00 28.23 383 GLY A O 1
ATOM 3026 N N . SER A 1 384 ? -101.639 -18.779 121.441 1.00 30.58 384 SER A N 1
ATOM 3027 C CA . SER A 1 384 ? -100.737 -19.110 120.261 1.00 30.58 384 SER A CA 1
ATOM 3028 C C . SER A 1 384 ? -100.786 -18.480 118.812 1.00 30.58 384 SER A C 1
ATOM 3030 O O . SER A 1 384 ? -101.783 -17.901 118.405 1.00 30.58 384 SER A O 1
ATOM 3032 N N . PHE A 1 385 ? -99.689 -18.712 118.030 1.00 28.02 385 PHE A N 1
ATOM 3033 C CA . PHE A 1 385 ? -99.318 -18.389 116.600 1.00 28.02 385 PHE A CA 1
ATOM 3034 C C . PHE A 1 385 ? -98.969 -16.920 116.191 1.00 28.02 385 PHE A C 1
ATOM 3036 O O . PHE A 1 385 ? -99.481 -15.985 116.789 1.00 28.02 385 PHE A O 1
ATOM 3043 N N . GLY A 1 386 ? -98.123 -16.619 115.168 1.00 28.23 386 GLY A N 1
ATOM 3044 C CA . GLY A 1 386 ? -97.155 -17.463 114.414 1.00 28.23 386 GLY A CA 1
ATOM 3045 C C . GLY A 1 386 ? -96.596 -16.936 113.045 1.00 28.23 386 GLY A C 1
ATOM 3046 O O . GLY A 1 386 ? -97.266 -17.082 112.032 1.00 28.23 386 GLY A O 1
ATOM 3047 N N . THR A 1 387 ? -95.332 -16.460 113.020 1.00 29.09 387 THR A N 1
ATOM 3048 C CA . THR A 1 387 ? -94.295 -16.550 111.926 1.00 29.09 387 THR A CA 1
ATOM 3049 C C . THR A 1 387 ? -94.522 -15.828 110.530 1.00 29.09 387 THR A C 1
ATOM 3051 O O . THR A 1 387 ? -95.227 -14.822 110.550 1.00 29.09 387 THR A O 1
ATOM 3054 N N . PRO A 1 388 ? -93.773 -16.056 109.395 1.00 52.00 388 PRO A N 1
ATOM 3055 C CA . PRO A 1 388 ? -92.821 -15.025 108.878 1.00 52.00 388 PRO A CA 1
ATOM 3056 C C . PRO A 1 388 ? -92.648 -14.841 107.320 1.00 52.00 388 PRO A C 1
ATOM 3058 O O . PRO A 1 388 ? -93.176 -15.604 106.524 1.00 52.00 388 PRO A O 1
ATOM 3061 N N . GLY A 1 389 ? -91.735 -13.944 106.883 1.00 28.45 389 GLY A N 1
ATOM 3062 C CA . GLY A 1 389 ? -90.636 -14.330 105.949 1.00 28.45 389 GLY A CA 1
ATOM 3063 C C . GLY A 1 389 ? -90.613 -13.968 104.430 1.00 28.45 389 GLY A C 1
ATOM 3064 O O . GLY A 1 389 ? -91.455 -14.397 103.659 1.00 28.45 389 GLY A O 1
ATOM 3065 N N . ARG A 1 390 ? -89.496 -13.326 104.015 1.00 28.89 390 ARG A N 1
ATOM 3066 C CA . ARG A 1 390 ? -88.620 -13.548 102.814 1.00 28.89 390 ARG A CA 1
ATOM 3067 C C . ARG A 1 390 ? -89.130 -13.601 101.335 1.00 28.89 390 ARG A C 1
ATOM 3069 O O . ARG A 1 390 ? -89.735 -14.571 100.912 1.00 28.89 390 ARG A O 1
ATOM 3076 N N . ALA A 1 391 ? -88.593 -12.659 100.532 1.00 27.27 391 ALA A N 1
ATOM 3077 C CA . ALA A 1 391 ? -87.685 -12.802 99.352 1.00 27.27 391 ALA A CA 1
ATOM 3078 C C . ALA A 1 391 ? -87.977 -13.711 98.117 1.00 27.27 391 ALA A C 1
ATOM 3080 O O . ALA A 1 391 ? -88.286 -14.881 98.287 1.00 27.27 391 ALA A O 1
ATOM 3081 N N . ALA A 1 392 ? -87.666 -13.208 96.894 1.00 24.34 392 ALA A N 1
ATOM 3082 C CA . ALA A 1 392 ? -86.898 -13.850 95.780 1.00 24.34 392 ALA A CA 1
ATOM 3083 C C . ALA A 1 392 ? -87.121 -13.184 94.381 1.00 24.34 392 ALA A C 1
ATOM 3085 O O . ALA A 1 392 ? -88.084 -12.449 94.182 1.00 24.34 392 ALA A O 1
ATOM 3086 N N . SER A 1 393 ? -86.201 -13.441 93.434 1.00 31.33 393 SER A N 1
ATOM 3087 C CA . SER A 1 393 ? -86.087 -12.921 92.035 1.00 31.33 393 SER A CA 1
ATOM 3088 C C . SER A 1 393 ? -86.771 -13.874 90.993 1.00 31.33 393 SER A C 1
ATOM 3090 O O . SER A 1 393 ? -87.465 -14.769 91.480 1.00 31.33 393 SER A O 1
ATOM 3092 N N . PRO A 1 394 ? -86.590 -13.838 89.627 1.00 48.81 394 PRO A N 1
ATOM 3093 C CA . PRO A 1 394 ? -85.738 -12.992 88.737 1.00 48.81 394 PRO A CA 1
ATOM 3094 C C . PRO A 1 394 ? -86.256 -12.620 87.288 1.00 48.81 394 PRO A C 1
ATOM 3096 O O . PRO A 1 394 ? -87.279 -13.114 86.831 1.00 48.81 394 PRO A O 1
ATOM 3099 N N . ALA A 1 395 ? -85.420 -11.866 86.528 1.00 30.02 395 ALA A N 1
ATOM 3100 C CA . ALA A 1 395 ? -84.962 -12.130 85.123 1.00 30.02 395 ALA A CA 1
ATOM 3101 C C . ALA A 1 395 ? -85.388 -11.282 83.863 1.00 30.02 395 ALA A C 1
ATOM 3103 O O . ALA A 1 395 ? -86.540 -10.918 83.674 1.00 30.02 395 ALA A O 1
ATOM 3104 N N . VAL A 1 396 ? -84.396 -11.164 82.939 1.00 30.86 396 VAL A N 1
ATOM 3105 C CA . VAL A 1 396 ? -84.373 -10.978 81.442 1.00 30.86 396 VAL A CA 1
ATOM 3106 C C . VAL A 1 396 ? -84.440 -9.575 80.737 1.00 30.86 396 VAL A C 1
ATOM 3108 O O . VAL A 1 396 ? -85.428 -8.861 80.821 1.00 30.86 396 VAL A O 1
ATOM 3111 N N . PHE A 1 397 ? -83.424 -9.332 79.870 1.00 27.92 397 PHE A N 1
ATOM 3112 C CA . PHE A 1 397 ? -83.301 -8.461 78.652 1.00 27.92 397 PHE A CA 1
ATOM 3113 C C . PHE A 1 397 ? -82.876 -6.956 78.687 1.00 27.92 397 PHE A C 1
ATOM 3115 O O . PHE A 1 397 ? -82.890 -6.301 79.722 1.00 27.92 397 PHE A O 1
ATOM 3122 N N . SER A 1 398 ? -82.442 -6.451 77.509 1.00 30.86 398 SER A N 1
ATOM 3123 C CA . SER A 1 398 ? -81.722 -5.173 77.201 1.00 30.86 398 SER A CA 1
ATOM 3124 C C . SER A 1 398 ? -82.224 -4.542 75.867 1.00 30.86 398 SER A C 1
ATOM 3126 O O . SER A 1 398 ? -82.998 -5.232 75.199 1.00 30.86 398 SER A O 1
ATOM 3128 N N . PRO A 1 399 ? -81.752 -3.370 75.336 1.00 50.09 399 PRO A N 1
ATOM 3129 C CA . PRO A 1 399 ? -81.065 -2.159 75.869 1.00 50.09 399 PRO A CA 1
ATOM 3130 C C . PRO A 1 399 ? -82.022 -0.909 75.793 1.00 50.09 399 PRO A C 1
ATOM 3132 O O . PRO A 1 399 ? -83.227 -1.120 75.838 1.00 50.09 399 PRO A O 1
ATOM 3135 N N . GLY A 1 400 ? -81.706 0.407 75.711 1.00 35.38 400 GLY A N 1
ATOM 3136 C CA . GLY A 1 400 ? -80.491 1.267 75.625 1.00 35.38 400 GLY A CA 1
ATOM 3137 C C . GLY A 1 400 ? -80.256 1.899 74.221 1.00 35.38 400 GLY A C 1
ATOM 3138 O O . GLY A 1 400 ? -80.286 1.157 73.248 1.00 35.38 400 GLY A O 1
ATOM 3139 N N . GLY A 1 401 ? -80.011 3.214 74.005 1.00 33.44 401 GLY A N 1
ATOM 3140 C CA . GLY A 1 401 ? -79.899 4.378 74.920 1.00 33.44 401 GLY A CA 1
ATOM 3141 C C . GLY A 1 401 ? -79.878 5.787 74.233 1.00 33.44 401 GLY A C 1
ATOM 3142 O O . GLY A 1 401 ? -80.079 5.891 73.027 1.00 33.44 401 GLY A O 1
ATOM 3143 N N . SER A 1 402 ? -79.681 6.863 75.026 1.00 34.91 402 SER A N 1
ATOM 3144 C CA . SER A 1 402 ? -79.828 8.326 74.710 1.00 34.91 402 SER A CA 1
ATOM 3145 C C . SER A 1 402 ? -78.827 8.890 73.665 1.00 34.91 402 SER A C 1
ATOM 3147 O O . SER A 1 402 ? -77.747 8.326 73.548 1.00 34.91 402 SER A O 1
ATOM 3149 N N . GLN A 1 403 ? -79.031 9.959 72.858 1.00 35.28 403 GLN A N 1
ATOM 3150 C CA . GLN A 1 403 ? -79.975 11.116 72.761 1.00 35.28 403 GLN A CA 1
ATOM 3151 C C . GLN A 1 403 ? -79.585 12.423 73.531 1.00 35.28 403 GLN A C 1
ATOM 3153 O O . GLN A 1 403 ? -79.069 12.334 74.642 1.00 35.28 403 GLN A O 1
ATOM 3158 N N . LEU A 1 404 ? -79.930 13.608 72.961 1.00 38.06 404 LEU A N 1
ATOM 3159 C CA . LEU A 1 404 ? -79.736 15.021 73.426 1.00 38.06 404 LEU A CA 1
ATOM 3160 C C . LEU A 1 404 ? -78.289 15.584 73.281 1.00 38.06 404 LEU A C 1
ATOM 3162 O O . LEU A 1 404 ? -77.348 14.806 73.314 1.00 38.06 404 LEU A O 1
ATOM 3166 N N . LYS A 1 405 ? -78.001 16.896 73.105 1.00 34.06 405 LYS A N 1
ATOM 3167 C CA . LYS A 1 405 ? -78.799 18.151 72.944 1.00 34.06 405 LYS A CA 1
ATOM 3168 C C . LYS A 1 405 ? -77.967 19.227 72.182 1.00 34.06 405 LYS A C 1
ATOM 3170 O O . LYS A 1 405 ? -76.763 19.049 72.047 1.00 34.06 405 LYS A O 1
ATOM 3175 N N . ALA A 1 406 ? -78.561 20.350 71.749 1.00 35.16 406 ALA A N 1
ATOM 3176 C CA . ALA A 1 406 ? -77.849 21.477 71.104 1.00 35.16 406 ALA A CA 1
ATOM 3177 C C . ALA A 1 406 ? -78.500 22.851 71.389 1.00 35.16 406 ALA A C 1
ATOM 3179 O O . ALA A 1 406 ? -79.720 22.896 71.544 1.00 35.16 406 ALA A O 1
ATOM 3180 N N . ASP A 1 407 ? -77.710 23.940 71.413 1.00 40.50 407 ASP A N 1
ATOM 3181 C CA . ASP A 1 407 ? -78.171 25.348 71.343 1.00 40.50 407 ASP A CA 1
ATOM 3182 C C . ASP A 1 407 ? -77.002 26.330 71.038 1.00 40.50 407 ASP A C 1
ATOM 3184 O O . ASP A 1 407 ? -76.001 26.282 71.753 1.00 40.50 407 ASP A O 1
ATOM 3188 N N . ALA A 1 408 ? -77.109 27.187 70.000 1.00 37.38 408 ALA A N 1
ATOM 3189 C CA . ALA A 1 408 ? -76.283 28.401 69.774 1.00 37.38 408 ALA A CA 1
ATOM 3190 C C . ALA A 1 408 ? -76.659 29.218 68.499 1.00 37.38 408 ALA A C 1
ATOM 3192 O O . ALA A 1 408 ? -76.666 28.704 67.385 1.00 37.38 408 ALA A O 1
ATOM 3193 N N . SER A 1 409 ? -76.867 30.532 68.671 1.00 45.72 409 SER A N 1
ATOM 3194 C CA . SER A 1 409 ? -76.676 31.658 67.717 1.00 45.72 409 SER A CA 1
ATOM 3195 C C . SER A 1 409 ? -76.951 31.489 66.199 1.00 45.72 409 SER A C 1
ATOM 3197 O O . SER A 1 409 ? -76.078 31.167 65.393 1.00 45.72 409 SER A O 1
ATOM 3199 N N . LYS A 1 410 ? -78.129 31.962 65.758 1.00 53.94 410 LYS A N 1
ATOM 3200 C CA . LYS A 1 410 ? -78.505 32.140 64.334 1.00 53.94 410 LYS A CA 1
ATOM 3201 C C . LYS A 1 410 ? -77.641 33.162 63.564 1.00 53.94 410 LYS A C 1
ATOM 3203 O O . LYS A 1 410 ? -77.612 33.132 62.336 1.00 53.94 410 LYS A O 1
ATOM 3208 N N . THR A 1 411 ? -76.952 34.069 64.259 1.00 62.41 411 THR A N 1
ATOM 3209 C CA . THR A 1 411 ? -76.097 35.104 63.644 1.00 62.41 411 THR A CA 1
ATOM 3210 C C . THR A 1 411 ? -74.749 34.538 63.195 1.00 62.41 411 THR A C 1
ATOM 3212 O O . THR A 1 411 ? -74.193 34.995 62.199 1.00 62.41 411 THR A O 1
ATOM 3215 N N . GLN A 1 412 ? -74.247 33.515 63.891 1.00 59.50 412 GLN A N 1
ATOM 3216 C CA . GLN A 1 412 ? -72.950 32.888 63.617 1.00 59.50 412 GLN A CA 1
ATOM 3217 C C . GLN A 1 412 ? -72.936 32.236 62.228 1.00 59.50 412 GLN A C 1
ATOM 3219 O O . GLN A 1 412 ? -72.085 32.554 61.402 1.00 59.50 412 GLN A O 1
ATOM 3224 N N . LEU A 1 413 ? -74.000 31.490 61.908 1.00 64.50 413 LEU A N 1
ATOM 3225 C CA . LEU A 1 413 ? -74.232 30.885 60.591 1.00 64.50 413 LEU A CA 1
ATOM 3226 C C . LEU A 1 413 ? -74.278 31.905 59.435 1.00 64.50 413 LEU A C 1
ATOM 3228 O O . LEU A 1 413 ? -73.968 31.553 58.300 1.00 64.50 413 LEU A O 1
ATOM 3232 N N . LEU A 1 414 ? -74.663 33.166 59.680 1.00 75.12 414 LEU A N 1
ATOM 3233 C CA . LEU A 1 414 ? -74.653 34.213 58.645 1.00 75.12 414 LEU A CA 1
ATOM 3234 C C . LEU A 1 414 ? -73.256 34.800 58.411 1.00 75.12 414 LEU A C 1
ATOM 3236 O O . LEU A 1 414 ? -72.951 35.188 57.282 1.00 75.12 414 LEU A O 1
ATOM 3240 N N . ILE A 1 415 ? -72.415 34.844 59.447 1.00 81.81 415 ILE A N 1
ATOM 3241 C CA . ILE A 1 415 ? -71.001 35.224 59.335 1.00 81.81 415 ILE A CA 1
ATOM 3242 C C . ILE A 1 415 ? -70.253 34.109 58.596 1.00 81.81 415 ILE A C 1
ATOM 3244 O O . ILE A 1 415 ? -69.692 34.363 57.534 1.00 81.81 415 ILE A O 1
ATOM 3248 N N . GLU A 1 416 ? -70.389 32.863 59.054 1.00 79.12 416 GLU A N 1
ATOM 3249 C CA . GLU A 1 416 ? -69.821 31.669 58.413 1.00 79.12 416 GLU A CA 1
ATOM 3250 C C . GLU A 1 416 ? -70.257 31.540 56.945 1.00 79.12 416 GLU A C 1
ATOM 3252 O O . GLU A 1 416 ? -69.429 31.302 56.069 1.00 79.12 416 GLU A O 1
ATOM 3257 N N . ASN A 1 417 ? -71.532 31.785 56.617 1.00 78.75 417 ASN A N 1
ATOM 3258 C CA . ASN A 1 417 ? -71.992 31.765 55.225 1.00 78.75 417 ASN A CA 1
ATOM 3259 C C . ASN A 1 417 ? -71.412 32.912 54.373 1.00 78.75 417 ASN A C 1
ATOM 3261 O O . ASN A 1 417 ? -71.274 32.758 53.159 1.00 78.75 417 ASN A O 1
ATOM 3265 N N . ASN A 1 418 ? -71.072 34.056 54.975 1.00 85.44 418 ASN A N 1
ATOM 3266 C CA . ASN A 1 418 ? -70.406 35.162 54.288 1.00 85.44 418 ASN A CA 1
ATOM 3267 C C . ASN A 1 418 ? -68.917 34.855 54.072 1.00 85.44 418 ASN A C 1
ATOM 3269 O O . ASN A 1 418 ? -68.409 35.062 52.972 1.00 85.44 418 ASN A O 1
ATOM 3273 N N . ASP A 1 419 ? -68.240 34.288 55.070 1.00 85.19 419 ASP A N 1
ATOM 3274 C CA . ASP A 1 419 ? -66.833 33.898 54.978 1.00 85.19 419 ASP A CA 1
ATOM 3275 C C . ASP A 1 419 ? -66.621 32.718 54.019 1.00 85.19 419 ASP A C 1
ATOM 3277 O O . ASP A 1 419 ? -65.779 32.824 53.129 1.00 85.19 419 ASP A O 1
ATOM 3281 N N . LEU A 1 420 ? -67.487 31.698 54.025 1.00 82.31 420 LEU A N 1
ATOM 3282 C CA . LEU A 1 420 ? -67.520 30.664 52.978 1.00 82.31 420 LEU A CA 1
ATOM 3283 C C . LEU A 1 420 ? -67.756 31.263 51.576 1.00 82.31 420 LEU A C 1
ATOM 3285 O O . LEU A 1 420 ? -67.186 30.794 50.594 1.00 82.31 420 LEU A O 1
ATOM 3289 N N . LYS A 1 421 ? -68.536 32.349 51.454 1.00 85.69 421 LYS A N 1
ATOM 3290 C CA . LYS A 1 421 ? -68.700 33.116 50.198 1.00 85.69 421 LYS A CA 1
ATOM 3291 C C . LYS A 1 421 ? -67.512 34.027 49.860 1.00 85.69 421 LYS A C 1
ATOM 3293 O O . LYS A 1 421 ? -67.483 34.568 48.751 1.00 85.69 421 LYS A O 1
ATOM 3298 N N . LYS A 1 422 ? -66.557 34.244 50.768 1.00 88.50 422 LYS A N 1
ATOM 3299 C CA . LYS A 1 422 ? -65.255 34.874 50.479 1.00 88.50 422 LYS A CA 1
ATOM 3300 C C . LYS A 1 422 ? -64.242 33.809 50.074 1.00 88.50 422 LYS A C 1
ATOM 3302 O O . LYS A 1 422 ? -63.544 34.001 49.089 1.00 88.50 422 LYS A O 1
ATOM 3307 N N . GLU A 1 423 ? -64.200 32.674 50.765 1.00 85.31 423 GLU A N 1
ATOM 3308 C CA . GLU A 1 423 ? -63.327 31.547 50.419 1.00 85.31 423 GLU A CA 1
ATOM 3309 C C . GLU A 1 423 ? -63.681 30.945 49.058 1.00 85.31 423 GLU A C 1
ATOM 3311 O O . GLU A 1 423 ? -62.803 30.798 48.217 1.00 85.31 423 GLU A O 1
ATOM 3316 N N . LEU A 1 424 ? -64.966 30.721 48.768 1.00 85.88 424 LEU A N 1
ATOM 3317 C CA . LEU A 1 424 ? -65.418 30.248 47.454 1.00 85.88 424 LEU A CA 1
ATOM 3318 C C . LEU A 1 424 ? -65.165 31.267 46.325 1.00 85.88 424 LEU A C 1
ATOM 3320 O O . LEU A 1 424 ? -65.074 30.873 45.165 1.00 85.88 424 LEU A O 1
ATOM 3324 N N . ARG A 1 425 ? -65.004 32.560 46.647 1.00 88.94 425 ARG A N 1
ATOM 3325 C CA . ARG A 1 425 ? -64.496 33.565 45.696 1.00 88.94 425 ARG A CA 1
ATOM 3326 C C . ARG A 1 425 ? -62.986 33.445 45.513 1.00 88.94 425 ARG A C 1
ATOM 3328 O O . ARG A 1 425 ? -62.573 33.202 44.392 1.00 88.94 425 ARG A O 1
ATOM 3335 N N . LYS A 1 426 ? -62.198 33.421 46.592 1.00 90.38 426 LYS A N 1
ATOM 3336 C CA . LYS A 1 426 ? -60.740 33.184 46.549 1.00 90.38 426 LYS A CA 1
ATOM 3337 C C . LYS A 1 426 ? -60.346 31.889 45.831 1.00 90.38 426 LYS A C 1
ATOM 3339 O O . LYS A 1 426 ? -59.293 31.832 45.211 1.00 90.38 426 LYS A O 1
ATOM 3344 N N . VAL A 1 427 ? -61.159 30.836 45.928 1.00 84.81 427 VAL A N 1
ATOM 3345 C CA . VAL A 1 427 ? -60.942 29.565 45.215 1.00 84.81 427 VAL A CA 1
ATOM 3346 C C . VAL A 1 427 ? -61.265 29.693 43.723 1.00 84.81 427 VAL A C 1
ATOM 3348 O O . VAL A 1 427 ? -60.576 29.080 42.916 1.00 84.81 427 VAL A O 1
ATOM 3351 N N . ARG A 1 428 ? -62.259 30.504 43.337 1.00 89.31 428 ARG A N 1
ATOM 3352 C CA . ARG A 1 428 ? -62.548 30.809 41.924 1.00 89.31 428 ARG A CA 1
ATOM 3353 C C . ARG A 1 428 ? -61.516 31.746 41.317 1.00 89.31 428 ARG A C 1
ATOM 3355 O O . ARG A 1 428 ? -60.992 31.416 40.269 1.00 89.31 428 ARG A O 1
ATOM 3362 N N . GLU A 1 429 ? -61.161 32.819 42.017 1.00 91.75 429 GLU A N 1
ATOM 3363 C CA . GLU A 1 429 ? -60.080 33.743 41.656 1.00 91.75 429 GLU A CA 1
ATOM 3364 C C . GLU A 1 429 ? -58.785 32.951 41.397 1.00 91.75 429 GLU A C 1
ATOM 3366 O O . GLU A 1 429 ? -58.225 33.040 40.313 1.00 91.75 429 GLU A O 1
ATOM 3371 N N . LYS A 1 430 ? -58.397 32.037 42.301 1.00 90.44 430 LYS A N 1
ATOM 3372 C CA . LYS A 1 430 ? -57.248 31.135 42.091 1.00 90.44 430 LYS A CA 1
ATOM 3373 C C . LYS A 1 430 ? -57.404 30.132 40.947 1.00 90.44 430 LYS A C 1
ATOM 3375 O O . LYS A 1 430 ? -56.405 29.759 40.341 1.00 90.44 430 LYS A O 1
ATOM 3380 N N . ALA A 1 431 ? -58.613 29.646 40.670 1.00 85.81 431 ALA A N 1
ATOM 3381 C CA . ALA A 1 431 ? -58.858 28.743 39.545 1.00 85.81 431 ALA A CA 1
ATOM 3382 C C . ALA A 1 431 ? -58.820 29.490 38.199 1.00 85.81 431 ALA A C 1
ATOM 3384 O O . ALA A 1 431 ? -58.355 28.939 37.204 1.00 85.81 431 ALA A O 1
ATOM 3385 N N . GLU A 1 432 ? -59.259 30.748 38.178 1.00 93.69 432 GLU A N 1
ATOM 3386 C CA . GLU A 1 432 ? -59.153 31.659 37.039 1.00 93.69 432 GLU A CA 1
ATOM 3387 C C . GLU A 1 432 ? -57.685 32.063 36.815 1.00 93.69 432 GLU A C 1
ATOM 3389 O O . GLU A 1 432 ? -57.203 31.893 35.701 1.00 93.69 432 GLU A O 1
ATOM 3394 N N . GLU A 1 433 ? -56.936 32.434 37.864 1.00 92.88 433 GLU A N 1
ATOM 3395 C CA . GLU A 1 433 ? -55.474 32.654 37.830 1.00 92.88 433 GLU A CA 1
ATOM 3396 C C . GLU A 1 433 ? -54.711 31.423 37.301 1.00 92.88 433 GLU A C 1
ATOM 3398 O O . GLU A 1 433 ? -53.825 31.536 36.453 1.00 92.88 433 GLU A O 1
ATOM 3403 N N . GLN A 1 434 ? -55.061 30.218 37.765 1.00 88.88 434 GLN A N 1
ATOM 3404 C CA . GLN A 1 434 ? -54.473 28.975 37.254 1.00 88.88 434 GLN A CA 1
ATOM 3405 C C . GLN A 1 434 ? -54.854 28.723 35.790 1.00 88.88 434 GLN A C 1
ATOM 3407 O O . GLN A 1 434 ? -54.008 28.288 35.011 1.00 88.88 434 GLN A O 1
ATOM 3412 N N . SER A 1 435 ? -56.092 29.024 35.387 1.00 92.12 435 SER A N 1
ATOM 3413 C CA . SER A 1 435 ? -56.521 28.891 33.993 1.00 92.12 435 SER A CA 1
ATOM 3414 C C . SER A 1 435 ? -55.864 29.920 33.073 1.00 92.12 435 SER A C 1
ATOM 3416 O O . SER A 1 435 ? -55.602 29.582 31.921 1.00 92.12 435 SER A O 1
ATOM 3418 N N . THR A 1 436 ? -55.578 31.144 33.532 1.00 94.00 436 THR A N 1
ATOM 3419 C CA . THR A 1 436 ? -54.829 32.125 32.732 1.00 94.00 436 THR A CA 1
ATOM 3420 C C . THR A 1 436 ? -53.381 31.690 32.573 1.00 94.00 436 THR A C 1
ATOM 3422 O O . THR A 1 436 ? -52.918 31.642 31.442 1.00 94.00 436 THR A O 1
ATOM 3425 N N . VAL A 1 437 ? -52.711 31.240 33.641 1.00 93.81 437 VAL A N 1
ATOM 3426 C CA . VAL A 1 437 ? -51.333 30.718 33.551 1.00 93.81 437 VAL A CA 1
ATOM 3427 C C . VAL A 1 437 ? -51.249 29.487 32.638 1.00 93.81 437 VAL A C 1
ATOM 3429 O O . VAL A 1 437 ? -50.328 29.384 31.833 1.00 93.81 437 VAL A O 1
ATOM 3432 N N . VAL A 1 438 ? -52.219 28.565 32.692 1.00 91.62 438 VAL A N 1
ATOM 3433 C CA . VAL A 1 438 ? -52.264 27.408 31.776 1.00 91.62 438 VAL A CA 1
ATOM 3434 C C . VAL A 1 438 ? -52.500 27.839 30.323 1.00 91.62 438 VAL A C 1
ATOM 3436 O O . VAL A 1 438 ? -51.864 27.288 29.427 1.00 91.62 438 VAL A O 1
ATOM 3439 N N . ASN A 1 439 ? -53.355 28.835 30.073 1.00 94.00 439 ASN A N 1
ATOM 3440 C CA . ASN A 1 439 ? -53.578 29.367 28.724 1.00 94.00 439 ASN A CA 1
ATOM 3441 C C . ASN A 1 439 ? -52.366 30.157 28.196 1.00 94.00 439 ASN A C 1
ATOM 3443 O O . ASN A 1 439 ? -52.049 30.052 27.016 1.00 94.00 439 ASN A O 1
ATOM 3447 N N . GLU A 1 440 ? -51.659 30.899 29.050 1.00 93.94 440 GLU A N 1
ATOM 3448 C CA . GLU A 1 440 ? -50.402 31.579 28.714 1.00 93.94 440 GLU A CA 1
ATOM 3449 C C . GLU A 1 440 ? -49.307 30.559 28.373 1.00 93.94 440 GLU A C 1
ATOM 3451 O O . GLU A 1 440 ? -48.676 30.669 27.325 1.00 93.94 440 GLU A O 1
ATOM 3456 N N . MET A 1 441 ? -49.145 29.505 29.183 1.00 90.94 441 MET A N 1
ATOM 3457 C CA . MET A 1 441 ? -48.234 28.392 28.881 1.00 90.94 441 MET A CA 1
ATOM 3458 C C . MET A 1 441 ? -48.605 27.665 27.581 1.00 90.94 441 MET A C 1
ATOM 3460 O O . MET A 1 441 ? -47.714 27.303 26.814 1.00 90.94 441 MET A O 1
ATOM 3464 N N . LEU A 1 442 ? -49.898 27.456 27.311 1.00 94.00 442 LEU A N 1
ATOM 3465 C CA . LEU A 1 442 ? -50.366 26.857 26.059 1.00 94.00 442 LEU A CA 1
ATOM 3466 C C . LEU A 1 442 ? -50.042 27.757 24.860 1.00 94.00 442 LEU A C 1
ATOM 3468 O O . LEU A 1 442 ? -49.519 27.273 23.864 1.00 94.00 442 LEU A O 1
ATOM 3472 N N . GLN A 1 443 ? -50.276 29.064 24.973 1.00 93.69 443 GLN A N 1
ATOM 3473 C CA . GLN A 1 443 ? -50.003 30.031 23.910 1.00 93.69 443 GLN A CA 1
ATOM 3474 C C . GLN A 1 443 ? -48.494 30.244 23.681 1.00 93.69 443 GLN A C 1
ATOM 3476 O O . GLN A 1 443 ? -48.061 30.451 22.547 1.00 93.69 443 GLN A O 1
ATOM 3481 N N . GLU A 1 444 ? -47.660 30.125 24.720 1.00 91.31 444 GLU A N 1
ATOM 3482 C CA . GLU A 1 444 ? -46.203 30.045 24.568 1.00 91.31 444 GLU A CA 1
ATOM 3483 C C . GLU A 1 444 ? -45.759 28.745 23.883 1.00 91.31 444 GLU A C 1
ATOM 3485 O O . GLU A 1 444 ? -44.875 28.792 23.025 1.00 91.31 444 GLU A O 1
ATOM 3490 N N . LEU A 1 445 ? -46.379 27.602 24.198 1.00 89.69 445 LEU A N 1
ATOM 3491 C CA . LEU A 1 445 ? -46.123 26.333 23.509 1.00 89.69 445 LEU A CA 1
ATOM 3492 C C . LEU A 1 445 ? -46.545 26.396 22.034 1.00 89.69 445 LEU A C 1
ATOM 3494 O O . LEU A 1 445 ? -45.750 26.029 21.176 1.00 89.69 445 LEU A O 1
ATOM 3498 N N . GLU A 1 446 ? -47.723 26.935 21.714 1.00 91.25 446 GLU A N 1
ATOM 3499 C CA . GLU A 1 446 ? -48.176 27.174 20.334 1.00 91.25 446 GLU A CA 1
ATOM 3500 C C . GLU A 1 446 ? -47.223 28.112 19.575 1.00 91.25 446 GLU A C 1
ATOM 3502 O O . GLU A 1 446 ? -46.898 27.865 18.413 1.00 91.25 446 GLU A O 1
ATOM 3507 N N . ARG A 1 447 ? -46.693 29.150 20.239 1.00 92.12 447 ARG A N 1
ATOM 3508 C CA . ARG A 1 447 ? -45.684 30.057 19.665 1.00 92.12 447 ARG A CA 1
ATOM 3509 C C . ARG A 1 447 ? -44.328 29.377 19.427 1.00 92.12 447 ARG A C 1
ATOM 3511 O O . ARG A 1 447 ? -43.601 29.796 18.529 1.00 92.12 447 ARG A O 1
ATOM 3518 N N . ARG A 1 448 ? -43.981 28.348 20.209 1.00 92.38 448 ARG A N 1
ATOM 3519 C CA . ARG A 1 448 ? -42.746 27.547 20.072 1.00 92.38 448 ARG A CA 1
ATOM 3520 C C . ARG A 1 448 ? -42.901 26.323 19.167 1.00 92.38 448 ARG A C 1
ATOM 3522 O O . ARG A 1 448 ? -41.900 25.835 18.654 1.00 92.38 448 ARG A O 1
ATOM 3529 N N . GLN A 1 449 ? -44.121 25.855 18.920 1.00 93.50 449 GLN A N 1
ATOM 3530 C CA . GLN A 1 449 ? -44.424 24.732 18.029 1.00 93.50 449 GLN A CA 1
ATOM 3531 C C . GLN A 1 449 ? -43.719 24.813 16.655 1.00 93.50 449 GLN A C 1
ATOM 3533 O O . GLN A 1 449 ? -43.081 23.827 16.290 1.00 93.50 449 GLN A O 1
ATOM 3538 N N . PRO A 1 450 ? -43.716 25.946 15.914 1.00 93.38 450 PRO A N 1
ATOM 3539 C CA . PRO A 1 450 ? -42.991 26.024 14.643 1.00 93.38 450 PRO A CA 1
ATOM 3540 C C . PRO A 1 450 ? -41.465 25.914 14.792 1.00 93.38 450 PRO A C 1
ATOM 3542 O O . PRO A 1 450 ? -40.815 25.402 13.886 1.00 93.38 450 PRO A O 1
ATOM 3545 N N . GLU A 1 451 ? -40.880 26.334 15.922 1.00 92.19 451 GLU A N 1
ATOM 3546 C CA . GLU A 1 451 ? -39.450 26.121 16.195 1.00 92.19 451 GLU A CA 1
ATOM 3547 C C . GLU A 1 451 ? -39.158 24.627 16.427 1.00 92.19 451 GLU A C 1
ATOM 3549 O O . GLU A 1 451 ? -38.159 24.111 15.933 1.00 92.19 451 GLU A O 1
ATOM 3554 N N . PHE A 1 452 ? -40.050 23.903 17.117 1.00 92.44 452 PHE A N 1
ATOM 3555 C CA . PHE A 1 452 ? -39.937 22.449 17.282 1.00 92.44 452 PHE A CA 1
ATOM 3556 C C . PHE A 1 452 ? -40.131 21.680 15.969 1.00 92.44 452 PHE A C 1
ATOM 3558 O O . PHE A 1 452 ? -39.418 20.707 15.736 1.00 92.44 452 PHE A O 1
ATOM 3565 N N . ASP A 1 453 ? -41.064 22.095 15.110 1.00 94.19 453 ASP A N 1
ATOM 3566 C CA . ASP A 1 453 ? -41.309 21.441 13.817 1.00 94.19 453 ASP A CA 1
ATOM 3567 C C . ASP A 1 453 ? -40.209 21.732 12.783 1.00 94.19 453 ASP A C 1
ATOM 3569 O O . ASP A 1 453 ? -39.955 20.907 11.903 1.00 94.19 453 ASP A O 1
ATOM 3573 N N . GLU A 1 454 ? -39.520 22.868 12.900 1.00 94.56 454 GLU A N 1
ATOM 3574 C CA . GLU A 1 454 ? -38.308 23.165 12.133 1.00 94.56 454 GLU A CA 1
ATOM 3575 C C . GLU A 1 454 ? -37.100 22.378 12.666 1.00 94.56 454 GLU A C 1
ATOM 3577 O O . GLU A 1 454 ? -36.409 21.718 11.893 1.00 94.56 454 GLU A O 1
ATOM 3582 N N . LEU A 1 455 ? -36.891 22.331 13.989 1.00 92.00 455 LEU A N 1
ATOM 3583 C CA . LEU A 1 455 ? -35.846 21.493 14.593 1.00 92.00 455 LEU A CA 1
ATOM 3584 C C . LEU A 1 455 ? -36.046 20.001 14.285 1.00 92.00 455 LEU A C 1
ATOM 3586 O O . LEU A 1 455 ? -35.059 19.291 14.105 1.00 92.00 455 LEU A O 1
ATOM 3590 N N . ARG A 1 456 ? -37.293 19.521 14.181 1.00 95.31 456 ARG A N 1
ATOM 3591 C CA . ARG A 1 456 ? -37.603 18.164 13.698 1.00 95.31 456 ARG A CA 1
ATOM 3592 C C . ARG A 1 456 ? -37.137 17.971 12.260 1.00 95.31 456 ARG A C 1
ATOM 3594 O O . ARG A 1 456 ? -36.293 17.113 12.047 1.00 95.31 456 ARG A O 1
ATOM 3601 N N . ARG A 1 457 ? -37.556 18.828 11.318 1.00 96.00 457 ARG A N 1
ATOM 3602 C CA . ARG A 1 457 ? -37.089 18.766 9.916 1.00 96.00 457 ARG A CA 1
ATOM 3603 C C . ARG A 1 457 ? -35.568 18.795 9.792 1.00 96.00 457 ARG A C 1
ATOM 3605 O O . ARG A 1 457 ? -35.018 18.068 8.974 1.00 96.00 457 ARG A O 1
ATOM 3612 N N . GLN A 1 458 ? -34.890 19.607 10.599 1.00 95.25 458 GLN A N 1
ATOM 3613 C CA . GLN A 1 458 ? -33.428 19.674 10.605 1.00 95.25 458 GLN A CA 1
ATOM 3614 C C . GLN A 1 458 ? -32.792 18.393 11.164 1.00 95.25 458 GLN A C 1
ATOM 3616 O O . GLN A 1 458 ? -31.795 17.938 10.615 1.00 95.25 458 GLN A O 1
ATOM 3621 N N . ASN A 1 459 ? -33.368 17.766 12.197 1.00 92.62 459 ASN A N 1
ATOM 3622 C CA . ASN A 1 459 ? -32.907 16.456 12.677 1.00 92.62 459 ASN A CA 1
ATOM 3623 C C . ASN A 1 459 ? -33.194 15.339 11.661 1.00 92.62 459 ASN A C 1
ATOM 3625 O O . ASN A 1 459 ? -32.326 14.499 11.439 1.00 92.62 459 ASN A O 1
ATOM 3629 N N . ASP A 1 460 ? -34.363 15.345 11.020 1.00 96.44 460 ASP A N 1
ATOM 3630 C CA . ASP A 1 460 ? -34.737 14.375 9.987 1.00 96.44 460 ASP A CA 1
ATOM 3631 C C . ASP A 1 460 ? -33.772 14.471 8.788 1.00 96.44 460 ASP A C 1
ATOM 3633 O O . ASP A 1 460 ? -33.185 13.468 8.390 1.00 96.44 460 ASP A O 1
ATOM 3637 N N . ALA A 1 461 ? -33.501 15.685 8.291 1.00 96.19 461 ALA A N 1
ATOM 3638 C CA . ALA A 1 461 ? -32.558 15.933 7.195 1.00 96.19 461 ALA A CA 1
ATOM 3639 C C . ALA A 1 461 ? -31.091 15.634 7.564 1.00 96.19 461 ALA A C 1
ATOM 3641 O O . ALA A 1 461 ? -30.339 15.134 6.731 1.00 96.19 461 ALA A O 1
ATOM 3642 N N . LEU A 1 462 ? -30.664 15.899 8.806 1.00 93.69 462 LEU A N 1
ATOM 3643 C CA . LEU A 1 462 ? -29.337 15.491 9.290 1.00 93.69 462 LEU A CA 1
ATOM 3644 C C . LEU A 1 462 ? -29.227 13.967 9.452 1.00 93.69 462 LEU A C 1
ATOM 3646 O O . LEU A 1 462 ? -28.152 13.410 9.246 1.00 93.69 462 LEU A O 1
ATOM 3650 N N . THR A 1 463 ? -30.327 13.287 9.785 1.00 96.50 463 THR A N 1
ATOM 3651 C CA . THR A 1 463 ? -30.389 11.819 9.849 1.00 96.50 463 THR A CA 1
ATOM 3652 C C . THR A 1 463 ? -30.327 11.218 8.445 1.00 96.50 463 THR A C 1
ATOM 3654 O O . THR A 1 463 ? -29.577 10.272 8.229 1.00 96.50 463 THR A O 1
ATOM 3657 N N . GLU A 1 464 ? -31.039 11.798 7.476 1.00 97.38 464 GLU A N 1
ATOM 3658 C CA . GLU A 1 464 ? -30.964 11.433 6.055 1.00 97.38 464 GLU A CA 1
ATOM 3659 C C . GLU A 1 464 ? -29.533 11.608 5.516 1.00 97.38 464 GLU A C 1
ATOM 3661 O O . GLU A 1 464 ? -28.935 10.636 5.064 1.00 97.38 464 GLU A O 1
ATOM 3666 N N . GLN A 1 465 ? -28.908 12.773 5.724 1.00 96.56 465 GLN A N 1
ATOM 3667 C CA . GLN A 1 465 ? -27.502 13.008 5.357 1.00 96.56 465 GLN A CA 1
ATOM 3668 C C . GLN A 1 465 ? -26.522 12.064 6.074 1.00 96.56 465 GLN A C 1
ATOM 3670 O O . GLN A 1 465 ? -25.540 11.628 5.477 1.00 96.56 465 GLN A O 1
ATOM 3675 N N . SER A 1 466 ? -26.768 11.723 7.343 1.00 92.25 466 SER A N 1
ATOM 3676 C CA . SER A 1 466 ? -25.948 10.748 8.074 1.00 92.25 466 SER A CA 1
ATOM 3677 C C . SER A 1 466 ? -26.086 9.332 7.505 1.00 92.25 466 SER A C 1
ATOM 3679 O O . SER A 1 466 ? -25.113 8.575 7.521 1.00 92.25 466 SER A O 1
ATOM 3681 N N . ASN A 1 467 ? -27.267 8.965 7.002 1.00 97.25 467 ASN A N 1
ATOM 3682 C CA . ASN A 1 467 ? -27.487 7.693 6.320 1.00 97.25 467 ASN A CA 1
ATOM 3683 C C . ASN A 1 467 ? -26.802 7.691 4.946 1.00 97.25 467 ASN A C 1
ATOM 3685 O O . ASN A 1 467 ? -26.067 6.752 4.659 1.00 97.25 467 ASN A O 1
ATOM 3689 N N . ASP A 1 468 ? -26.949 8.754 4.150 1.00 97.06 468 ASP A N 1
ATOM 3690 C CA . ASP A 1 468 ? -26.292 8.899 2.842 1.00 97.06 468 ASP A CA 1
ATOM 3691 C C . ASP A 1 468 ? -24.762 8.805 2.961 1.00 97.06 468 ASP A C 1
ATOM 3693 O O . ASP A 1 468 ? -24.114 8.081 2.207 1.00 97.06 468 ASP A O 1
ATOM 3697 N N . ILE A 1 469 ? -24.172 9.484 3.953 1.00 94.88 469 ILE A N 1
ATOM 3698 C CA . ILE A 1 469 ? -22.730 9.412 4.244 1.00 94.88 469 ILE A CA 1
ATOM 3699 C C . ILE A 1 469 ? -22.317 7.997 4.677 1.00 94.88 469 ILE A C 1
ATOM 3701 O O . ILE A 1 469 ? -21.214 7.565 4.345 1.00 94.88 469 ILE A O 1
ATOM 3705 N N . SER A 1 470 ? -23.183 7.267 5.385 1.00 95.38 470 SER A N 1
ATOM 3706 C CA . SER A 1 470 ? -22.911 5.880 5.787 1.00 95.38 470 SER A CA 1
ATOM 3707 C C . SER A 1 470 ? -22.972 4.923 4.593 1.00 95.38 470 SER A C 1
ATOM 3709 O O . SER A 1 470 ? -22.072 4.107 4.440 1.00 95.38 470 SER A O 1
ATOM 3711 N N . VAL A 1 471 ? -23.953 5.076 3.695 1.00 97.38 471 VAL A N 1
ATOM 3712 C CA . VAL A 1 471 ? -24.046 4.294 2.448 1.00 97.38 471 VAL A CA 1
ATOM 3713 C C . VAL A 1 471 ? -22.836 4.557 1.549 1.00 97.38 471 VAL A C 1
ATOM 3715 O O . VAL A 1 471 ? -22.193 3.613 1.106 1.00 97.38 471 VAL A O 1
ATOM 3718 N N . LEU A 1 472 ? -22.450 5.823 1.356 1.00 96.62 472 LEU A N 1
ATOM 3719 C CA . LEU A 1 472 ? -21.252 6.183 0.586 1.00 96.62 472 LEU A CA 1
ATOM 3720 C C . LEU A 1 472 ? -19.952 5.651 1.215 1.00 96.62 472 LEU A C 1
ATOM 3722 O O . LEU A 1 472 ? -18.990 5.380 0.496 1.00 96.62 472 LEU A O 1
ATOM 3726 N N . LEU A 1 473 ? -19.902 5.500 2.543 1.00 95.12 473 LEU A N 1
ATOM 3727 C CA . LEU A 1 473 ? -18.773 4.886 3.240 1.00 95.12 473 LEU A CA 1
ATOM 3728 C C . LEU A 1 473 ? -18.750 3.362 3.053 1.00 95.12 473 LEU A C 1
ATOM 3730 O O . LEU A 1 473 ? -17.682 2.814 2.786 1.00 95.12 473 LEU A O 1
ATOM 3734 N N . ASP A 1 474 ? -19.899 2.692 3.159 1.00 97.06 474 ASP A N 1
ATOM 3735 C CA . ASP A 1 474 ? -20.027 1.247 2.941 1.00 97.06 474 ASP A CA 1
ATOM 3736 C C . ASP A 1 474 ? -19.708 0.871 1.482 1.00 97.06 474 ASP A C 1
ATOM 3738 O O . ASP A 1 474 ? -18.930 -0.058 1.250 1.00 97.06 474 ASP A O 1
ATOM 3742 N N . ASP A 1 475 ? -20.202 1.640 0.504 1.00 96.56 475 ASP A N 1
ATOM 3743 C CA . ASP A 1 475 ? -19.864 1.489 -0.919 1.00 96.56 475 ASP A CA 1
ATOM 3744 C C . ASP A 1 475 ? -18.353 1.680 -1.153 1.00 96.56 475 ASP A C 1
ATOM 3746 O O . ASP A 1 475 ? -17.706 0.833 -1.772 1.00 96.56 475 ASP A O 1
ATOM 3750 N N . ALA A 1 476 ? -17.743 2.731 -0.589 1.00 92.88 476 ALA A N 1
ATOM 3751 C CA . ALA A 1 476 ? -16.301 2.969 -0.710 1.00 92.88 476 ALA A CA 1
ATOM 3752 C C . ALA A 1 476 ? -15.445 1.885 -0.018 1.00 92.88 476 ALA A C 1
ATOM 3754 O O . ALA A 1 476 ? -14.333 1.583 -0.465 1.00 92.88 476 ALA A O 1
ATOM 3755 N N . ILE A 1 477 ? -15.940 1.271 1.063 1.00 93.81 477 ILE A N 1
ATOM 3756 C CA . ILE A 1 477 ? -15.306 0.109 1.700 1.00 93.81 477 ILE A CA 1
ATOM 3757 C C . ILE A 1 477 ? -15.427 -1.124 0.796 1.00 93.81 477 ILE A C 1
ATOM 3759 O O . ILE A 1 477 ? -14.430 -1.827 0.609 1.00 93.81 477 ILE A O 1
ATOM 3763 N N . ALA A 1 478 ? -16.596 -1.367 0.199 1.00 96.25 478 ALA A N 1
ATOM 3764 C CA . ALA A 1 478 ? -16.821 -2.476 -0.722 1.00 96.25 478 ALA A CA 1
ATOM 3765 C C . ALA A 1 478 ? -15.946 -2.363 -1.984 1.00 96.25 478 ALA A C 1
ATOM 3767 O O . ALA A 1 478 ? -15.295 -3.344 -2.358 1.00 96.25 478 ALA A O 1
ATOM 3768 N N . GLU A 1 479 ? -15.850 -1.170 -2.584 1.00 94.94 479 GLU A N 1
ATOM 3769 C CA . GLU A 1 479 ? -14.936 -0.879 -3.694 1.00 94.94 479 GLU A CA 1
ATOM 3770 C C . GLU A 1 479 ? -13.476 -1.131 -3.291 1.00 94.94 479 GLU A C 1
ATOM 3772 O O . GLU A 1 479 ? -12.765 -1.877 -3.973 1.00 94.94 479 GLU A O 1
ATOM 3777 N N . ARG A 1 480 ? -13.033 -0.598 -2.140 1.00 96.00 480 ARG A N 1
ATOM 3778 C CA . ARG A 1 480 ? -11.673 -0.823 -1.620 1.00 96.00 480 ARG A CA 1
ATOM 3779 C C . ARG A 1 480 ? -11.369 -2.311 -1.452 1.00 96.00 480 ARG A C 1
ATOM 3781 O O . ARG A 1 480 ? -10.288 -2.751 -1.830 1.00 96.00 480 ARG A O 1
ATOM 3788 N N . GLU A 1 481 ? -12.297 -3.096 -0.908 1.00 97.06 481 GLU A N 1
ATOM 3789 C CA . GLU A 1 481 ? -12.102 -4.541 -0.792 1.00 97.06 481 GLU A CA 1
ATOM 3790 C C . GLU A 1 481 ? -12.104 -5.260 -2.148 1.00 97.06 481 GLU A C 1
ATOM 3792 O O . GLU A 1 481 ? -11.359 -6.225 -2.307 1.00 97.06 481 GLU A O 1
ATOM 3797 N N . THR A 1 482 ? -12.909 -4.837 -3.134 1.00 95.75 482 THR A N 1
ATOM 3798 C CA . THR A 1 482 ? -12.812 -5.408 -4.491 1.00 95.75 482 THR A CA 1
ATOM 3799 C C . THR A 1 482 ? -11.445 -5.135 -5.105 1.00 95.75 482 THR A C 1
ATOM 3801 O O . THR A 1 482 ? -10.788 -6.084 -5.530 1.00 95.75 482 THR A O 1
ATOM 3804 N N . ALA A 1 483 ? -10.959 -3.894 -5.029 1.00 92.12 483 ALA A N 1
ATOM 3805 C CA . ALA A 1 483 ? -9.634 -3.518 -5.505 1.00 92.12 483 ALA A CA 1
ATOM 3806 C C . ALA A 1 483 ? -8.513 -4.263 -4.758 1.00 92.12 483 ALA A C 1
ATOM 3808 O O . ALA A 1 483 ? -7.540 -4.686 -5.377 1.00 92.12 483 ALA A O 1
ATOM 3809 N N . GLU A 1 484 ? -8.643 -4.492 -3.447 1.00 94.94 484 GLU A N 1
ATOM 3810 C CA . GLU A 1 484 ? -7.665 -5.273 -2.683 1.00 94.94 484 GLU A CA 1
ATOM 3811 C C . GLU A 1 484 ? -7.688 -6.764 -3.061 1.00 94.94 484 GLU A C 1
ATOM 3813 O O . GLU A 1 484 ? -6.632 -7.380 -3.216 1.00 94.94 484 GLU A O 1
ATOM 3818 N N . ARG A 1 485 ? -8.874 -7.357 -3.260 1.00 96.19 485 ARG A N 1
ATOM 3819 C CA . ARG A 1 485 ? -9.016 -8.747 -3.726 1.00 96.19 485 ARG A CA 1
ATOM 3820 C C . ARG A 1 485 ? -8.441 -8.924 -5.136 1.00 96.19 485 ARG A C 1
ATOM 3822 O O . ARG A 1 485 ? -7.735 -9.902 -5.378 1.00 96.19 485 ARG A O 1
ATOM 3829 N N . GLU A 1 486 ? -8.672 -7.969 -6.034 1.00 93.69 486 GLU A N 1
ATOM 3830 C CA . GLU A 1 486 ? -8.096 -7.956 -7.383 1.00 93.69 486 GLU A CA 1
ATOM 3831 C C . GLU A 1 486 ? -6.581 -7.723 -7.370 1.00 93.69 486 GLU A C 1
ATOM 3833 O O . GLU A 1 486 ? -5.861 -8.439 -8.063 1.00 93.69 486 GLU A O 1
ATOM 3838 N N . ALA A 1 487 ? -6.068 -6.816 -6.534 1.00 91.12 487 ALA A N 1
ATOM 3839 C CA . ALA A 1 487 ? -4.631 -6.584 -6.381 1.00 91.12 487 ALA A CA 1
ATOM 3840 C C . ALA A 1 487 ? -3.903 -7.822 -5.835 1.00 91.12 487 ALA A C 1
ATOM 3842 O O . ALA A 1 487 ? -2.892 -8.234 -6.398 1.00 91.12 487 ALA A O 1
ATOM 3843 N N . ARG A 1 488 ? -4.441 -8.470 -4.790 1.00 95.12 488 ARG A N 1
ATOM 3844 C CA . ARG A 1 488 ? -3.905 -9.740 -4.263 1.00 95.12 488 ARG A CA 1
ATOM 3845 C C . ARG A 1 488 ? -3.898 -10.836 -5.332 1.00 95.12 488 ARG A C 1
ATOM 3847 O O . ARG A 1 488 ? -2.923 -11.575 -5.429 1.00 95.12 488 ARG A O 1
ATOM 3854 N N . LYS A 1 489 ? -4.950 -10.920 -6.158 1.00 96.38 489 LYS A N 1
ATOM 3855 C CA . LYS A 1 489 ? -4.993 -11.861 -7.286 1.00 96.38 489 LYS A CA 1
ATOM 3856 C C . LYS A 1 489 ? -3.934 -11.525 -8.341 1.00 96.38 489 LYS A C 1
ATOM 3858 O O . LYS A 1 489 ? -3.199 -12.414 -8.744 1.00 96.38 489 LYS A O 1
ATOM 3863 N N . ALA A 1 490 ? -3.817 -10.262 -8.747 1.00 91.00 490 ALA A N 1
ATOM 3864 C CA . ALA A 1 490 ? -2.841 -9.821 -9.742 1.00 91.00 490 ALA A CA 1
ATOM 3865 C C . ALA A 1 490 ? -1.386 -10.028 -9.282 1.00 91.00 490 ALA A C 1
ATOM 3867 O O . ALA A 1 490 ? -0.531 -10.331 -10.109 1.00 91.00 490 ALA A O 1
ATOM 3868 N N . ILE A 1 491 ? -1.112 -9.916 -7.976 1.00 95.56 491 ILE A N 1
ATOM 3869 C CA . ILE A 1 491 ? 0.184 -10.268 -7.380 1.00 95.56 491 ILE A CA 1
ATOM 3870 C C . ILE A 1 491 ? 0.438 -11.777 -7.500 1.00 95.56 491 ILE A C 1
ATOM 3872 O O . ILE A 1 491 ? 1.473 -12.156 -8.031 1.00 95.56 491 ILE A O 1
ATOM 3876 N N . GLY A 1 492 ? -0.512 -12.635 -7.110 1.00 94.88 492 GLY A N 1
ATOM 3877 C CA . GLY A 1 492 ? -0.358 -14.092 -7.245 1.00 94.88 492 GLY A CA 1
ATOM 3878 C C . GLY A 1 492 ? -0.253 -14.573 -8.702 1.00 94.88 492 GLY A C 1
ATOM 3879 O O . GLY A 1 492 ? 0.566 -15.435 -9.012 1.00 94.88 492 GLY A O 1
ATOM 3880 N N . ASP A 1 493 ? -1.030 -13.974 -9.612 1.00 94.19 493 ASP A N 1
ATOM 3881 C CA . ASP A 1 493 ? -0.938 -14.206 -11.060 1.00 94.19 493 ASP A CA 1
ATOM 3882 C C . ASP A 1 493 ? 0.454 -13.776 -11.592 1.00 94.19 493 ASP A C 1
ATOM 3884 O O . ASP A 1 493 ? 1.040 -14.466 -12.427 1.00 94.19 493 ASP A O 1
ATOM 3888 N N . PHE A 1 494 ? 1.019 -12.666 -11.093 1.00 94.44 494 PHE A N 1
ATOM 3889 C CA . PHE A 1 494 ? 2.361 -12.190 -11.456 1.00 94.44 494 PHE A CA 1
ATOM 3890 C C . PHE A 1 494 ? 3.479 -13.077 -10.893 1.00 94.44 494 PHE A C 1
ATOM 3892 O O . PHE A 1 494 ? 4.392 -13.431 -11.635 1.00 94.44 494 PHE A O 1
ATOM 3899 N N . GLU A 1 495 ? 3.405 -13.467 -9.618 1.00 95.25 495 GLU A N 1
ATOM 3900 C CA . GLU A 1 495 ? 4.367 -14.368 -8.969 1.00 95.25 495 GLU A CA 1
ATOM 3901 C C . GLU A 1 495 ? 4.406 -15.728 -9.683 1.00 95.25 495 GLU A C 1
ATOM 3903 O O . GLU A 1 495 ? 5.482 -16.203 -10.047 1.00 95.25 495 GLU A O 1
ATOM 3908 N N . GLY A 1 496 ? 3.240 -16.300 -10.011 1.00 93.06 496 GLY A N 1
ATOM 3909 C CA . GLY A 1 496 ? 3.145 -17.540 -10.787 1.00 93.06 496 GLY A CA 1
ATOM 3910 C C . GLY A 1 496 ? 3.759 -17.433 -12.189 1.00 93.06 496 GLY A C 1
ATOM 3911 O O . GLY A 1 496 ? 4.509 -18.318 -12.603 1.00 93.06 496 GLY A O 1
ATOM 3912 N N . VAL A 1 497 ? 3.513 -16.331 -12.909 1.00 92.88 497 VAL A N 1
ATOM 3913 C CA . VAL A 1 497 ? 4.133 -16.075 -14.226 1.00 92.88 497 VAL A CA 1
ATOM 3914 C C . VAL A 1 497 ? 5.639 -15.811 -14.107 1.00 92.88 497 VAL A C 1
ATOM 3916 O O . VAL A 1 497 ? 6.399 -16.191 -15.000 1.00 92.88 497 VAL A O 1
ATOM 3919 N N . GLN A 1 498 ? 6.103 -15.193 -13.018 1.00 93.38 498 GLN A N 1
ATOM 3920 C CA . GLN A 1 498 ? 7.526 -14.983 -12.749 1.00 93.38 498 GLN A CA 1
ATOM 3921 C C . GLN A 1 498 ? 8.247 -16.317 -12.499 1.00 93.38 498 GLN A C 1
ATOM 3923 O O . GLN A 1 498 ? 9.313 -16.541 -13.081 1.00 93.38 498 GLN A O 1
ATOM 3928 N N . ASP A 1 499 ? 7.654 -17.215 -11.711 1.00 87.94 499 ASP A N 1
ATOM 3929 C CA . ASP A 1 499 ? 8.187 -18.557 -11.459 1.00 87.94 499 ASP A CA 1
ATOM 3930 C C . ASP A 1 499 ? 8.150 -19.443 -12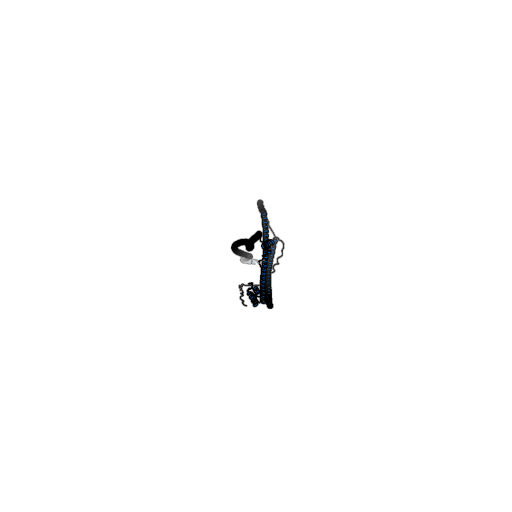.714 1.00 87.94 499 ASP A C 1
ATOM 3932 O O . ASP A 1 499 ? 9.148 -20.104 -13.019 1.00 87.94 499 ASP A O 1
ATOM 3936 N N . GLU A 1 500 ? 7.074 -19.401 -13.512 1.00 91.75 500 GLU A N 1
ATOM 3937 C CA . GLU A 1 500 ? 7.021 -20.077 -14.817 1.00 91.75 500 GLU A CA 1
ATOM 3938 C C . GLU A 1 500 ? 8.105 -19.536 -15.765 1.00 91.75 500 GLU A C 1
ATOM 3940 O O . GLU A 1 500 ? 8.843 -20.307 -16.381 1.00 91.75 500 GLU A O 1
ATOM 3945 N N . CYS A 1 501 ? 8.288 -18.213 -15.832 1.00 88.38 501 CYS A N 1
ATOM 3946 C CA . CYS A 1 501 ? 9.372 -17.603 -16.602 1.00 88.38 501 CYS A CA 1
ATOM 3947 C C . CYS A 1 501 ? 10.761 -18.026 -16.097 1.00 88.38 501 CYS A C 1
ATOM 3949 O O . CYS A 1 501 ? 11.676 -18.181 -16.909 1.00 88.38 501 CYS A O 1
ATOM 3951 N N . GLY A 1 502 ? 10.940 -18.215 -14.788 1.00 87.62 502 GLY A N 1
ATOM 3952 C CA . GLY A 1 502 ? 12.163 -18.763 -14.199 1.00 87.62 502 GLY A CA 1
ATOM 3953 C C . GLY A 1 502 ? 12.404 -20.212 -14.626 1.00 87.62 502 GLY A C 1
ATOM 3954 O O . GLY A 1 502 ? 13.485 -20.544 -15.117 1.00 87.62 502 GLY A O 1
ATOM 3955 N N . LEU A 1 503 ? 11.381 -21.062 -14.516 1.00 86.56 503 LEU A N 1
ATOM 3956 C CA . LEU A 1 503 ? 11.415 -22.465 -14.930 1.00 86.56 503 LEU A CA 1
ATOM 3957 C C . LEU A 1 503 ? 11.725 -22.618 -16.427 1.00 86.56 503 LEU A C 1
ATOM 3959 O O . LEU A 1 503 ? 12.630 -23.369 -16.787 1.00 86.56 503 LEU A O 1
ATOM 3963 N N . LEU A 1 504 ? 11.038 -21.873 -17.296 1.00 88.31 504 LEU A N 1
ATOM 3964 C CA . LEU A 1 504 ? 11.255 -21.907 -18.746 1.00 88.31 504 LEU A CA 1
ATOM 3965 C C . LEU A 1 504 ? 12.662 -21.422 -19.131 1.00 88.31 504 LEU A C 1
ATOM 3967 O O . LEU A 1 504 ? 13.293 -22.008 -20.011 1.00 88.31 504 LEU A O 1
ATOM 3971 N N . ARG A 1 505 ? 13.203 -20.399 -18.451 1.00 88.31 505 ARG A N 1
ATOM 3972 C CA . ARG A 1 505 ? 14.595 -19.952 -18.659 1.00 88.31 505 ARG A CA 1
ATOM 3973 C C . ARG A 1 505 ? 15.603 -21.041 -18.288 1.00 88.31 505 ARG A C 1
ATOM 3975 O O . ARG A 1 505 ? 16.520 -21.276 -19.074 1.00 88.31 505 ARG A O 1
ATOM 3982 N N . ARG A 1 506 ? 15.409 -21.730 -17.156 1.00 84.06 506 ARG A N 1
ATOM 3983 C CA . ARG A 1 506 ? 16.253 -22.866 -16.737 1.00 84.06 506 ARG A CA 1
ATOM 3984 C C . ARG A 1 506 ? 16.164 -24.024 -17.735 1.00 84.06 506 ARG A C 1
ATOM 3986 O O . ARG A 1 506 ? 17.193 -24.468 -18.224 1.00 84.06 506 ARG A O 1
ATOM 3993 N N . GLN A 1 507 ? 14.960 -24.413 -18.166 1.00 86.31 507 GLN A N 1
ATOM 3994 C CA . GLN A 1 507 ? 14.776 -25.446 -19.199 1.00 86.31 507 GLN A CA 1
ATOM 3995 C C . GLN A 1 507 ? 15.491 -25.099 -20.518 1.00 86.31 507 GLN A C 1
ATOM 3997 O O . GLN A 1 507 ? 16.114 -25.964 -21.132 1.00 86.31 507 GLN A O 1
ATOM 4002 N N . VAL A 1 508 ? 15.455 -23.834 -20.954 1.00 87.25 508 VAL A N 1
ATOM 4003 C CA . VAL A 1 508 ? 16.201 -23.378 -22.141 1.00 87.25 508 VAL A CA 1
ATOM 4004 C C . VAL A 1 508 ? 17.718 -23.419 -21.915 1.00 87.25 508 VAL A C 1
ATOM 4006 O O . VAL A 1 508 ? 18.450 -23.781 -22.838 1.00 87.25 508 VAL A O 1
ATOM 4009 N N . GLN A 1 509 ? 18.210 -23.103 -20.714 1.00 86.44 509 GLN A N 1
ATOM 4010 C CA . GLN A 1 509 ? 19.629 -23.236 -20.357 1.00 86.44 509 GLN A CA 1
ATOM 4011 C C . GLN A 1 509 ? 20.076 -24.707 -20.346 1.00 86.44 509 GLN A C 1
ATOM 4013 O O . GLN A 1 509 ? 21.050 -25.037 -21.024 1.00 86.44 509 GLN A O 1
ATOM 4018 N N . ASP A 1 510 ? 19.332 -25.594 -19.682 1.00 86.19 510 ASP A N 1
ATOM 4019 C CA . ASP A 1 510 ? 19.587 -27.038 -19.640 1.00 86.19 510 ASP A CA 1
ATOM 4020 C C . ASP A 1 510 ? 19.614 -27.638 -21.061 1.00 86.19 510 ASP A C 1
ATOM 4022 O O . ASP A 1 510 ? 20.596 -28.273 -21.458 1.00 86.19 510 ASP A O 1
ATOM 4026 N N . MET A 1 511 ? 18.598 -27.355 -21.889 1.00 83.94 511 MET A N 1
ATOM 4027 C CA . MET A 1 511 ? 18.580 -27.770 -23.300 1.00 83.94 511 MET A CA 1
ATOM 4028 C C . MET A 1 511 ? 19.760 -27.192 -24.093 1.00 83.94 511 MET A C 1
ATOM 4030 O O . MET A 1 511 ? 20.330 -27.879 -24.941 1.00 83.94 511 MET A O 1
ATOM 4034 N N . THR A 1 512 ? 20.173 -25.950 -23.822 1.00 87.50 512 THR A N 1
ATOM 4035 C CA . THR A 1 512 ? 21.341 -25.336 -24.476 1.00 87.50 512 THR A CA 1
ATOM 4036 C C . THR A 1 512 ? 22.636 -26.051 -24.089 1.00 87.50 512 THR A C 1
ATOM 4038 O O . THR A 1 512 ? 23.481 -26.282 -24.955 1.00 87.50 512 THR A O 1
ATOM 4041 N N . ILE A 1 513 ? 22.794 -26.452 -22.823 1.00 85.31 513 ILE A N 1
ATOM 4042 C CA . ILE A 1 513 ? 23.942 -27.230 -22.335 1.00 85.31 513 ILE A CA 1
ATOM 4043 C C . ILE A 1 513 ? 23.951 -28.627 -22.976 1.00 85.31 513 ILE A C 1
ATOM 4045 O O . ILE A 1 513 ? 24.996 -29.067 -23.462 1.00 85.31 513 ILE A O 1
ATOM 4049 N N . GLN A 1 514 ? 22.797 -29.293 -23.068 1.00 84.50 514 GLN A N 1
ATOM 4050 C CA . GLN A 1 514 ? 22.647 -30.583 -23.752 1.00 84.50 514 GLN A CA 1
ATOM 4051 C C . GLN A 1 514 ? 22.993 -30.506 -25.246 1.00 84.50 514 GLN A C 1
ATOM 4053 O O . GLN A 1 514 ? 23.792 -31.309 -25.730 1.00 84.50 514 GLN A O 1
ATOM 4058 N N . LEU A 1 515 ? 22.437 -29.530 -25.973 1.00 84.31 515 LEU A N 1
ATOM 4059 C CA . LEU A 1 515 ? 22.694 -29.325 -27.403 1.00 84.31 515 LEU A CA 1
ATOM 4060 C C . LEU A 1 515 ? 24.164 -28.980 -27.667 1.00 84.31 515 LEU A C 1
ATOM 4062 O O . LEU A 1 515 ? 24.780 -29.574 -28.546 1.00 84.31 515 LEU A O 1
ATOM 4066 N N . ARG A 1 516 ? 24.752 -28.085 -26.864 1.00 85.06 516 ARG A N 1
ATOM 4067 C CA . ARG A 1 516 ? 26.188 -27.758 -26.884 1.00 85.06 516 ARG A CA 1
ATOM 4068 C C . ARG A 1 516 ? 27.052 -29.004 -26.673 1.00 85.06 516 ARG A C 1
ATOM 4070 O O . ARG A 1 516 ? 28.005 -29.221 -27.414 1.00 85.06 516 ARG A O 1
ATOM 4077 N N . SER A 1 517 ? 26.691 -29.842 -25.701 1.00 83.62 517 SER A N 1
ATOM 4078 C CA . SER A 1 517 ? 27.399 -31.088 -25.389 1.00 83.62 517 SER A CA 1
ATOM 4079 C C . SER A 1 517 ? 27.314 -32.122 -26.514 1.00 83.62 517 SER A C 1
ATOM 4081 O O . SER A 1 517 ? 28.316 -32.768 -26.815 1.00 83.62 517 SER A O 1
ATOM 4083 N N . LEU A 1 518 ? 26.163 -32.232 -27.182 1.00 83.50 518 LEU A N 1
ATOM 4084 C CA . LEU A 1 518 ? 25.982 -33.094 -28.352 1.00 83.50 518 LEU A CA 1
ATOM 4085 C C . LEU A 1 518 ? 26.767 -32.580 -29.569 1.00 83.50 518 LEU A C 1
ATOM 4087 O O . LEU A 1 518 ? 27.460 -33.360 -30.217 1.00 83.50 518 LEU A O 1
ATOM 4091 N N . LEU A 1 519 ? 26.693 -31.277 -29.864 1.00 84.31 519 LEU A N 1
ATOM 4092 C CA . LEU A 1 519 ? 27.376 -30.666 -31.009 1.00 84.31 519 LEU A CA 1
ATOM 4093 C C . LEU A 1 519 ? 28.901 -30.786 -30.894 1.00 84.31 519 LEU A C 1
ATOM 4095 O O . LEU A 1 519 ? 29.537 -31.271 -31.825 1.00 84.31 519 LEU A O 1
ATOM 4099 N N . TRP A 1 520 ? 29.483 -30.420 -29.748 1.00 87.00 520 TRP A N 1
ATOM 4100 C CA . TRP A 1 520 ? 30.938 -30.466 -29.562 1.00 87.00 520 TRP A CA 1
ATOM 4101 C C . TRP A 1 520 ? 31.494 -31.894 -29.468 1.00 87.00 520 TRP A C 1
ATOM 4103 O O . TRP A 1 520 ? 32.612 -32.131 -29.920 1.00 87.00 520 TRP A O 1
ATOM 4113 N N . ARG A 1 521 ? 30.730 -32.873 -28.954 1.00 80.69 521 ARG A N 1
ATOM 4114 C CA . ARG A 1 521 ? 31.124 -34.292 -29.066 1.00 80.69 521 ARG A CA 1
ATOM 4115 C C . ARG A 1 521 ? 31.111 -34.761 -30.511 1.00 80.69 521 ARG A C 1
ATOM 4117 O O . ARG A 1 521 ? 32.104 -35.316 -30.961 1.00 80.69 521 ARG A O 1
ATOM 4124 N N . ARG A 1 522 ? 30.041 -34.471 -31.254 1.00 82.75 522 ARG A N 1
ATOM 4125 C CA . ARG A 1 522 ? 29.939 -34.839 -32.668 1.00 82.75 522 ARG A CA 1
ATOM 4126 C C . ARG A 1 522 ? 31.063 -34.219 -33.506 1.00 82.75 522 ARG A C 1
ATOM 4128 O O . ARG A 1 522 ? 31.646 -34.899 -34.339 1.00 82.75 522 ARG A O 1
ATOM 4135 N N . GLU A 1 523 ? 31.412 -32.959 -33.261 1.00 83.19 523 GLU A N 1
ATOM 4136 C CA . GLU A 1 523 ? 32.531 -32.295 -33.938 1.00 83.19 523 GLU A CA 1
ATOM 4137 C C . GLU A 1 523 ? 33.891 -32.921 -33.572 1.00 83.19 523 GLU A C 1
ATOM 4139 O O . GLU A 1 523 ? 34.746 -33.079 -34.446 1.00 83.19 523 GLU A O 1
ATOM 4144 N N . ALA A 1 524 ? 34.070 -33.353 -32.317 1.00 84.31 524 ALA A N 1
ATOM 4145 C CA . ALA A 1 524 ? 35.253 -34.089 -31.864 1.00 84.31 524 ALA A CA 1
ATOM 4146 C C . ALA A 1 524 ? 35.323 -35.532 -32.406 1.00 84.31 524 ALA A C 1
ATOM 4148 O O . ALA A 1 524 ? 36.422 -36.066 -32.555 1.00 84.31 524 ALA A O 1
ATOM 4149 N N . GLU A 1 525 ? 34.184 -36.157 -32.711 1.00 81.25 525 GLU A N 1
ATOM 4150 C CA . GLU A 1 525 ? 34.086 -37.473 -33.359 1.00 81.25 525 GLU A CA 1
ATOM 4151 C C . GLU A 1 525 ? 34.346 -37.389 -34.871 1.00 81.25 525 GLU A C 1
ATOM 4153 O O . GLU A 1 525 ? 35.095 -38.202 -35.408 1.00 81.25 525 GLU A O 1
ATOM 4158 N N . GLU A 1 526 ? 33.772 -36.395 -35.559 1.00 84.50 526 GLU A N 1
ATOM 4159 C CA . GLU A 1 526 ? 33.905 -36.220 -37.013 1.00 84.50 526 GLU A CA 1
ATOM 4160 C C . GLU A 1 526 ? 35.278 -35.653 -37.422 1.00 84.50 526 GLU A C 1
ATOM 4162 O O . GLU A 1 526 ? 35.832 -36.081 -38.434 1.00 84.50 526 GLU A O 1
ATOM 4167 N N . ASN A 1 527 ? 35.847 -34.720 -36.644 1.00 84.56 527 ASN A N 1
ATOM 4168 C CA . ASN A 1 527 ? 37.091 -34.009 -36.991 1.00 84.56 527 ASN A CA 1
ATOM 4169 C C . ASN A 1 527 ? 38.270 -34.267 -36.028 1.00 84.56 527 ASN A C 1
ATOM 4171 O O . ASN A 1 527 ? 39.384 -33.804 -36.282 1.00 84.56 527 ASN A O 1
ATOM 4175 N N . GLY A 1 528 ? 38.050 -35.009 -34.938 1.00 80.31 528 GLY A N 1
ATOM 4176 C CA . GLY A 1 528 ? 39.034 -35.230 -33.876 1.00 80.31 528 GLY A CA 1
ATOM 4177 C C . GLY A 1 528 ? 39.087 -34.082 -32.859 1.00 80.31 528 GLY A C 1
ATOM 4178 O O . GLY A 1 528 ? 39.013 -32.912 -33.216 1.00 80.31 528 GLY A O 1
ATOM 4179 N N . LEU A 1 529 ? 39.287 -34.406 -31.575 1.00 79.19 529 LEU A N 1
ATOM 4180 C CA . LEU A 1 529 ? 39.233 -33.451 -30.449 1.00 79.19 529 LEU A CA 1
ATOM 4181 C C . LEU A 1 529 ? 40.109 -32.189 -30.628 1.00 79.19 529 LEU A C 1
ATOM 4183 O O . LEU A 1 529 ? 39.785 -31.134 -30.091 1.00 79.19 529 LEU A O 1
ATOM 4187 N N . GLY A 1 530 ? 41.200 -32.280 -31.395 1.00 76.88 530 GLY A N 1
ATOM 4188 C CA . GLY A 1 530 ? 42.106 -31.161 -31.676 1.00 76.88 530 GLY A CA 1
ATOM 4189 C C . GLY A 1 530 ? 41.568 -30.085 -32.630 1.00 76.88 530 GLY A C 1
ATOM 4190 O O . GLY A 1 530 ? 42.234 -29.063 -32.780 1.00 76.88 530 GLY A O 1
ATOM 4191 N N . SER A 1 531 ? 40.409 -30.280 -33.273 1.00 79.69 531 SER A N 1
ATOM 4192 C CA . SER A 1 531 ? 39.772 -29.255 -34.118 1.00 79.69 531 SER A CA 1
ATOM 4193 C C . SER A 1 531 ? 39.081 -28.152 -33.307 1.00 79.69 531 SER A C 1
ATOM 4195 O O . SER A 1 531 ? 38.981 -27.017 -33.774 1.00 79.69 531 SER A O 1
ATOM 4197 N N . LEU A 1 532 ? 38.625 -28.467 -32.090 1.00 83.25 532 LEU A N 1
ATOM 4198 C CA . LEU A 1 532 ? 37.858 -27.550 -31.252 1.00 83.25 532 LEU A CA 1
ATOM 4199 C C . LEU A 1 532 ? 38.765 -26.525 -30.542 1.00 83.25 532 LEU A C 1
ATOM 4201 O O . LEU A 1 532 ? 39.897 -26.852 -30.180 1.00 83.25 532 LEU A O 1
ATOM 4205 N N . PRO A 1 533 ? 38.275 -25.307 -30.240 1.00 84.62 533 PRO A N 1
ATOM 4206 C CA . PRO A 1 533 ? 38.936 -24.371 -29.329 1.00 84.62 533 PRO A CA 1
ATOM 4207 C C . PRO A 1 533 ? 39.194 -24.973 -27.939 1.00 84.62 533 PRO A C 1
ATOM 4209 O O . PRO A 1 533 ? 38.388 -25.755 -27.434 1.00 84.62 533 PRO A O 1
ATOM 4212 N N . ALA A 1 534 ? 40.278 -24.553 -27.279 1.00 82.69 534 ALA A N 1
ATOM 4213 C CA . ALA A 1 534 ? 40.750 -25.140 -26.018 1.00 82.69 534 ALA A CA 1
ATOM 4214 C C . ALA A 1 534 ? 39.685 -25.213 -24.903 1.00 82.69 534 ALA A C 1
ATOM 4216 O O . ALA A 1 534 ? 39.642 -26.189 -24.159 1.00 82.69 534 ALA A O 1
ATOM 4217 N N . ASP A 1 535 ? 38.796 -24.225 -24.795 1.00 79.50 535 ASP A N 1
ATOM 4218 C CA . ASP A 1 535 ? 37.753 -24.217 -23.758 1.00 79.50 535 ASP A CA 1
ATOM 4219 C C . ASP A 1 535 ? 36.592 -25.176 -24.077 1.00 79.50 535 ASP A C 1
ATOM 4221 O O . ASP A 1 535 ? 35.984 -25.751 -23.175 1.00 79.50 535 ASP A O 1
ATOM 4225 N N . GLN A 1 536 ? 36.345 -25.441 -25.364 1.00 82.81 536 GLN A N 1
ATOM 4226 C CA . GLN A 1 536 ? 35.411 -26.480 -25.803 1.00 82.81 536 GLN A CA 1
ATOM 4227 C C . GLN A 1 536 ? 36.024 -27.876 -25.614 1.00 82.81 536 GLN A C 1
ATOM 4229 O O . GLN A 1 536 ? 35.327 -28.788 -25.172 1.00 82.81 536 GLN A O 1
ATOM 4234 N N . GLN A 1 537 ? 37.337 -28.034 -25.851 1.00 81.69 537 GLN A N 1
ATOM 4235 C CA . GLN A 1 537 ? 38.069 -29.269 -25.534 1.00 81.69 537 GLN A CA 1
ATOM 4236 C C . GLN A 1 537 ? 37.969 -29.618 -24.040 1.00 81.69 537 GLN A C 1
ATOM 4238 O O . GLN A 1 537 ? 37.650 -30.762 -23.717 1.00 81.69 537 GLN A O 1
ATOM 4243 N N . LYS A 1 538 ? 38.178 -28.641 -23.138 1.00 80.56 538 LYS A N 1
ATOM 4244 C CA . LYS A 1 538 ? 37.983 -28.815 -21.684 1.00 80.56 538 LYS A CA 1
ATOM 4245 C C . LYS A 1 538 ? 36.560 -29.269 -21.367 1.00 80.56 538 LYS A C 1
ATOM 4247 O O . LYS A 1 538 ? 36.385 -30.341 -20.808 1.00 80.56 538 LYS A O 1
ATOM 4252 N N . PHE A 1 539 ? 35.540 -28.529 -21.815 1.00 82.94 539 PHE A N 1
ATOM 4253 C CA . PHE A 1 539 ? 34.140 -28.889 -21.562 1.00 82.94 539 PHE A CA 1
ATOM 4254 C C . PHE A 1 539 ? 33.793 -30.303 -22.062 1.00 82.94 539 PHE A C 1
ATOM 4256 O O . PHE A 1 539 ? 33.085 -31.049 -21.379 1.00 82.94 539 PHE A O 1
ATOM 4263 N N . VAL A 1 540 ? 34.285 -30.708 -23.240 1.00 79.75 540 VAL A N 1
ATOM 4264 C CA . VAL A 1 540 ? 34.100 -32.080 -23.735 1.00 79.75 540 VAL A CA 1
ATOM 4265 C C . VAL A 1 540 ? 34.802 -33.077 -22.810 1.00 79.75 540 VAL A C 1
ATOM 4267 O O . VAL A 1 540 ? 34.160 -34.037 -22.392 1.00 79.75 540 VAL A O 1
ATOM 4270 N N . LEU A 1 541 ? 36.059 -32.840 -22.425 1.00 79.06 541 LEU A N 1
ATOM 4271 C CA . LEU A 1 541 ? 36.825 -33.716 -21.532 1.00 79.06 541 LEU A CA 1
ATOM 4272 C C . LEU A 1 541 ? 36.186 -33.853 -20.137 1.00 79.06 541 LEU A C 1
ATOM 4274 O O . LEU A 1 541 ? 36.035 -34.972 -19.643 1.00 79.06 541 LEU A O 1
ATOM 4278 N N . ASP A 1 542 ? 35.758 -32.748 -19.530 1.00 77.31 542 ASP A N 1
ATOM 4279 C CA . ASP A 1 542 ? 35.175 -32.704 -18.186 1.00 77.31 542 ASP A CA 1
ATOM 4280 C C . ASP A 1 542 ? 33.784 -33.348 -18.160 1.00 77.31 542 ASP A C 1
ATOM 4282 O O . ASP A 1 542 ? 33.501 -34.205 -17.318 1.00 77.31 542 ASP A O 1
ATOM 4286 N N . THR A 1 543 ? 32.924 -33.032 -19.138 1.00 74.62 543 THR A N 1
ATOM 4287 C CA . THR A 1 543 ? 31.610 -33.690 -19.246 1.00 74.62 543 THR A CA 1
ATOM 4288 C C . THR A 1 543 ? 31.738 -35.173 -19.600 1.00 74.62 543 THR A C 1
ATOM 4290 O O . THR A 1 543 ? 30.938 -35.983 -19.123 1.00 74.62 543 THR A O 1
ATOM 4293 N N . VAL A 1 544 ? 32.738 -35.575 -20.399 1.00 68.88 544 VAL A N 1
ATOM 4294 C CA . VAL A 1 544 ? 33.048 -36.990 -20.671 1.00 68.88 544 VAL A CA 1
ATOM 4295 C C . VAL A 1 544 ? 33.499 -37.704 -19.397 1.00 68.88 544 VAL A C 1
ATOM 4297 O O . VAL A 1 544 ? 32.929 -38.752 -19.091 1.00 68.88 544 VAL A O 1
ATOM 4300 N N . SER A 1 545 ? 34.419 -37.118 -18.630 1.00 69.25 545 SER A N 1
ATOM 4301 C CA . SER A 1 545 ? 35.022 -37.740 -17.443 1.00 69.25 545 SER A CA 1
ATOM 4302 C C . SER A 1 545 ? 34.068 -37.820 -16.247 1.00 69.25 545 SER A C 1
ATOM 4304 O O . SER A 1 545 ? 33.931 -38.880 -15.643 1.00 69.25 545 SER A O 1
ATOM 4306 N N . SER A 1 546 ? 33.378 -36.723 -15.922 1.00 69.94 546 SER A N 1
ATOM 4307 C CA . SER A 1 546 ? 32.581 -36.599 -14.688 1.00 69.94 546 SER A CA 1
ATOM 4308 C C . SER A 1 546 ? 31.092 -36.911 -14.868 1.00 69.94 546 SER A C 1
ATOM 4310 O O . SER A 1 546 ? 30.382 -37.116 -13.887 1.00 69.94 546 SER A O 1
ATOM 4312 N N . ASN A 1 547 ? 30.604 -36.942 -16.116 1.00 70.06 547 ASN A N 1
ATOM 4313 C CA . ASN A 1 547 ? 29.188 -37.149 -16.468 1.00 70.06 547 ASN A CA 1
ATOM 4314 C C . ASN A 1 547 ? 28.201 -36.171 -15.790 1.00 70.06 547 ASN A C 1
ATOM 4316 O O . ASN A 1 547 ? 27.046 -36.514 -15.547 1.00 70.06 547 ASN A O 1
ATOM 4320 N N . GLN A 1 548 ? 28.682 -34.965 -15.492 1.00 76.31 548 GLN A N 1
ATOM 4321 C CA . GLN A 1 548 ? 27.966 -33.859 -14.855 1.00 76.31 548 GLN A CA 1
ATOM 4322 C C . GLN A 1 548 ? 28.198 -32.581 -15.671 1.00 76.31 548 GLN A C 1
ATOM 4324 O O . GLN A 1 548 ? 29.127 -32.519 -16.484 1.00 76.31 548 GLN A O 1
ATOM 4329 N N . VAL A 1 549 ? 27.371 -31.561 -15.451 1.00 79.44 549 VAL A N 1
ATOM 4330 C CA . VAL A 1 549 ? 27.618 -30.210 -15.980 1.00 79.44 549 VAL A CA 1
ATOM 4331 C C . VAL A 1 549 ? 28.764 -29.557 -15.183 1.00 79.44 549 VAL A C 1
ATOM 4333 O O . VAL A 1 549 ? 28.762 -29.673 -13.957 1.00 79.44 549 VAL A O 1
ATOM 4336 N N . PRO A 1 550 ? 29.749 -28.892 -15.827 1.00 77.69 550 PRO A N 1
ATOM 4337 C CA . PRO A 1 550 ? 30.800 -28.163 -15.118 1.00 77.69 550 PRO A CA 1
ATOM 4338 C C . PRO A 1 550 ? 30.222 -27.028 -14.270 1.00 77.69 550 PRO A C 1
ATOM 4340 O O . PRO A 1 550 ? 29.359 -26.290 -14.744 1.00 77.69 550 PRO A O 1
ATOM 4343 N N . ASP A 1 551 ? 30.733 -26.857 -13.050 1.00 75.31 551 ASP A N 1
ATOM 4344 C CA . ASP A 1 551 ? 30.187 -25.899 -12.076 1.00 75.31 551 ASP A CA 1
ATOM 4345 C C . ASP A 1 551 ? 30.210 -24.436 -12.573 1.00 75.31 551 ASP A C 1
ATOM 4347 O O . ASP A 1 551 ? 29.322 -23.667 -12.228 1.00 75.31 551 ASP A O 1
ATOM 4351 N N . GLU A 1 552 ? 31.133 -24.074 -13.475 1.00 75.94 552 GLU A N 1
ATOM 4352 C CA . GLU A 1 552 ? 31.193 -22.756 -14.145 1.00 75.94 552 GLU A CA 1
ATOM 4353 C C . GLU A 1 552 ? 29.960 -22.415 -15.012 1.00 75.94 552 GLU A C 1
ATOM 4355 O O . GLU A 1 552 ? 29.787 -21.268 -15.424 1.00 75.94 552 GLU A O 1
ATOM 4360 N N . LEU A 1 553 ? 29.124 -23.405 -15.344 1.00 70.94 553 LEU A N 1
ATOM 4361 C CA . LEU A 1 553 ? 27.934 -23.255 -16.192 1.00 70.94 553 LEU A CA 1
ATOM 4362 C C . LEU A 1 553 ? 26.617 -23.436 -15.424 1.00 70.94 553 LEU A C 1
ATOM 4364 O O . LEU A 1 553 ? 25.549 -23.371 -16.035 1.00 70.94 553 LEU A O 1
ATOM 4368 N N . ILE A 1 554 ? 26.685 -23.654 -14.111 1.00 76.12 554 ILE A N 1
ATOM 4369 C CA . ILE A 1 554 ? 25.520 -23.745 -13.233 1.00 76.12 554 ILE A CA 1
ATOM 4370 C C . ILE A 1 554 ? 25.269 -22.344 -12.646 1.00 76.12 554 ILE A C 1
ATOM 4372 O O . ILE A 1 554 ? 26.186 -21.774 -12.058 1.00 76.12 554 ILE A O 1
ATOM 4376 N N . PRO A 1 555 ? 24.068 -21.752 -12.795 1.00 69.94 555 PRO A N 1
ATOM 4377 C CA . PRO A 1 555 ? 23.756 -20.474 -12.156 1.00 69.94 555 PRO A CA 1
ATOM 4378 C C . PRO A 1 555 ? 23.866 -20.556 -10.624 1.00 69.94 555 PRO A C 1
ATOM 4380 O O . PRO A 1 555 ? 23.574 -21.600 -10.040 1.00 69.94 555 PRO A O 1
ATOM 4383 N N . GLU A 1 556 ? 24.216 -19.450 -9.958 1.00 65.38 556 GLU A N 1
ATOM 4384 C CA . GLU A 1 556 ? 24.189 -19.334 -8.486 1.00 65.38 556 GLU A CA 1
ATOM 4385 C C . GLU A 1 556 ? 22.745 -19.183 -7.958 1.00 65.38 556 GLU A C 1
ATOM 4387 O O . GLU A 1 556 ? 22.373 -18.202 -7.319 1.00 65.38 556 GLU A O 1
ATOM 4392 N N . ASP A 1 557 ? 21.916 -20.176 -8.278 1.00 66.31 557 ASP A N 1
ATOM 4393 C CA . ASP A 1 557 ? 20.478 -20.226 -8.025 1.00 66.31 557 ASP A CA 1
ATOM 4394 C C . ASP A 1 557 ? 20.150 -21.057 -6.761 1.00 66.31 557 ASP A C 1
ATOM 4396 O O . ASP A 1 557 ? 21.023 -21.456 -5.984 1.00 66.31 557 ASP A O 1
ATOM 4400 N N . ASN A 1 558 ? 18.863 -21.331 -6.533 1.00 75.44 558 ASN A N 1
ATOM 4401 C CA . ASN A 1 558 ? 18.381 -22.196 -5.454 1.00 75.44 558 ASN A CA 1
ATOM 4402 C C . ASN A 1 558 ? 19.011 -23.607 -5.529 1.00 75.44 558 ASN A C 1
ATOM 4404 O O . ASN A 1 558 ? 18.829 -24.316 -6.518 1.00 75.44 558 ASN A O 1
ATOM 4408 N N . ALA A 1 559 ? 19.671 -24.045 -4.449 1.00 75.50 559 ALA A N 1
ATOM 4409 C CA . ALA A 1 559 ? 20.488 -25.263 -4.379 1.00 75.50 559 ALA A CA 1
ATOM 4410 C C . ALA A 1 559 ? 19.838 -26.540 -4.956 1.00 75.50 559 ALA A C 1
ATOM 4412 O O . ALA A 1 559 ? 20.531 -27.348 -5.576 1.00 75.50 559 ALA A O 1
ATOM 4413 N N . THR A 1 560 ? 18.519 -26.719 -4.810 1.00 78.94 560 THR A N 1
ATOM 4414 C CA . THR A 1 560 ? 17.792 -27.861 -5.396 1.00 78.94 560 THR A CA 1
ATOM 4415 C C . THR A 1 560 ? 17.838 -27.856 -6.928 1.00 78.94 560 THR A C 1
ATOM 4417 O O . THR A 1 560 ? 18.015 -28.907 -7.540 1.00 78.94 560 THR A O 1
ATOM 4420 N N . HIS A 1 561 ? 17.726 -26.681 -7.555 1.00 77.81 561 HIS A N 1
ATOM 4421 C CA . HIS A 1 561 ? 17.825 -26.521 -9.008 1.00 77.81 561 HIS A CA 1
ATOM 4422 C C . HIS A 1 561 ? 19.264 -26.740 -9.483 1.00 77.81 561 HIS A C 1
ATOM 4424 O O . HIS A 1 561 ? 19.484 -27.476 -10.440 1.00 77.81 561 HIS A O 1
ATOM 4430 N N . ASN A 1 562 ? 20.247 -26.202 -8.757 1.00 80.50 562 ASN A N 1
ATOM 4431 C CA . ASN A 1 562 ? 21.667 -26.371 -9.078 1.00 80.50 562 ASN A CA 1
ATOM 4432 C C . ASN A 1 562 ? 22.058 -27.862 -9.042 1.00 80.50 562 ASN A C 1
ATOM 4434 O O . ASN A 1 562 ? 22.783 -28.336 -9.914 1.00 80.50 562 ASN A O 1
ATOM 4438 N N . MET A 1 563 ? 21.519 -28.629 -8.084 1.00 80.25 563 MET A N 1
ATOM 4439 C CA . MET A 1 563 ? 21.669 -30.089 -8.024 1.00 80.25 563 MET A CA 1
ATOM 4440 C C . MET A 1 563 ? 21.025 -30.798 -9.230 1.00 80.25 563 MET A C 1
ATOM 4442 O O . MET A 1 563 ? 21.614 -31.738 -9.764 1.00 80.25 563 MET A O 1
ATOM 4446 N N . ILE A 1 564 ? 19.846 -30.353 -9.684 1.00 80.50 564 ILE A N 1
ATOM 4447 C CA . ILE A 1 564 ? 19.173 -30.903 -10.873 1.00 80.50 564 ILE A CA 1
ATOM 4448 C C . ILE A 1 564 ? 20.008 -30.645 -12.138 1.00 80.50 564 ILE A C 1
ATOM 4450 O O . ILE A 1 564 ? 20.330 -31.600 -12.842 1.00 80.50 564 ILE A O 1
ATOM 4454 N N . THR A 1 565 ? 20.436 -29.402 -12.391 1.00 83.06 565 THR A N 1
ATOM 4455 C CA . THR A 1 565 ? 21.283 -29.060 -13.550 1.00 83.06 565 THR A CA 1
ATOM 4456 C C . THR A 1 565 ? 22.651 -29.754 -13.482 1.00 83.06 565 THR A C 1
ATOM 4458 O O . THR A 1 565 ? 23.148 -30.220 -14.506 1.00 83.06 565 THR A O 1
ATOM 4461 N N . LYS A 1 566 ? 23.246 -29.944 -12.293 1.00 81.50 566 LYS A N 1
ATOM 4462 C CA . LYS A 1 566 ? 24.496 -30.720 -12.144 1.00 81.50 566 LYS A CA 1
ATOM 4463 C C . LYS A 1 566 ? 24.350 -32.177 -12.595 1.00 81.50 566 LYS A C 1
ATOM 4465 O O . LYS A 1 566 ? 25.276 -32.727 -13.194 1.00 81.50 566 LYS A O 1
ATOM 4470 N N . HIS A 1 567 ? 23.187 -32.780 -12.347 1.00 76.81 567 HIS A N 1
ATOM 4471 C CA . HIS A 1 567 ? 22.836 -34.154 -12.727 1.00 76.81 567 HIS A CA 1
ATOM 4472 C C . HIS A 1 567 ? 22.017 -34.257 -14.029 1.00 76.81 567 HIS A C 1
ATOM 4474 O O . HIS A 1 567 ? 21.402 -35.293 -14.296 1.00 76.81 567 HIS A O 1
ATOM 4480 N N . LEU A 1 568 ? 22.026 -33.210 -14.859 1.00 81.19 568 LEU A N 1
ATOM 4481 C CA . LEU A 1 568 ? 21.352 -33.180 -16.154 1.00 81.19 568 LEU A CA 1
ATOM 4482 C C . LEU A 1 568 ? 21.848 -34.309 -17.076 1.00 81.19 568 LEU A C 1
ATOM 4484 O O . LEU A 1 568 ? 23.051 -34.525 -17.229 1.00 81.19 568 LEU A O 1
ATOM 4488 N N . VAL A 1 569 ? 20.919 -35.014 -17.732 1.00 78.62 569 VAL A N 1
ATOM 4489 C CA . VAL A 1 569 ? 21.249 -36.075 -18.702 1.00 78.62 569 VAL A CA 1
ATOM 4490 C C . VAL A 1 569 ? 22.007 -35.461 -19.876 1.00 78.62 569 VAL A C 1
ATOM 4492 O O . VAL A 1 569 ? 21.458 -34.623 -20.593 1.00 78.62 569 VAL A O 1
ATOM 4495 N N . LEU A 1 570 ? 23.253 -35.883 -20.098 1.00 78.94 570 LEU A N 1
ATOM 4496 C CA . LEU A 1 570 ? 24.076 -35.421 -21.217 1.00 78.94 570 LEU A CA 1
ATOM 4497 C C . LEU A 1 570 ? 24.145 -36.506 -22.291 1.00 78.94 570 LEU A C 1
ATOM 4499 O O . LEU A 1 570 ? 24.502 -37.649 -22.016 1.00 78.94 570 LEU A O 1
ATOM 4503 N N . PHE A 1 571 ? 23.849 -36.142 -23.539 1.00 72.62 571 PHE A N 1
ATOM 4504 C CA . PHE A 1 571 ? 23.820 -37.093 -24.649 1.00 72.62 571 PHE A CA 1
ATOM 4505 C C . PHE A 1 571 ? 25.236 -37.595 -24.996 1.00 72.62 571 PHE A C 1
ATOM 4507 O O . PHE A 1 571 ? 25.997 -36.922 -25.696 1.00 72.62 571 PHE A O 1
ATOM 4514 N N . LYS A 1 572 ? 25.600 -38.759 -24.444 1.00 70.75 572 LYS A N 1
ATOM 4515 C CA . LYS A 1 572 ? 26.812 -39.534 -24.755 1.00 70.75 572 LYS A CA 1
ATOM 4516 C C . LYS A 1 572 ? 26.442 -40.727 -25.635 1.00 70.75 572 LYS A C 1
ATOM 4518 O O . LYS A 1 572 ? 26.328 -40.577 -26.843 1.00 70.75 572 LYS A O 1
ATOM 4523 N N . ASN A 1 573 ? 26.166 -41.879 -25.026 1.00 71.88 573 ASN A N 1
ATOM 4524 C CA . ASN A 1 573 ? 25.699 -43.082 -25.707 1.00 71.88 573 ASN A CA 1
ATOM 4525 C C . ASN A 1 573 ? 24.248 -43.402 -25.334 1.00 71.88 573 ASN A C 1
ATOM 4527 O O . ASN A 1 573 ? 23.775 -43.055 -24.252 1.00 71.88 573 ASN A O 1
ATOM 4531 N N . VAL A 1 574 ? 23.557 -44.165 -26.188 1.00 76.75 574 VAL A N 1
ATOM 4532 C CA . VAL A 1 574 ? 22.201 -44.673 -25.894 1.00 76.75 574 VAL A CA 1
ATOM 4533 C C . VAL A 1 574 ? 22.178 -45.505 -24.602 1.00 76.75 574 VAL A C 1
ATOM 4535 O O . VAL A 1 574 ? 21.213 -45.419 -23.849 1.00 76.75 574 VAL A O 1
ATOM 4538 N N . ALA A 1 575 ? 23.250 -46.251 -24.308 1.00 77.19 575 ALA A N 1
ATOM 4539 C CA . ALA A 1 575 ? 23.395 -47.006 -23.062 1.00 77.19 575 ALA A CA 1
ATOM 4540 C C . ALA A 1 575 ? 23.481 -46.090 -21.823 1.00 77.19 575 ALA A C 1
ATOM 4542 O O . ALA A 1 575 ? 22.749 -46.306 -20.859 1.00 77.19 575 ALA A O 1
ATOM 4543 N N . ASP A 1 576 ? 24.299 -45.034 -21.875 1.00 73.19 576 ASP A N 1
ATOM 4544 C CA . ASP A 1 576 ? 24.456 -44.072 -20.772 1.00 73.19 576 ASP A CA 1
ATOM 4545 C C . ASP A 1 576 ? 23.138 -43.333 -20.498 1.00 73.19 576 ASP A C 1
ATOM 4547 O O . ASP A 1 576 ? 22.714 -43.203 -19.352 1.00 73.19 576 ASP A O 1
ATOM 4551 N N . ILE A 1 577 ? 22.443 -42.920 -21.566 1.00 77.00 577 ILE A N 1
ATOM 4552 C CA . ILE A 1 577 ? 21.121 -42.284 -21.499 1.00 77.00 577 ILE A CA 1
ATOM 4553 C C . ILE A 1 577 ? 20.088 -43.250 -20.897 1.00 77.00 577 ILE A C 1
ATOM 4555 O O . ILE A 1 577 ? 19.269 -42.841 -20.077 1.00 77.00 577 ILE A O 1
ATOM 4559 N N . GLN A 1 578 ? 20.117 -44.537 -21.259 1.00 80.00 578 GLN A N 1
ATOM 4560 C CA . GLN A 1 578 ? 19.239 -45.551 -20.667 1.00 80.00 578 GLN A CA 1
ATOM 4561 C C . GLN A 1 578 ? 19.538 -45.784 -19.181 1.00 80.00 578 GLN A C 1
ATOM 4563 O O . GLN A 1 578 ? 18.594 -45.907 -18.400 1.00 80.00 578 GLN A O 1
ATOM 4568 N N . GLN A 1 579 ? 20.811 -45.794 -18.769 1.00 82.19 579 GLN A N 1
ATOM 4569 C CA . GLN A 1 579 ? 21.180 -45.899 -17.357 1.00 82.19 579 GLN A CA 1
ATOM 4570 C C . GLN A 1 579 ? 20.736 -44.658 -16.569 1.00 82.19 579 GLN A C 1
ATOM 4572 O O . GLN A 1 579 ? 20.032 -44.808 -15.570 1.00 82.19 579 GLN A O 1
ATOM 4577 N N . GLN A 1 580 ? 21.064 -43.447 -17.032 1.00 78.19 580 GLN A N 1
ATOM 4578 C CA . GLN A 1 580 ? 20.656 -42.207 -16.361 1.00 78.19 580 GLN A CA 1
ATOM 4579 C C . GLN A 1 580 ? 19.130 -42.077 -16.290 1.00 78.19 580 GLN A C 1
ATOM 4581 O O . GLN A 1 580 ? 18.598 -41.745 -15.236 1.00 78.19 580 GLN A O 1
ATOM 4586 N N . ASN A 1 581 ? 18.396 -42.430 -17.351 1.00 79.25 581 ASN A N 1
ATOM 4587 C CA . ASN A 1 581 ? 16.932 -42.456 -17.310 1.00 79.25 581 ASN A CA 1
ATOM 4588 C C . ASN A 1 581 ? 16.390 -43.523 -16.343 1.00 79.25 581 ASN A C 1
ATOM 4590 O O . ASN A 1 581 ? 15.383 -43.282 -15.684 1.00 79.25 581 ASN A O 1
ATOM 4594 N N . ALA A 1 582 ? 17.037 -44.685 -16.207 1.00 84.06 582 ALA A N 1
ATOM 4595 C CA . ALA A 1 582 ? 16.641 -45.696 -15.223 1.00 84.06 582 ALA A CA 1
ATOM 4596 C C . ALA A 1 582 ? 16.922 -45.252 -13.774 1.00 84.06 582 ALA A C 1
ATOM 4598 O O . ALA A 1 582 ? 16.149 -45.580 -12.873 1.00 84.06 582 ALA A O 1
ATOM 4599 N N . GLU A 1 583 ? 17.994 -44.495 -13.542 1.00 83.62 583 GLU A N 1
ATOM 4600 C CA . GLU A 1 583 ? 18.323 -43.896 -12.244 1.00 83.62 583 GLU A CA 1
ATOM 4601 C C . GLU A 1 583 ? 17.374 -42.737 -11.903 1.00 83.62 583 GLU A C 1
ATOM 4603 O O . GLU A 1 583 ? 16.790 -42.740 -10.820 1.00 83.62 583 GLU A O 1
ATOM 4608 N N . LEU A 1 584 ? 17.096 -41.833 -12.848 1.00 81.31 584 LEU A N 1
ATOM 4609 C CA . LEU A 1 584 ? 16.099 -40.769 -12.691 1.00 81.31 584 LEU A CA 1
ATOM 4610 C C . LEU A 1 584 ? 14.683 -41.322 -12.489 1.00 81.31 584 LEU A C 1
ATOM 4612 O O . LEU A 1 584 ? 13.951 -40.841 -11.632 1.00 81.31 584 LEU A O 1
ATOM 4616 N N . LEU A 1 585 ? 14.284 -42.386 -13.191 1.00 84.38 585 LEU A N 1
ATOM 4617 C CA . LEU A 1 585 ? 12.993 -43.039 -12.942 1.00 84.38 585 LEU A CA 1
ATOM 4618 C C . LEU A 1 585 ? 12.929 -43.724 -11.567 1.00 84.38 585 LEU A C 1
ATOM 4620 O O . LEU A 1 585 ? 11.833 -43.875 -11.028 1.00 84.38 585 LEU A O 1
ATOM 4624 N N . ARG A 1 586 ? 14.061 -44.124 -10.971 1.00 87.75 586 ARG A N 1
ATOM 4625 C CA . ARG A 1 586 ? 14.106 -44.595 -9.574 1.00 87.75 586 ARG A CA 1
ATOM 4626 C C . ARG A 1 586 ? 13.984 -43.434 -8.591 1.00 87.75 586 ARG A C 1
ATOM 4628 O O . ARG A 1 586 ? 13.193 -43.547 -7.658 1.00 87.75 586 ARG A O 1
ATOM 4635 N N . THR A 1 587 ? 14.711 -42.332 -8.790 1.00 83.69 587 THR A N 1
ATOM 4636 C CA . THR A 1 587 ? 14.631 -41.170 -7.888 1.00 83.69 587 THR A CA 1
ATOM 4637 C C . THR A 1 587 ? 13.267 -40.492 -7.970 1.00 83.69 587 THR A C 1
ATOM 4639 O O . THR A 1 587 ? 12.674 -40.255 -6.926 1.00 83.69 587 THR A O 1
ATOM 4642 N N . ILE A 1 588 ? 12.700 -40.295 -9.166 1.00 83.06 588 ILE A N 1
ATOM 4643 C CA . ILE A 1 588 ? 11.345 -39.749 -9.362 1.00 83.06 588 ILE A CA 1
ATOM 4644 C C . ILE A 1 588 ? 10.288 -40.629 -8.680 1.00 83.06 588 ILE A C 1
ATOM 4646 O O . ILE A 1 588 ? 9.413 -40.100 -8.004 1.00 83.06 588 ILE A O 1
ATOM 4650 N N . ARG A 1 589 ? 10.373 -41.965 -8.785 1.00 88.62 589 ARG A N 1
ATOM 4651 C CA . ARG A 1 589 ? 9.444 -42.866 -8.071 1.00 88.62 589 ARG A CA 1
ATOM 4652 C C . ARG A 1 589 ? 9.621 -42.799 -6.557 1.00 88.62 589 ARG A C 1
ATOM 4654 O O . ARG A 1 589 ? 8.628 -42.739 -5.844 1.00 88.62 589 ARG A O 1
ATOM 4661 N N . HIS A 1 590 ? 10.859 -42.765 -6.065 1.00 90.19 590 HIS A N 1
ATOM 4662 C CA . HIS A 1 590 ? 11.127 -42.652 -4.632 1.00 90.19 590 HIS A CA 1
ATOM 4663 C C . HIS A 1 590 ? 10.650 -41.310 -4.055 1.00 90.19 590 HIS A C 1
ATOM 4665 O O . HIS A 1 590 ? 10.027 -41.285 -3.000 1.00 90.19 590 HIS A O 1
ATOM 4671 N N . VAL A 1 591 ? 10.898 -40.204 -4.761 1.00 86.44 591 VAL A N 1
ATOM 4672 C CA . VAL A 1 591 ? 10.430 -38.856 -4.405 1.00 86.44 591 VAL A CA 1
ATOM 4673 C C . VAL A 1 591 ? 8.905 -38.758 -4.519 1.00 86.44 591 VAL A C 1
ATOM 4675 O O . VAL A 1 591 ? 8.277 -38.162 -3.651 1.00 86.44 591 VAL A O 1
ATOM 4678 N N . GLY A 1 592 ? 8.292 -39.422 -5.503 1.00 87.38 592 GLY A N 1
ATOM 4679 C CA . GLY A 1 592 ? 6.840 -39.592 -5.596 1.00 87.38 592 GLY A CA 1
ATOM 4680 C C . GLY A 1 592 ? 6.256 -40.313 -4.377 1.00 87.38 592 GLY A C 1
ATOM 4681 O O . GLY A 1 592 ? 5.378 -39.767 -3.721 1.00 87.38 592 GLY A O 1
ATOM 4682 N N . GLU A 1 593 ? 6.800 -41.476 -3.999 1.00 90.75 593 GLU A N 1
ATOM 4683 C CA . GLU A 1 593 ? 6.398 -42.186 -2.773 1.00 90.75 593 GLU A CA 1
ATOM 4684 C C . GLU A 1 593 ? 6.618 -41.351 -1.497 1.00 90.75 593 GLU A C 1
ATOM 4686 O O . GLU A 1 593 ? 5.842 -41.458 -0.548 1.00 90.75 593 GLU A O 1
ATOM 4691 N N . GLN A 1 594 ? 7.687 -40.549 -1.433 1.00 91.75 594 GLN A N 1
ATOM 4692 C CA . GLN A 1 594 ? 7.954 -39.647 -0.307 1.00 91.75 594 GLN A CA 1
ATOM 4693 C C . GLN A 1 594 ? 6.887 -38.547 -0.230 1.00 91.75 594 GLN A C 1
ATOM 4695 O O . GLN A 1 594 ? 6.318 -38.336 0.841 1.00 91.75 594 GLN A O 1
ATOM 4700 N N . HIS A 1 595 ? 6.569 -37.892 -1.352 1.00 84.62 595 HIS A N 1
ATOM 4701 C CA . HIS A 1 595 ? 5.554 -36.841 -1.405 1.00 84.62 595 HIS A CA 1
ATOM 4702 C C . HIS A 1 595 ? 4.136 -37.373 -1.198 1.00 84.62 595 HIS A C 1
ATOM 4704 O O . HIS A 1 595 ? 3.414 -36.778 -0.414 1.00 84.62 595 HIS A O 1
ATOM 4710 N N . GLU A 1 596 ? 3.749 -38.513 -1.772 1.00 88.94 596 GLU A N 1
ATOM 4711 C CA . GLU A 1 596 ? 2.437 -39.136 -1.529 1.00 88.94 596 GLU A CA 1
ATOM 4712 C C . GLU A 1 596 ? 2.256 -39.484 -0.037 1.00 88.94 596 GLU A C 1
ATOM 4714 O O . GLU A 1 596 ? 1.219 -39.202 0.567 1.00 88.94 596 GLU A O 1
ATOM 4719 N N . ARG A 1 597 ? 3.306 -40.009 0.616 1.00 90.12 597 ARG A N 1
ATOM 4720 C CA . ARG A 1 597 ? 3.316 -40.243 2.073 1.00 90.12 597 ARG A CA 1
ATOM 4721 C C . ARG A 1 597 ? 3.299 -38.945 2.882 1.00 90.12 597 ARG A C 1
ATOM 4723 O O . ARG A 1 597 ? 2.709 -38.925 3.961 1.00 90.12 597 ARG A O 1
ATOM 4730 N N . GLN A 1 598 ? 3.955 -37.886 2.412 1.00 89.50 598 GLN A N 1
ATOM 4731 C CA .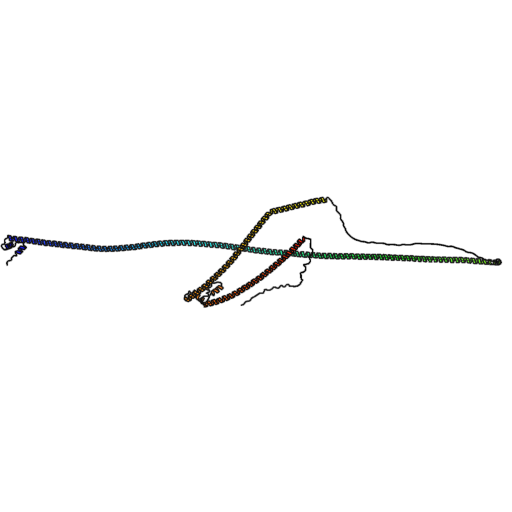 GLN A 1 598 ? 3.959 -36.579 3.072 1.00 89.50 598 GLN A CA 1
ATOM 4732 C C . GLN A 1 598 ? 2.598 -35.889 2.942 1.00 89.50 598 GLN A C 1
ATOM 4734 O O . GLN A 1 598 ? 2.083 -35.392 3.938 1.00 89.50 598 GLN A O 1
ATOM 4739 N N . GLU A 1 599 ? 1.988 -35.907 1.761 1.00 85.56 599 GLU A N 1
ATOM 4740 C CA . GLU A 1 599 ? 0.665 -35.349 1.499 1.00 85.56 599 GLU A CA 1
ATOM 4741 C C . GLU A 1 599 ? -0.404 -36.109 2.287 1.00 85.56 599 GLU A C 1
ATOM 4743 O O . GLU A 1 599 ? -1.183 -35.490 3.001 1.00 85.56 599 GLU A O 1
ATOM 4748 N N . SER A 1 600 ? -0.373 -37.447 2.284 1.00 89.81 600 SER A N 1
ATOM 4749 C CA . SER A 1 600 ? -1.271 -38.270 3.105 1.00 89.81 600 SER A CA 1
ATOM 4750 C C . SER A 1 600 ? -1.155 -37.958 4.608 1.00 89.81 600 SER A C 1
ATOM 4752 O O . SER A 1 600 ? -2.167 -37.907 5.311 1.00 89.81 600 SER A O 1
ATOM 4754 N N . ARG A 1 601 ? 0.058 -37.672 5.111 1.00 91.06 601 ARG A N 1
ATOM 4755 C CA . ARG A 1 601 ? 0.263 -37.179 6.486 1.00 91.06 601 ARG A CA 1
ATOM 4756 C C . ARG A 1 601 ? -0.313 -35.778 6.682 1.00 91.06 601 ARG A C 1
ATOM 4758 O O . ARG A 1 601 ? -1.066 -35.587 7.627 1.00 91.06 601 ARG A O 1
ATOM 4765 N N . MET A 1 602 ? -0.021 -34.834 5.787 1.00 87.06 602 MET A N 1
ATOM 4766 C CA . MET A 1 602 ? -0.529 -33.459 5.859 1.00 87.06 602 MET A CA 1
ATOM 4767 C C . MET A 1 602 ? -2.062 -33.412 5.822 1.00 87.06 602 MET A C 1
ATOM 4769 O O . MET A 1 602 ? -2.658 -32.754 6.666 1.00 87.06 602 MET A O 1
ATOM 4773 N N . GLN A 1 603 ? -2.704 -34.170 4.927 1.00 89.38 603 GLN A N 1
ATOM 4774 C CA . GLN A 1 603 ? -4.159 -34.333 4.880 1.00 89.38 603 GLN A CA 1
ATOM 4775 C C . GLN A 1 603 ? -4.697 -34.966 6.177 1.00 89.38 603 GLN A C 1
ATOM 4777 O O . GLN A 1 603 ? -5.700 -34.504 6.716 1.00 89.38 603 GLN A O 1
ATOM 4782 N N . SER A 1 604 ? -4.024 -35.988 6.725 1.00 89.88 604 SER A N 1
ATOM 4783 C CA . SER A 1 604 ? -4.409 -36.610 8.003 1.00 89.88 604 SER A CA 1
ATOM 4784 C C . SER A 1 604 ? -4.278 -35.657 9.196 1.00 89.88 604 SER A C 1
ATOM 4786 O O . SER A 1 604 ? -5.126 -35.678 10.086 1.00 89.88 604 SER A O 1
ATOM 4788 N N . ASP A 1 605 ? -3.234 -34.830 9.232 1.00 90.81 605 ASP A N 1
ATOM 4789 C CA . ASP A 1 605 ? -2.975 -33.873 10.310 1.00 90.81 605 ASP A CA 1
ATOM 4790 C C . ASP A 1 605 ? -3.839 -32.611 10.185 1.00 90.81 605 ASP A C 1
ATOM 4792 O O . ASP A 1 605 ? -4.243 -32.050 11.202 1.00 90.81 605 ASP A O 1
ATOM 4796 N N . GLN A 1 606 ? -4.197 -32.203 8.966 1.00 89.12 606 GLN A N 1
ATOM 4797 C CA . GLN A 1 606 ? -5.206 -31.174 8.727 1.00 89.12 606 GLN A CA 1
ATOM 4798 C C . GLN A 1 606 ? -6.593 -31.666 9.155 1.00 89.12 606 GLN A C 1
ATOM 4800 O O . GLN A 1 606 ? -7.224 -31.020 9.980 1.00 89.12 606 GLN A O 1
ATOM 4805 N N . TYR A 1 607 ? -7.005 -32.872 8.749 1.00 91.06 607 TYR A N 1
ATOM 4806 C CA . TYR A 1 607 ? -8.274 -33.468 9.187 1.00 91.06 607 TYR A CA 1
ATOM 4807 C C . TYR A 1 607 ? -8.389 -33.600 10.720 1.00 91.06 607 TYR A C 1
ATOM 4809 O O . TYR A 1 607 ? -9.480 -33.456 11.269 1.00 91.06 607 TYR A O 1
ATOM 4817 N N . LYS A 1 608 ? -7.279 -33.842 11.437 1.00 92.06 608 LYS A N 1
ATOM 4818 C CA . LYS A 1 608 ? -7.258 -33.807 12.915 1.00 92.06 608 LYS A CA 1
ATOM 4819 C C . LYS A 1 608 ? -7.539 -32.404 13.451 1.00 92.06 608 LYS A C 1
ATOM 4821 O O . LYS A 1 608 ? -8.400 -32.273 14.314 1.00 92.06 608 LYS A O 1
ATOM 4826 N N . LYS A 1 609 ? -6.868 -31.375 12.921 1.00 91.38 609 LYS A N 1
ATOM 4827 C CA . LYS A 1 609 ? -7.097 -29.970 13.304 1.00 91.38 609 LYS A CA 1
ATOM 4828 C C . LYS A 1 609 ? -8.530 -29.540 13.016 1.00 91.38 609 LYS A C 1
ATOM 4830 O O . LYS A 1 609 ? -9.190 -29.042 13.917 1.00 91.38 609 LYS A O 1
ATOM 4835 N N . ASP A 1 610 ? -9.046 -29.831 11.824 1.00 87.50 610 ASP A N 1
ATOM 4836 C CA . ASP A 1 610 ? -10.432 -29.541 11.445 1.00 87.50 610 ASP A CA 1
ATOM 4837 C C . ASP A 1 610 ? -11.425 -30.197 12.430 1.00 87.50 610 ASP A C 1
ATOM 4839 O O . ASP A 1 610 ? -12.440 -29.608 12.802 1.00 87.50 610 ASP A O 1
ATOM 4843 N N . LEU A 1 611 ? -11.129 -31.415 12.901 1.00 93.19 611 LEU A N 1
ATOM 4844 C CA . LEU A 1 611 ? -11.948 -32.150 13.869 1.00 93.19 611 LEU A CA 1
ATOM 4845 C C . LEU A 1 611 ? -11.822 -31.593 15.302 1.00 93.19 611 LEU A C 1
ATOM 4847 O O . LEU A 1 611 ? -12.826 -31.528 16.016 1.00 93.19 611 LEU A O 1
ATOM 4851 N N . GLU A 1 612 ? -10.632 -31.148 15.712 1.00 92.94 612 GLU A N 1
ATOM 4852 C CA . GLU A 1 612 ? -10.385 -30.438 16.976 1.00 92.94 612 GLU A CA 1
ATOM 4853 C C . GLU A 1 612 ? -11.089 -29.068 16.999 1.00 92.94 612 GLU A C 1
ATOM 4855 O O . GLU A 1 612 ? -11.797 -28.755 17.961 1.00 92.94 612 GLU A O 1
ATOM 4860 N N . GLU A 1 613 ? -10.996 -28.293 15.916 1.00 92.44 613 GLU A N 1
ATOM 4861 C CA . GLU A 1 613 ? -11.689 -27.014 15.731 1.00 92.44 613 GLU A CA 1
ATOM 4862 C C . GLU A 1 613 ? -13.211 -27.196 15.707 1.00 92.44 613 GLU A C 1
ATOM 4864 O O . GLU A 1 613 ? -13.926 -26.492 16.421 1.00 92.44 613 GLU A O 1
ATOM 4869 N N . LEU A 1 614 ? -13.737 -28.197 14.989 1.00 91.50 614 LEU A N 1
ATOM 4870 C CA . LEU A 1 614 ? -15.160 -28.552 15.045 1.00 91.50 614 LEU A CA 1
ATOM 4871 C C . LEU A 1 614 ? -15.598 -28.987 16.453 1.00 91.50 614 LEU A C 1
ATOM 4873 O O . LEU A 1 614 ? -16.736 -28.715 16.846 1.00 91.50 614 LEU A O 1
ATOM 4877 N N . GLY A 1 615 ? -14.723 -29.630 17.229 1.00 92.69 615 GLY A N 1
ATOM 4878 C CA . GLY A 1 615 ? -14.946 -29.927 18.645 1.00 92.69 615 GLY A CA 1
ATOM 4879 C C . GLY A 1 615 ? -15.047 -28.657 19.494 1.00 92.69 615 GLY A C 1
ATOM 4880 O O . GLY A 1 615 ? -16.011 -28.484 20.245 1.00 92.69 615 GLY A O 1
ATOM 4881 N N . HIS A 1 616 ? -14.103 -27.729 19.324 1.00 93.00 616 HIS A N 1
ATOM 4882 C CA . HIS A 1 616 ? -14.083 -26.445 20.024 1.00 93.00 616 HIS A CA 1
ATOM 4883 C C . HIS A 1 616 ? -15.296 -25.571 19.661 1.00 93.00 616 HIS A C 1
ATOM 4885 O O . HIS A 1 616 ? -15.930 -24.992 20.546 1.00 93.00 616 HIS A O 1
ATOM 4891 N N . LEU A 1 617 ? -15.668 -25.503 18.381 1.00 90.25 617 LEU A N 1
ATOM 4892 C CA . LEU A 1 617 ? -16.840 -24.768 17.903 1.00 90.25 617 LEU A CA 1
ATOM 4893 C C . LEU A 1 617 ? -18.140 -25.363 18.457 1.00 90.25 617 LEU A C 1
ATOM 4895 O O . LEU A 1 617 ? -19.003 -24.613 18.906 1.00 90.25 617 LEU A O 1
ATOM 4899 N N . ARG A 1 618 ? -18.271 -26.697 18.516 1.00 93.81 618 ARG A N 1
ATOM 4900 C CA . ARG A 1 618 ? -19.416 -27.359 19.175 1.00 93.81 618 ARG A CA 1
ATOM 4901 C C . ARG A 1 618 ? -19.491 -27.041 20.668 1.00 93.81 618 ARG A C 1
ATOM 4903 O O . ARG A 1 618 ? -20.593 -26.849 21.174 1.00 93.81 618 ARG A O 1
ATOM 4910 N N . SER A 1 619 ? -18.348 -26.951 21.351 1.00 94.06 619 SER A N 1
ATOM 4911 C CA . SER A 1 619 ? -18.281 -26.550 22.762 1.00 94.06 619 SER A CA 1
ATOM 4912 C C . SER A 1 619 ? -18.762 -25.107 22.966 1.00 94.06 619 SER A C 1
ATOM 4914 O O . SER A 1 619 ? -19.650 -24.869 23.784 1.00 94.06 619 SER A O 1
ATOM 4916 N N . ILE A 1 620 ? -18.280 -24.159 22.146 1.00 94.31 620 ILE A N 1
ATOM 4917 C CA . ILE A 1 620 ? -18.761 -22.765 22.160 1.00 94.31 620 ILE A CA 1
ATOM 4918 C C . ILE A 1 620 ? -20.264 -22.717 21.876 1.00 94.31 620 ILE A C 1
ATOM 4920 O O . ILE A 1 620 ? -20.997 -22.056 22.604 1.00 94.31 620 ILE A O 1
ATOM 4924 N N . VAL A 1 621 ? -20.749 -23.416 20.844 1.00 93.06 621 VAL A N 1
ATOM 4925 C CA . VAL A 1 621 ? -22.180 -23.425 20.509 1.00 93.06 621 VAL A CA 1
ATOM 4926 C C . VAL A 1 621 ? -23.005 -23.949 21.682 1.00 93.06 621 VAL A C 1
ATOM 4928 O O . VAL A 1 621 ? -23.988 -23.306 22.022 1.00 93.06 621 VAL A O 1
ATOM 4931 N N . ALA A 1 622 ? -22.586 -25.026 22.357 1.00 93.94 622 ALA A N 1
ATOM 4932 C CA . ALA A 1 622 ? -23.264 -25.538 23.551 1.00 93.94 622 ALA A CA 1
ATOM 4933 C C . ALA A 1 622 ? -23.279 -24.524 24.716 1.00 93.94 622 ALA A C 1
ATOM 4935 O O . ALA A 1 622 ? -24.328 -24.322 25.330 1.00 93.94 622 ALA A O 1
ATOM 4936 N N . GLU A 1 623 ? -22.160 -23.840 24.977 1.00 94.38 623 GLU A N 1
ATOM 4937 C CA . GLU A 1 623 ? -22.058 -22.771 25.983 1.00 94.38 623 GLU A CA 1
ATOM 4938 C C . GLU A 1 623 ? -22.990 -21.590 25.654 1.00 94.38 623 GLU A C 1
ATOM 4940 O O . GLU A 1 623 ? -23.689 -21.076 26.531 1.00 94.38 623 GLU A O 1
ATOM 4945 N N . LYS A 1 624 ? -23.052 -21.170 24.383 1.00 90.94 624 LYS A N 1
ATOM 4946 C CA . LYS A 1 624 ? -23.948 -20.096 23.926 1.00 90.94 624 LYS A CA 1
ATOM 4947 C C . LYS A 1 624 ? -25.411 -20.515 23.968 1.00 90.94 624 LYS A C 1
ATOM 4949 O O . LYS A 1 624 ? -26.249 -19.721 24.384 1.00 90.94 624 LYS A O 1
ATOM 4954 N N . ASP A 1 625 ? -25.713 -21.765 23.648 1.00 93.81 625 ASP A N 1
ATOM 4955 C CA . ASP A 1 625 ? -27.035 -22.362 23.803 1.00 93.81 625 ASP A CA 1
ATOM 4956 C C . ASP A 1 625 ? -27.487 -22.380 25.272 1.00 93.81 625 ASP A C 1
ATOM 4958 O O . ASP A 1 625 ? -28.646 -22.092 25.569 1.00 93.81 625 ASP A O 1
ATOM 4962 N N . GLU A 1 626 ? -26.594 -22.711 26.208 1.00 94.69 626 GLU A N 1
ATOM 4963 C CA . GLU A 1 626 ? -26.876 -22.678 27.647 1.00 94.69 626 GLU A CA 1
ATOM 4964 C C . GLU A 1 626 ? -27.017 -21.241 28.171 1.00 94.69 626 GLU A C 1
ATOM 4966 O O . GLU A 1 626 ? -27.949 -20.946 28.923 1.00 94.69 626 GLU A O 1
ATOM 4971 N N . GLN A 1 627 ? -26.197 -20.303 27.688 1.00 93.69 627 GLN A N 1
ATOM 4972 C CA . GLN A 1 627 ? -26.367 -18.873 27.962 1.00 93.69 627 GLN A CA 1
ATOM 4973 C C . GLN A 1 627 ? -27.724 -18.367 27.447 1.00 93.69 627 GLN A C 1
ATOM 4975 O O . GLN A 1 627 ? -28.463 -17.749 28.214 1.00 93.69 627 GLN A O 1
ATOM 4980 N N . ILE A 1 628 ? -28.126 -18.710 26.220 1.00 92.44 628 ILE A N 1
ATOM 4981 C CA . ILE A 1 628 ? -29.444 -18.378 25.653 1.00 92.44 628 ILE A CA 1
ATOM 4982 C C . ILE A 1 628 ? -30.577 -19.021 26.465 1.00 92.44 628 ILE A C 1
ATOM 4984 O O . ILE A 1 628 ? -31.567 -18.346 26.758 1.00 92.44 628 ILE A O 1
ATOM 4988 N N . LYS A 1 629 ? -30.443 -20.284 26.894 1.00 93.31 629 LYS A N 1
ATOM 4989 C CA . LYS A 1 629 ? -31.422 -20.961 27.769 1.00 93.31 629 LYS A CA 1
ATOM 4990 C C . LYS A 1 629 ? -31.538 -20.256 29.124 1.00 93.31 629 LYS A C 1
ATOM 4992 O O . LYS A 1 629 ? -32.656 -19.982 29.558 1.00 93.31 629 LYS A O 1
ATOM 4997 N N . SER A 1 630 ? -30.424 -19.873 29.751 1.00 95.31 630 SER A N 1
ATOM 4998 C CA . SER A 1 630 ? -30.418 -19.149 31.032 1.00 95.31 630 SER A CA 1
ATOM 4999 C C . SER A 1 630 ? -31.020 -17.740 30.920 1.00 95.31 630 SER A C 1
ATOM 5001 O O . SER A 1 630 ? -31.819 -17.341 31.769 1.00 95.31 630 SER A O 1
ATOM 5003 N N . LEU A 1 631 ? -30.730 -17.009 29.837 1.00 91.69 631 LEU A N 1
ATOM 5004 C CA . LEU A 1 631 ? -31.315 -15.698 29.541 1.00 91.69 631 LEU A CA 1
ATOM 5005 C C . LEU A 1 631 ? -32.809 -15.804 29.214 1.00 91.69 631 LEU A C 1
ATOM 5007 O O . LEU A 1 631 ? -33.596 -14.970 29.659 1.00 91.69 631 LEU A O 1
ATOM 5011 N N . THR A 1 632 ? -33.219 -16.852 28.496 1.00 93.25 632 THR A N 1
ATOM 5012 C CA . THR A 1 632 ? -34.628 -17.147 28.199 1.00 93.25 632 THR A CA 1
ATOM 5013 C C . THR A 1 632 ? -35.390 -17.487 29.473 1.00 93.25 632 THR A C 1
ATOM 5015 O O . THR A 1 632 ? -36.464 -16.934 29.693 1.00 93.25 632 THR A O 1
ATOM 5018 N N . LEU A 1 633 ? -34.822 -18.320 30.349 1.00 93.75 633 LEU A N 1
ATOM 5019 C CA . LEU A 1 633 ? -35.412 -18.664 31.641 1.00 93.75 633 LEU A CA 1
ATOM 5020 C C . LEU A 1 633 ? -35.496 -17.430 32.549 1.00 93.75 633 LEU A C 1
ATOM 5022 O O . LEU A 1 633 ? -36.562 -17.148 33.083 1.00 93.75 633 LEU A O 1
ATOM 5026 N N . ARG A 1 634 ? -34.444 -16.604 32.628 1.00 93.25 634 ARG A N 1
ATOM 5027 C CA . ARG A 1 634 ? -34.479 -15.310 33.335 1.00 93.25 634 ARG A CA 1
ATOM 5028 C C . ARG A 1 634 ? -35.520 -14.351 32.745 1.00 93.25 634 ARG A C 1
ATOM 5030 O O . ARG A 1 634 ? -36.204 -13.666 33.498 1.00 93.25 634 ARG A O 1
ATOM 5037 N N . SER A 1 635 ? -35.686 -14.318 31.420 1.00 90.94 635 SER A N 1
ATOM 5038 C CA . SER A 1 635 ? -36.737 -13.543 30.744 1.00 90.94 635 SER A CA 1
ATOM 5039 C C . SER A 1 635 ? -38.136 -14.077 31.066 1.00 90.94 635 SER A C 1
ATOM 5041 O O . SER A 1 635 ? -39.058 -13.287 31.252 1.00 90.94 635 SER A O 1
ATOM 5043 N N . GLN A 1 636 ? -38.309 -15.397 31.170 1.00 91.50 636 GLN A N 1
ATOM 5044 C CA . GLN A 1 636 ? -39.559 -16.019 31.609 1.00 91.50 636 GLN A CA 1
ATOM 5045 C C . GLN A 1 636 ? -39.857 -15.695 33.077 1.00 91.50 636 GLN A C 1
ATOM 5047 O O . GLN A 1 636 ? -40.976 -15.278 33.356 1.00 91.50 636 GLN A O 1
ATOM 5052 N N . THR A 1 637 ? -38.877 -15.772 33.984 1.00 90.44 637 THR A N 1
ATOM 5053 C CA . THR A 1 637 ? -39.032 -15.347 35.386 1.00 90.44 637 THR A CA 1
ATOM 5054 C C . THR A 1 637 ? -39.417 -13.871 35.480 1.00 90.44 637 THR A C 1
ATOM 5056 O O . THR A 1 637 ? -40.414 -13.540 36.106 1.00 90.44 637 THR A O 1
ATOM 5059 N N . LEU A 1 638 ? -38.722 -12.975 34.772 1.00 89.88 638 LEU A N 1
ATOM 5060 C CA . LEU A 1 638 ? -39.076 -11.550 34.739 1.00 89.88 638 LEU A CA 1
ATOM 5061 C C . LEU A 1 638 ? -40.472 -11.301 34.136 1.00 89.88 638 LEU A C 1
ATOM 5063 O O . LEU A 1 638 ? -41.163 -10.374 34.553 1.00 89.88 638 LEU A O 1
ATOM 5067 N N . LYS A 1 639 ? -40.926 -12.128 33.183 1.00 91.31 639 LYS A N 1
ATOM 5068 C CA . LYS A 1 639 ? -42.302 -12.084 32.658 1.00 91.31 639 LYS A CA 1
ATOM 5069 C C . LYS A 1 639 ? -43.323 -12.587 33.682 1.00 91.31 639 LYS A C 1
ATOM 5071 O O . LYS A 1 639 ? -44.356 -11.946 33.828 1.00 91.31 639 LYS A O 1
ATOM 5076 N N . THR A 1 640 ? -43.058 -13.668 34.419 1.00 89.56 640 THR A N 1
ATOM 5077 C CA . THR A 1 640 ? -43.976 -14.157 35.465 1.00 89.56 640 THR A CA 1
ATOM 5078 C C . THR A 1 640 ? -44.003 -13.241 36.686 1.00 89.56 640 THR A C 1
ATOM 5080 O O . THR A 1 640 ? -45.071 -13.046 37.259 1.00 89.56 640 THR A O 1
ATOM 5083 N N . GLU A 1 641 ? -42.888 -12.598 37.035 1.00 88.44 641 GLU A N 1
ATOM 5084 C CA . GLU A 1 641 ? -42.825 -11.509 38.014 1.00 88.44 641 GLU A CA 1
ATOM 5085 C C . GLU A 1 641 ? -43.634 -10.300 37.537 1.00 88.44 641 GLU A C 1
ATOM 5087 O O . GLU A 1 641 ? -44.533 -9.860 38.250 1.00 88.44 641 GLU A O 1
ATOM 5092 N N . ARG A 1 642 ? -43.404 -9.807 36.308 1.00 88.00 642 ARG A N 1
ATOM 5093 C CA . ARG A 1 642 ? -44.210 -8.736 35.691 1.00 88.00 642 ARG A CA 1
ATOM 5094 C C . ARG A 1 642 ? -45.699 -9.076 35.708 1.00 88.00 642 ARG A C 1
ATOM 5096 O O . ARG A 1 642 ? -46.512 -8.211 36.017 1.00 88.00 642 ARG A O 1
ATOM 5103 N N . ASP A 1 643 ? -46.064 -10.315 35.401 1.00 82.44 643 ASP A N 1
ATOM 5104 C CA . ASP A 1 643 ? -47.459 -10.747 35.330 1.00 82.44 643 ASP A CA 1
ATOM 5105 C C . ASP A 1 643 ? -48.069 -10.965 36.724 1.00 82.44 643 ASP A C 1
ATOM 5107 O O . ASP A 1 643 ? -49.253 -10.687 36.914 1.00 82.44 643 ASP A O 1
ATOM 5111 N N . MET A 1 644 ? -47.276 -11.348 37.732 1.00 79.12 644 MET A N 1
ATOM 5112 C CA . MET A 1 644 ? -47.683 -11.290 39.140 1.00 79.12 644 MET A CA 1
ATOM 5113 C C . MET A 1 644 ? -47.874 -9.849 39.610 1.00 79.12 644 MET A C 1
ATOM 5115 O O . MET A 1 644 ? -48.925 -9.545 40.164 1.00 79.12 644 MET A O 1
ATOM 5119 N N . TYR A 1 645 ? -46.933 -8.938 39.350 1.00 83.25 645 TYR A N 1
ATOM 5120 C CA . TYR A 1 645 ? -47.083 -7.521 39.690 1.00 83.25 645 TYR A CA 1
ATOM 5121 C C . TYR A 1 645 ? -48.274 -6.888 38.959 1.00 83.25 645 TYR A C 1
ATOM 5123 O O . TYR A 1 645 ? -49.050 -6.168 39.579 1.00 83.25 645 TYR A O 1
ATOM 5131 N N . SER A 1 646 ? -48.500 -7.229 37.688 1.00 79.19 646 SER A N 1
ATOM 5132 C CA . SER A 1 646 ? -49.673 -6.808 36.913 1.00 79.19 646 SER A CA 1
ATOM 5133 C C . SER A 1 646 ? -50.981 -7.339 37.514 1.00 79.19 646 SER A C 1
ATOM 5135 O O . SER A 1 646 ? -51.9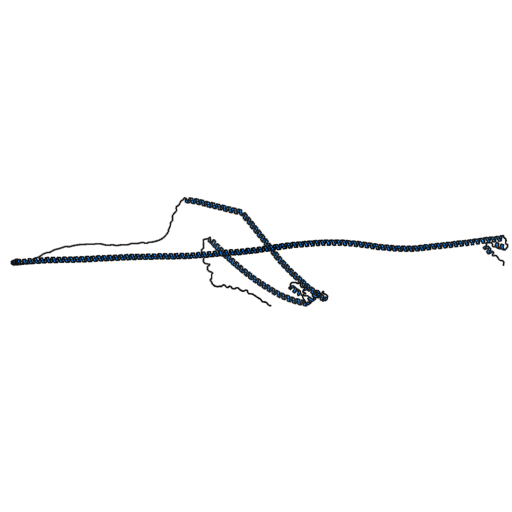34 -6.575 37.681 1.00 79.19 646 SER A O 1
ATOM 5137 N N . ARG A 1 647 ? -51.022 -8.611 37.945 1.00 76.94 647 ARG A N 1
ATOM 5138 C CA . ARG A 1 647 ? -52.161 -9.191 38.684 1.00 76.94 647 ARG A CA 1
ATOM 5139 C C . ARG A 1 647 ? -52.356 -8.567 40.066 1.00 76.94 647 ARG A C 1
ATOM 5141 O O . ARG A 1 647 ? -53.497 -8.397 40.472 1.00 76.94 647 ARG A O 1
ATOM 5148 N N . ILE A 1 648 ? -51.290 -8.194 40.774 1.00 75.12 648 ILE A N 1
ATOM 5149 C CA . ILE A 1 648 ? -51.360 -7.527 42.085 1.00 75.12 648 ILE A CA 1
ATOM 5150 C C . ILE A 1 648 ? -51.862 -6.083 41.930 1.00 75.12 648 ILE A C 1
ATOM 5152 O O . ILE A 1 648 ? -52.696 -5.644 42.717 1.00 75.12 648 ILE A O 1
ATOM 5156 N N . VAL A 1 649 ? -51.419 -5.359 40.898 1.00 72.12 649 VAL A N 1
ATOM 5157 C CA . VAL A 1 649 ? -51.897 -4.003 40.576 1.00 72.12 649 VAL A CA 1
ATOM 5158 C C . VAL A 1 649 ? -53.357 -4.038 40.113 1.00 72.12 649 VAL A C 1
ATOM 5160 O O . VAL A 1 649 ? -54.189 -3.341 40.688 1.00 72.12 649 VAL A O 1
ATOM 5163 N N . SER A 1 650 ? -53.701 -4.907 39.158 1.00 64.88 650 SER A N 1
ATOM 5164 C CA . SER A 1 650 ? -55.083 -5.090 38.678 1.00 64.88 650 SER A CA 1
ATOM 5165 C C . SER A 1 650 ? -56.018 -5.589 39.786 1.00 64.88 650 SER A C 1
ATOM 5167 O O . SER A 1 650 ? -57.127 -5.085 39.947 1.00 64.88 650 SER A O 1
ATOM 5169 N N . GLY A 1 651 ? -55.552 -6.533 40.609 1.00 48.44 651 GLY A N 1
ATOM 5170 C CA . GLY A 1 651 ? -56.281 -7.075 41.757 1.00 48.44 651 GLY A CA 1
ATOM 5171 C C . GLY A 1 651 ? -56.505 -6.062 42.882 1.00 48.44 651 GLY A C 1
ATOM 5172 O O . GLY A 1 651 ? -57.405 -6.244 43.695 1.00 48.44 651 GLY A O 1
ATOM 5173 N N . ARG A 1 652 ? -55.756 -4.952 42.906 1.00 47.72 652 ARG A N 1
ATOM 5174 C CA . ARG A 1 652 ? -56.003 -3.830 43.823 1.00 47.72 652 ARG A CA 1
ATOM 5175 C C . ARG A 1 652 ? -57.077 -2.857 43.316 1.00 47.72 652 ARG A C 1
ATOM 5177 O O . ARG A 1 652 ? -57.489 -1.982 44.071 1.00 47.72 652 ARG A O 1
ATOM 5184 N N . GLY A 1 653 ? -57.542 -3.027 42.075 1.00 44.19 653 GLY A N 1
ATOM 5185 C CA . GLY A 1 653 ? -58.664 -2.295 41.477 1.00 44.19 653 GLY A CA 1
ATOM 5186 C C . GLY A 1 653 ? -60.006 -3.043 41.489 1.00 44.19 653 GLY A C 1
ATOM 5187 O O . GLY A 1 653 ? -61.007 -2.462 41.082 1.00 44.19 653 GLY A O 1
ATOM 5188 N N . SER A 1 654 ? -60.056 -4.303 41.943 1.00 38.09 654 SER A N 1
ATOM 5189 C CA . SER A 1 654 ? -61.285 -5.114 41.947 1.00 38.09 654 SER A CA 1
ATOM 5190 C C . SER A 1 654 ? -61.426 -5.941 43.228 1.00 38.09 654 SER A C 1
ATOM 5192 O O . SER A 1 654 ? -60.795 -6.985 43.387 1.00 38.09 654 SER A O 1
ATOM 5194 N N . VAL A 1 655 ? -62.287 -5.487 44.145 1.00 39.44 655 VAL A N 1
ATOM 5195 C CA . VAL A 1 655 ? -62.655 -6.223 45.365 1.00 39.44 655 VAL A CA 1
ATOM 5196 C C . VAL A 1 655 ? -64.027 -6.875 45.182 1.00 39.44 655 VAL A C 1
ATOM 5198 O O . VAL A 1 655 ? -65.033 -6.320 45.613 1.00 39.44 655 VAL A O 1
ATOM 5201 N N . ALA A 1 656 ? -64.066 -8.054 44.555 1.00 39.94 656 ALA A N 1
ATOM 5202 C CA . ALA A 1 656 ? -65.111 -9.073 44.741 1.00 39.94 656 ALA A CA 1
ATOM 5203 C C . ALA A 1 656 ? -64.769 -10.366 43.979 1.00 39.94 656 ALA A C 1
ATOM 5205 O O . ALA A 1 656 ? -64.478 -10.306 42.791 1.00 39.94 656 ALA A O 1
ATOM 5206 N N . SER A 1 657 ? -64.937 -11.521 44.638 1.00 38.12 657 SER A N 1
ATOM 5207 C CA . SER A 1 657 ? -64.798 -12.885 44.085 1.00 38.12 657 SER A CA 1
ATOM 5208 C C . SER A 1 657 ? -63.391 -13.245 43.546 1.00 38.12 657 SER A C 1
ATOM 5210 O O . SER A 1 657 ? -62.828 -12.558 42.708 1.00 38.12 657 SER A O 1
ATOM 5212 N N . ASN A 1 658 ? -62.735 -14.328 43.961 1.00 33.72 658 ASN A N 1
ATOM 5213 C CA . ASN A 1 658 ? -63.260 -15.565 44.535 1.00 33.72 658 ASN A CA 1
ATOM 5214 C C . ASN A 1 658 ? -62.345 -16.099 45.656 1.00 33.72 658 ASN A C 1
ATOM 5216 O O . ASN A 1 658 ? -61.148 -15.813 45.680 1.00 33.72 658 ASN A O 1
ATOM 5220 N N . SER A 1 659 ? -62.897 -16.893 46.573 1.00 41.38 659 SER A N 1
ATOM 5221 C CA . SER A 1 659 ? -62.113 -17.651 47.554 1.00 41.38 659 SER A CA 1
ATOM 5222 C C . SER A 1 659 ? -61.656 -19.003 46.974 1.00 41.38 659 SER A C 1
ATOM 5224 O O . SER A 1 659 ? -62.090 -19.398 45.897 1.00 41.38 659 SER A O 1
ATOM 5226 N N . GLN A 1 660 ? -60.788 -19.715 47.709 1.00 41.22 660 GLN A N 1
ATOM 5227 C CA . GLN A 1 660 ? -60.219 -21.041 47.383 1.00 41.22 660 GLN A CA 1
ATOM 5228 C C . GLN A 1 660 ? -59.157 -21.093 46.259 1.00 41.22 660 GLN A C 1
ATOM 5230 O O . GLN A 1 660 ? -59.467 -21.279 45.087 1.00 41.22 660 GLN A O 1
ATOM 5235 N N . SER A 1 661 ? -57.871 -21.049 46.640 1.00 36.22 661 SER A N 1
ATOM 5236 C CA . SER A 1 661 ? -56.819 -21.960 46.113 1.00 36.22 661 SER A CA 1
ATOM 5237 C C . SER A 1 661 ? -55.459 -21.765 46.814 1.00 36.22 661 SER A C 1
ATOM 5239 O O . SER A 1 661 ? -54.437 -21.474 46.198 1.00 36.22 661 SER A O 1
ATOM 5241 N N . THR A 1 662 ? -55.417 -21.951 48.135 1.00 38.94 662 THR A N 1
ATOM 5242 C CA . THR A 1 662 ? -54.156 -22.275 48.829 1.00 38.94 662 THR A CA 1
ATOM 5243 C C . THR A 1 662 ? -53.833 -23.774 48.687 1.00 38.94 662 THR A C 1
ATOM 5245 O O . THR A 1 662 ? -54.705 -24.571 48.353 1.00 38.94 662 THR A O 1
ATOM 5248 N N . SER A 1 663 ? -52.591 -24.169 49.006 1.00 41.62 663 SER A N 1
ATOM 5249 C CA . SER A 1 663 ? -52.166 -25.568 49.238 1.00 41.62 663 SER A CA 1
ATOM 5250 C C . SER A 1 663 ? -51.808 -26.480 48.037 1.00 41.62 663 SER A C 1
ATOM 5252 O O . SER A 1 663 ? -52.042 -27.684 48.115 1.00 41.62 663 SER A O 1
ATOM 5254 N N . VAL A 1 664 ? -51.127 -25.981 46.989 1.00 39.44 664 VAL A N 1
ATOM 5255 C CA . VAL A 1 664 ? -50.364 -26.852 46.047 1.00 39.44 664 VAL A CA 1
ATOM 5256 C C . VAL A 1 664 ? -48.996 -26.257 45.639 1.00 39.44 664 VAL A C 1
ATOM 5258 O O . VAL A 1 664 ? -48.728 -26.037 44.462 1.00 39.44 664 VAL A O 1
ATOM 5261 N N . PHE A 1 665 ? -48.105 -25.974 46.602 1.00 36.62 665 PHE A N 1
ATOM 5262 C CA . PHE A 1 665 ? -46.686 -25.663 46.303 1.00 36.62 665 PHE A CA 1
ATOM 5263 C C . PHE A 1 665 ? -45.709 -26.009 47.450 1.00 36.62 665 PHE A C 1
ATOM 5265 O O . PHE A 1 665 ? -44.742 -25.298 47.703 1.00 36.62 665 PHE A O 1
ATOM 5272 N N . ALA A 1 666 ? -45.971 -27.085 48.196 1.00 38.75 666 ALA A N 1
ATOM 5273 C CA . ALA A 1 666 ? -45.198 -27.444 49.393 1.00 38.75 666 ALA A CA 1
ATOM 5274 C C . ALA A 1 666 ? -44.716 -28.908 49.380 1.00 38.75 666 ALA A C 1
ATOM 5276 O O . ALA A 1 666 ? -44.837 -29.604 50.386 1.00 38.75 666 ALA A O 1
ATOM 5277 N N . GLN A 1 667 ? -44.216 -29.408 48.238 1.00 39.66 667 GLN A N 1
ATOM 5278 C CA . GLN A 1 667 ? -43.781 -30.811 48.145 1.00 39.66 667 GLN A CA 1
ATOM 5279 C C . GLN A 1 667 ? -42.756 -31.118 47.027 1.00 39.66 667 GLN A C 1
ATOM 5281 O O . GLN A 1 667 ? -43.050 -31.863 46.098 1.00 39.66 667 GLN A O 1
ATOM 5286 N N . SER A 1 668 ? -41.525 -30.592 47.126 1.00 35.31 668 SER A N 1
ATOM 5287 C CA . SER A 1 668 ? -40.387 -31.079 46.312 1.00 35.31 668 SER A CA 1
ATOM 5288 C C . SER A 1 668 ? -38.999 -30.699 46.868 1.00 35.31 668 SER A C 1
ATOM 5290 O O . SER A 1 668 ? -38.232 -29.999 46.210 1.00 35.31 668 SER A O 1
ATOM 5292 N N . VAL A 1 669 ? -38.647 -31.171 48.072 1.00 36.31 669 VAL A N 1
ATOM 5293 C CA . VAL A 1 669 ? -37.248 -31.181 48.554 1.00 36.31 669 VAL A CA 1
ATOM 5294 C C . VAL A 1 669 ? -36.954 -32.529 49.225 1.00 36.31 669 VAL A C 1
ATOM 5296 O O . VAL A 1 669 ? -37.433 -32.759 50.336 1.00 36.31 669 VAL A O 1
ATOM 5299 N N . PRO A 1 670 ? -36.189 -33.438 48.592 1.00 40.84 670 PRO A N 1
ATOM 5300 C CA . PRO A 1 670 ? -35.646 -34.606 49.274 1.00 40.84 670 PRO A CA 1
ATOM 5301 C C . PRO A 1 670 ? -34.421 -34.192 50.100 1.00 40.84 670 PRO A C 1
ATOM 5303 O O . PRO A 1 670 ? -33.455 -33.646 49.571 1.00 40.84 670 PRO A O 1
ATOM 5306 N N . ALA A 1 671 ? -34.445 -34.462 51.404 1.00 37.31 671 ALA A N 1
ATOM 5307 C CA . ALA A 1 671 ? -33.287 -34.256 52.265 1.00 37.31 671 ALA A CA 1
ATOM 5308 C C . ALA A 1 671 ? -32.373 -35.492 52.234 1.00 37.31 671 ALA A C 1
ATOM 5310 O O . ALA A 1 671 ? -32.700 -36.526 52.814 1.00 37.31 671 ALA A O 1
ATOM 5311 N N . THR A 1 672 ? -31.205 -35.372 51.602 1.00 37.66 672 THR A N 1
ATOM 5312 C CA . THR A 1 672 ? -30.103 -36.342 51.714 1.00 37.66 672 THR A CA 1
ATOM 5313 C C . THR A 1 672 ? -28.829 -35.605 52.101 1.00 37.66 672 THR A C 1
ATOM 5315 O O . THR A 1 672 ? -28.231 -34.915 51.278 1.00 37.66 672 THR A O 1
ATOM 5318 N N . GLY A 1 673 ? -28.431 -35.720 53.368 1.00 38.25 673 GLY A N 1
ATOM 5319 C CA . GLY A 1 673 ? -27.192 -35.125 53.860 1.00 38.25 673 GLY A CA 1
ATOM 5320 C C . GLY A 1 673 ? -25.971 -35.950 53.459 1.00 38.25 673 GLY A C 1
ATOM 5321 O O . GLY A 1 673 ? -25.946 -37.159 53.671 1.00 38.25 673 GLY A O 1
ATOM 5322 N N . ALA A 1 674 ? -24.943 -35.281 52.940 1.00 33.31 674 ALA A N 1
ATOM 5323 C CA . ALA A 1 674 ? -23.601 -35.829 52.784 1.00 33.31 674 ALA A CA 1
ATOM 5324 C C . ALA A 1 674 ? -22.588 -34.755 53.201 1.00 33.31 674 ALA A C 1
ATOM 5326 O O . ALA A 1 674 ? -22.412 -33.749 52.517 1.00 33.31 674 ALA A O 1
ATOM 5327 N N . THR A 1 675 ? -21.950 -34.941 54.354 1.00 36.41 675 THR A N 1
ATOM 5328 C CA . THR A 1 675 ? -20.860 -34.076 54.820 1.00 36.41 675 THR A CA 1
ATOM 5329 C C . THR A 1 675 ? -19.562 -34.439 54.112 1.00 36.41 675 THR A C 1
ATOM 5331 O O . THR A 1 675 ? -19.089 -35.565 54.259 1.00 36.41 675 THR A O 1
ATOM 5334 N N . LEU A 1 676 ? -18.939 -33.472 53.441 1.00 35.41 676 LEU A N 1
ATOM 5335 C CA . LEU A 1 676 ? -17.527 -33.534 53.068 1.00 35.41 676 LEU A CA 1
ATOM 5336 C C . LEU A 1 676 ? -16.824 -32.274 53.578 1.00 35.41 676 LEU A C 1
ATOM 5338 O O . LEU A 1 676 ? -17.120 -31.168 53.131 1.00 35.41 676 LEU A O 1
ATOM 5342 N N . LEU A 1 677 ? -15.902 -32.457 54.527 1.00 37.34 677 LEU A N 1
ATOM 5343 C CA . LEU A 1 677 ? -14.867 -31.468 54.812 1.00 37.34 677 LEU A CA 1
ATOM 5344 C C . LEU A 1 677 ? -13.739 -31.633 53.791 1.00 37.34 677 LEU A C 1
ATOM 5346 O O . LEU A 1 677 ? -13.336 -32.757 53.511 1.00 37.34 677 LEU A O 1
ATOM 5350 N N . LEU A 1 678 ? -13.226 -30.502 53.313 1.00 34.84 678 LEU A N 1
ATOM 5351 C CA . LEU A 1 678 ? -11.951 -30.293 52.618 1.00 34.84 678 LEU A CA 1
ATOM 5352 C C . LEU A 1 678 ? -11.631 -28.808 52.885 1.00 34.84 678 LEU A C 1
ATOM 5354 O O . LEU A 1 678 ? -12.232 -27.933 52.272 1.00 34.84 678 LEU A O 1
ATOM 5358 N N . GLU A 1 679 ? -11.019 -28.439 54.010 1.00 34.47 679 GLU A N 1
ATOM 5359 C CA . GLU A 1 679 ? -9.617 -28.664 54.406 1.00 34.47 679 GLU A CA 1
ATOM 5360 C C . GLU A 1 679 ? -8.629 -27.855 53.545 1.00 34.47 679 GLU A C 1
ATOM 5362 O O . GLU A 1 679 ? -8.514 -28.044 52.336 1.00 34.47 679 GLU A O 1
ATOM 5367 N N . ASN A 1 680 ? -7.924 -26.916 54.188 1.00 38.16 680 ASN A N 1
ATOM 5368 C CA . ASN A 1 680 ? -6.959 -26.028 53.537 1.00 38.16 680 ASN A CA 1
ATOM 5369 C C . ASN A 1 680 ? -5.657 -26.784 53.230 1.00 38.16 680 ASN A C 1
ATOM 5371 O O . ASN A 1 680 ? -4.876 -27.055 54.139 1.00 38.16 680 ASN A O 1
ATOM 5375 N N . GLY A 1 681 ? -5.394 -27.059 51.951 1.00 34.56 681 GLY A N 1
ATOM 5376 C CA . GLY A 1 681 ? -4.169 -27.715 51.482 1.00 34.56 681 GLY A CA 1
ATOM 5377 C C . GLY A 1 681 ? -3.348 -26.835 50.540 1.00 34.56 681 GLY A C 1
ATOM 5378 O O . GLY A 1 681 ? -3.477 -26.938 49.323 1.00 34.56 681 GLY A O 1
ATOM 5379 N N . SER A 1 682 ? -2.476 -25.980 51.080 1.00 42.62 682 SER A N 1
ATOM 5380 C CA . SER A 1 682 ? -1.532 -25.197 50.273 1.00 42.62 682 SER A CA 1
ATOM 5381 C C . SER A 1 682 ? -0.365 -26.070 49.793 1.00 42.62 682 SER A C 1
ATOM 5383 O O . SER A 1 682 ? 0.594 -26.280 50.537 1.00 42.62 682 SER A O 1
ATOM 5385 N N . GLN A 1 683 ? -0.424 -26.556 48.551 1.00 35.66 683 GLN A N 1
ATOM 5386 C CA . GLN A 1 683 ? 0.710 -27.205 47.883 1.00 35.66 683 GLN A CA 1
ATOM 5387 C C . GLN A 1 683 ? 0.923 -26.637 46.478 1.00 35.66 683 GLN A C 1
ATOM 5389 O O . GLN A 1 683 ? 0.056 -26.714 45.608 1.00 35.66 683 GLN A O 1
ATOM 5394 N N . SER A 1 684 ? 2.108 -26.070 46.263 1.00 38.25 684 SER A N 1
ATOM 5395 C CA . SER A 1 684 ? 2.620 -25.667 44.956 1.00 38.25 684 SER A CA 1
ATOM 5396 C C . SER A 1 684 ? 2.874 -26.899 44.086 1.00 38.25 684 SER A C 1
ATOM 5398 O O . SER A 1 684 ? 3.595 -27.801 44.507 1.00 38.25 684 SER A O 1
ATOM 5400 N N . LYS A 1 685 ? 2.325 -26.926 42.866 1.00 38.44 685 LYS A N 1
ATOM 5401 C CA . LYS A 1 685 ? 2.707 -27.925 41.859 1.00 38.44 685 LYS A CA 1
ATOM 5402 C C . LYS A 1 685 ? 3.940 -27.457 41.096 1.00 38.44 685 LYS A C 1
ATOM 5404 O O . LYS A 1 685 ? 3.965 -26.344 40.579 1.00 38.44 685 LYS A O 1
ATOM 5409 N N . GLU A 1 686 ? 4.937 -28.327 41.043 1.00 34.16 686 GLU A N 1
ATOM 5410 C CA . GLU A 1 686 ? 6.189 -28.114 40.323 1.00 34.16 686 GLU A CA 1
ATOM 5411 C C . GLU A 1 686 ? 5.990 -28.217 38.802 1.00 34.16 686 GLU A C 1
ATOM 5413 O O . GLU A 1 686 ? 5.051 -28.853 38.313 1.00 34.16 686 GLU A O 1
ATOM 5418 N N . ILE A 1 687 ? 6.890 -27.580 38.054 1.00 41.97 687 ILE A N 1
ATOM 5419 C CA . ILE A 1 687 ? 6.931 -27.616 36.589 1.00 41.97 687 ILE A CA 1
ATOM 5420 C C . ILE A 1 687 ? 7.761 -28.839 36.162 1.00 41.97 687 ILE A C 1
ATOM 5422 O O . ILE A 1 687 ? 8.903 -28.955 36.606 1.00 41.97 687 ILE A O 1
ATOM 5426 N N . PRO A 1 688 ? 7.261 -29.731 35.285 1.00 46.69 688 PRO A N 1
ATOM 5427 C CA . PRO A 1 688 ? 8.079 -30.806 34.730 1.00 46.69 688 PRO A CA 1
ATOM 5428 C C . PRO A 1 688 ? 9.104 -30.261 33.721 1.00 46.69 688 PRO A C 1
ATOM 5430 O O . PRO A 1 688 ? 8.778 -30.014 32.559 1.00 46.69 688 PRO A O 1
ATOM 5433 N N . GLU A 1 689 ? 10.356 -30.088 34.148 1.00 35.47 689 GLU A N 1
ATOM 5434 C CA . GLU A 1 689 ? 11.472 -29.816 33.236 1.00 35.47 689 GLU A CA 1
ATOM 5435 C C . GLU A 1 689 ? 11.771 -31.044 32.361 1.00 35.47 689 GLU A C 1
ATOM 5437 O O . GLU A 1 689 ? 12.394 -32.011 32.806 1.00 35.47 689 GLU A O 1
ATOM 5442 N N . TYR A 1 690 ? 11.390 -31.001 31.083 1.00 41.00 690 TYR A N 1
ATOM 5443 C CA . TYR A 1 690 ? 11.890 -31.960 30.096 1.00 41.00 690 TYR A CA 1
ATOM 5444 C C . TYR A 1 690 ? 13.244 -31.506 29.552 1.00 41.00 690 TYR A C 1
ATOM 5446 O O . TYR A 1 690 ? 13.332 -30.699 28.627 1.00 41.00 690 TYR A O 1
ATOM 5454 N N . SER A 1 691 ? 14.314 -32.050 30.133 1.00 40.97 691 SER A N 1
ATOM 5455 C CA . SER A 1 691 ? 15.683 -31.832 29.672 1.00 40.97 691 SER A CA 1
ATOM 5456 C C . SER A 1 691 ? 16.190 -32.983 28.789 1.00 40.97 691 SER A C 1
ATOM 5458 O O . SER A 1 691 ? 15.926 -34.151 29.044 1.00 40.97 691 SER A O 1
ATOM 5460 N N . ASN A 1 692 ? 16.945 -32.612 27.749 1.00 39.75 692 ASN A N 1
ATOM 5461 C CA . ASN A 1 692 ? 17.910 -33.420 26.989 1.00 39.75 692 ASN A CA 1
ATOM 5462 C C . ASN A 1 692 ? 17.590 -34.900 26.674 1.00 39.75 692 ASN A C 1
ATOM 5464 O O . ASN A 1 692 ? 17.930 -35.795 27.443 1.00 39.75 692 ASN A O 1
ATOM 5468 N N . CYS A 1 693 ? 17.257 -35.162 25.405 1.00 36.72 693 CYS A N 1
ATOM 5469 C CA . CYS A 1 693 ? 17.813 -36.316 24.690 1.00 36.72 693 CYS A CA 1
ATOM 5470 C C . CYS A 1 693 ? 18.626 -35.827 23.482 1.00 36.72 693 CYS A C 1
ATOM 5472 O O . CYS A 1 693 ? 18.104 -35.157 22.594 1.00 36.72 693 CYS A O 1
ATOM 5474 N N . LYS A 1 694 ? 19.919 -36.168 23.463 1.00 47.16 694 LYS A N 1
ATOM 5475 C CA . LYS A 1 694 ? 20.805 -36.101 22.289 1.00 47.16 694 LYS A CA 1
ATOM 5476 C C . LYS A 1 694 ? 21.044 -37.518 21.766 1.00 47.16 694 LYS A C 1
ATOM 5478 O O . LYS A 1 694 ? 20.927 -38.470 22.532 1.00 47.16 694 LYS A O 1
ATOM 5483 N N . SER A 1 695 ? 21.533 -37.602 20.528 1.00 47.94 695 SER A N 1
ATOM 5484 C CA . SER A 1 695 ? 21.940 -38.809 19.783 1.00 47.94 695 SER A CA 1
ATOM 5485 C C . SER A 1 695 ? 20.784 -39.743 19.373 1.00 47.94 695 SER A C 1
ATOM 5487 O O . SER A 1 695 ? 19.847 -39.933 20.141 1.00 47.94 695 SER A O 1
ATOM 5489 N N . ASN A 1 696 ? 20.787 -40.329 18.170 1.00 41.56 696 ASN A N 1
ATOM 5490 C CA . ASN A 1 696 ? 21.767 -40.220 17.068 1.00 41.56 696 ASN A CA 1
ATOM 5491 C C . ASN A 1 696 ? 21.149 -39.536 15.846 1.00 41.56 696 ASN A C 1
ATOM 5493 O O . ASN A 1 696 ? 19.953 -39.798 15.598 1.00 41.56 696 ASN A O 1
#

Radius of gyration: 118.57 Å; chains: 1; bounding box: 253×87×406 Å

InterPro domains:
  IPR057577 Nucleoprotein, TPR/MPL1 domain [PF25481] (182-261)
  IPR057974 NUA/TPR/MLP1-2-like domain [PF25785] (486-599)

Foldseek 3Di:
DPDDDPLVVLCVLLVNPSVLVVCCVVPNDPVSVVVSVVSVVVSVVVVVVVVVVVVVVVVVVVVVVVVVVVVVVVVVVVVVVVVVVVVVVVVVVVVVVVVVVVVVVVVVVVVVVVVVVVVVVVVVVVVVVVVVVVVVVVVVVVVVVVVVVVVVVVVVVVVVVVVVVVVVVVVVVVVVVVVVVVVVVVVVVVVVVVVVVVVVVVVVVVVVVVVVVVVVVVVVVVVVVVVVVVVVVVVVVVVVVVVVVVVVVVVVVVVVVVVVVVVVVVVVVVVVVVVVVVVVVVVVVVVVVVVVVVVVVVVVVVVVVVVVVVVVVVVVVVVVVVVVVVVVVVVVVVVVVVVVVVVVVVVVVVVVVVPPPPDDDDDDDDDDYDDDDDYDDYDDDDDDDDDDYDDDDDYDDDDDDDDDDDDDDPVVVVVVVVVVVVVVVVVVVVVVVVVVVVVVVVVVVVVCVVVVVVVVVVVVVVVVVVVVVVVVVVVVVVVVVVVVVVVVVVVVVVVVVVVVVVVVVLVVLLVVLQVLQVVLVVCCVVPNLVVDDPVSSVQNVCCVVVVFHPLVSQDPDDPVSSVCNRLRHHPDDPVSNVVSVVVVVVVVVVVVVVVVVVVVVVVVVVVVVVVVVVVVVVVVVVVVVVVVVVVVVVVVVVVVVVVVVVCVVVVVVDPDDDDDDDDDDPDDDDDDDDDDDDDDDDDDDDDDDDDDDDDD

pLDDT: mean 79.66, std 20.05, range [24.34, 98.06]

Sequence (696 aa):
MAAEVDVGYLAASYSVPEASLQSLLSAPTVELVQSLLTQIEAKARAYDDLQSERIRTDVELEAAVQGGEQRARALKATTERAQKEAEELRKKLAEEENARQQAETALQTLQATASSSTFATEALESRIKTLESHNRDAMAMHEAKVVAHDRLAQELSEQHQKSVDLRKQLSSLEEKNQTLESAATNVRFRETNLQQEIEQLRNNNDWYTAELKTRADDHSKYRKEKNAQIAQLQRENADAAETIDALRRTETLLRQHIEELKAKAEEDHARIEELESAASKAEAHWHAEIDGARRVATLHQQNSDMNKRRLEELQTDSARLQDDAANEIGQLQADVELERNRAAELDARTAELETLVENLKSDNSDLRSSVRIPGTPRRGINGSFGTPGRAASPAVFSPGGSQLKADASKTQLLIENNDLKKELRKVREKAEEQSTVVNEMLQELERRQPEFDELRRQNDALTEQSNDISVLLDDAIAERETAEREARKAIGDFEGVQDECGLLRRQVQDMTIQLRSLLWRREAEENGLGSLPADQQKFVLDTVSSNQVPDELIPEDNATHNMITKHLVLFKNVADIQQQNAELLRTIRHVGEQHERQESRMQSDQYKKDLEELGHLRSIVAEKDEQIKSLTLRSQTLKTERDMYSRIVSGRGSVASNSQSTSVFAQSVPATGATLLLENGSQSKEIPEYSNCKSN